Protein AF-0000000067367487 (afdb_homodimer)

Structure (mmCIF, N/CA/C/O backbone):
data_AF-0000000067367487-model_v1
#
loop_
_entity.id
_entity.type
_entity.pdbx_description
1 polymer 'CASP-like protein'
#
loop_
_atom_site.group_PDB
_atom_site.id
_atom_site.type_symbol
_atom_site.label_atom_id
_atom_site.label_alt_id
_atom_site.label_comp_id
_atom_site.label_asym_id
_atom_site.label_entity_id
_atom_site.label_seq_id
_atom_site.pdbx_PDB_ins_code
_atom_site.Cartn_x
_atom_site.Cartn_y
_atom_site.Cartn_z
_atom_site.occupancy
_atom_site.B_iso_or_equiv
_atom_site.auth_seq_id
_atom_site.auth_comp_id
_atom_site.auth_asym_id
_atom_site.auth_atom_id
_atom_site.pdbx_PDB_model_num
ATOM 1 N N . MET A 1 1 ? -16.109 41.938 12.727 1 25.69 1 MET A N 1
ATOM 2 C CA . MET A 1 1 ? -16.938 40.75 12.562 1 25.69 1 MET A CA 1
ATOM 3 C C . MET A 1 1 ? -16.188 39.688 11.766 1 25.69 1 MET A C 1
ATOM 5 O O . MET A 1 1 ? -16.797 38.75 11.242 1 25.69 1 MET A O 1
ATOM 9 N N . PRO A 1 2 ? -15.102 39.906 11.078 1 41.88 2 PRO A N 1
ATOM 10 C CA . PRO A 1 2 ? -14.18 39.156 10.227 1 41.88 2 PRO A CA 1
ATOM 11 C C . PRO A 1 2 ? -13.695 37.844 10.883 1 41.88 2 PRO A C 1
ATOM 13 O O . PRO A 1 2 ? -13.031 37.031 10.234 1 41.88 2 PRO A O 1
ATOM 16 N N . CYS A 1 3 ? -13.586 37.844 12.219 1 44.22 3 CYS A N 1
ATOM 17 C CA . CYS A 1 3 ? -13.062 36.781 13.07 1 44.22 3 CYS A CA 1
ATOM 18 C C . CYS A 1 3 ? -13.945 35.531 13 1 44.22 3 CYS A C 1
ATOM 20 O O . CYS A 1 3 ? -13.578 34.469 13.508 1 44.22 3 CYS A O 1
ATOM 22 N N . ASP A 1 4 ? -15.273 35.625 12.898 1 46.44 4 ASP A N 1
ATOM 23 C CA . ASP A 1 4 ? -16.297 34.594 12.906 1 46.44 4 ASP A CA 1
ATOM 24 C C . ASP A 1 4 ? -16.156 33.688 11.695 1 46.44 4 ASP A C 1
ATOM 26 O O . ASP A 1 4 ? -16.594 32.531 11.734 1 46.44 4 ASP A O 1
ATOM 30 N N . GLY A 1 5 ? -15.766 34.156 10.508 1 46.75 5 GLY A N 1
ATOM 31 C CA . GLY A 1 5 ? -15.664 33.406 9.258 1 46.75 5 GLY A CA 1
ATOM 32 C C . GLY A 1 5 ? -14.633 32.281 9.305 1 46.75 5 GLY A C 1
ATOM 33 O O . GLY A 1 5 ? -14.82 31.234 8.695 1 46.75 5 GLY A O 1
ATOM 34 N N . ASP A 1 6 ? -13.484 32.688 9.93 1 51.12 6 ASP A N 1
ATOM 35 C CA . ASP A 1 6 ? -12.398 31.734 10.016 1 51.12 6 ASP A CA 1
ATOM 36 C C . ASP A 1 6 ? -12.805 30.516 10.859 1 51.12 6 ASP A C 1
ATOM 38 O O . ASP A 1 6 ? -12.445 29.391 10.539 1 51.12 6 ASP A O 1
ATOM 42 N N . LYS A 1 7 ? -13.547 30.922 12.016 1 59.06 7 LYS A N 1
ATOM 43 C CA . LYS A 1 7 ? -14.008 29.812 12.852 1 59.06 7 LYS A CA 1
ATOM 44 C C . LYS A 1 7 ? -15.047 28.969 12.125 1 59.06 7 LYS A C 1
ATOM 46 O O . LYS A 1 7 ? -15.07 27.734 12.266 1 59.06 7 LYS A O 1
ATOM 51 N N . GLU A 1 8 ? -15.891 29.641 11.352 1 60.72 8 GLU A N 1
ATOM 52 C CA . GLU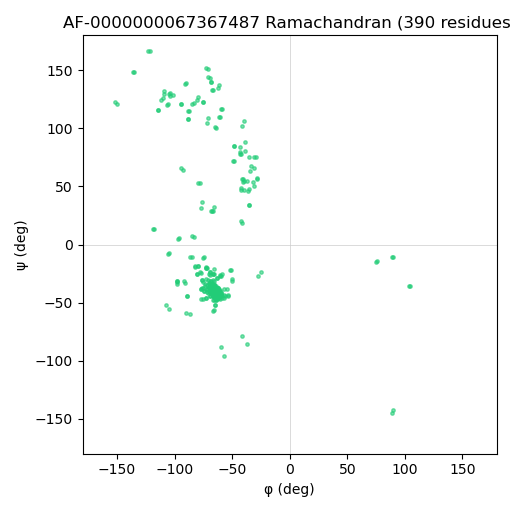 A 1 8 ? -16.906 28.922 10.594 1 60.72 8 GLU A CA 1
ATOM 53 C C . GLU A 1 8 ? -16.281 28.047 9.516 1 60.72 8 GLU A C 1
ATOM 55 O O . GLU A 1 8 ? -16.688 26.906 9.305 1 60.72 8 GLU A O 1
ATOM 60 N N . SER A 1 9 ? -15.281 28.594 8.883 1 69.62 9 SER A N 1
ATOM 61 C CA . SER A 1 9 ? -14.609 27.828 7.844 1 69.62 9 SER A CA 1
ATOM 62 C C . SER A 1 9 ? -13.859 26.641 8.43 1 69.62 9 SER A C 1
ATOM 64 O O . SER A 1 9 ? -13.867 25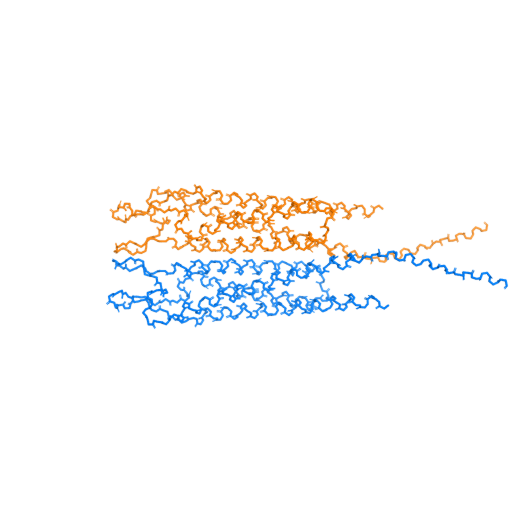.547 7.848 1 69.62 9 SER A O 1
ATOM 66 N N . LYS A 1 10 ? -13.383 26.922 9.602 1 70.06 10 LYS A N 1
ATOM 67 C CA . LYS A 1 10 ? -12.695 25.828 10.281 1 70.06 10 LYS A CA 1
ATOM 68 C C . LYS A 1 10 ? -13.672 24.75 10.711 1 70.06 10 LYS A C 1
ATOM 70 O O . LYS A 1 10 ? -13.367 23.547 10.609 1 70.06 10 LYS A O 1
ATOM 75 N N . GLY A 1 11 ? -14.836 25.25 11.141 1 72.75 11 GLY A N 1
ATOM 76 C CA . GLY A 1 11 ? -15.875 24.312 11.516 1 72.75 11 GLY A CA 1
ATOM 77 C C . GLY A 1 11 ? -16.391 23.484 10.352 1 72.75 11 GLY A C 1
ATOM 78 O O . GLY A 1 11 ? -16.594 22.281 10.484 1 72.75 11 GLY A O 1
ATOM 79 N N . ARG A 1 12 ? -16.547 24.156 9.211 1 77.94 12 ARG A N 1
ATOM 80 C CA . ARG A 1 12 ? -17.016 23.484 8.008 1 77.94 12 ARG A CA 1
ATOM 81 C C . ARG A 1 12 ? -15.969 22.484 7.492 1 77.94 12 ARG A C 1
ATOM 83 O O . ARG A 1 12 ? -16.312 21.391 7.043 1 77.94 12 ARG A O 1
ATOM 90 N N . LEU A 1 13 ? -14.773 22.875 7.617 1 78.56 13 LEU A N 1
ATOM 91 C CA . LEU A 1 13 ? -13.688 22 7.172 1 78.56 13 LEU A CA 1
ATOM 92 C C . LEU A 1 13 ? -13.578 20.781 8.07 1 78.56 13 LEU A C 1
ATOM 94 O O . LEU A 1 13 ? -13.328 19.672 7.586 1 78.56 13 LEU A O 1
ATOM 98 N N . ASN A 1 14 ? -13.82 21.062 9.289 1 78.44 14 ASN A N 1
ATOM 99 C CA . ASN A 1 14 ? -13.797 19.953 10.227 1 78.44 14 ASN A CA 1
ATOM 100 C C . ASN A 1 14 ? -14.93 18.969 9.953 1 78.44 14 ASN A C 1
ATOM 102 O O . ASN A 1 14 ? -14.734 17.75 10.031 1 78.44 14 ASN A O 1
ATOM 106 N N . ALA A 1 15 ? -16.047 19.609 9.625 1 82.25 15 ALA A N 1
ATOM 107 C CA . ALA A 1 15 ? -17.203 18.766 9.297 1 82.25 15 ALA A CA 1
ATOM 108 C C . ALA A 1 15 ? -16.938 17.938 8.039 1 82.25 15 ALA A C 1
ATOM 110 O O . ALA A 1 15 ? -17.328 16.781 7.965 1 82.25 15 ALA A O 1
ATOM 111 N N . VAL A 1 16 ? -16.359 18.5 7.109 1 83.69 16 VAL A N 1
ATOM 112 C CA . VAL A 1 16 ? -16.031 17.812 5.863 1 83.69 16 VAL A CA 1
ATOM 113 C C . VAL A 1 16 ? -15.008 16.719 6.133 1 83.69 16 VAL A C 1
ATOM 115 O O . VAL A 1 16 ? -15.078 15.633 5.543 1 83.69 16 VAL A O 1
ATOM 118 N N . ASN A 1 17 ? -14.172 17 7.012 1 83.94 17 ASN A N 1
ATOM 119 C CA . ASN A 1 17 ? -13.172 16.016 7.387 1 83.94 17 ASN A CA 1
ATOM 120 C C . ASN A 1 17 ? -13.805 14.805 8.062 1 83.94 17 ASN A C 1
ATOM 122 O O . ASN A 1 17 ? -13.453 13.664 7.762 1 83.94 17 ASN A O 1
ATOM 126 N N . ILE A 1 18 ? -14.703 15.102 8.883 1 84.88 18 ILE A N 1
ATOM 127 C CA . ILE A 1 18 ? -15.383 14.023 9.586 1 84.88 18 ILE A CA 1
ATOM 128 C C . ILE A 1 18 ? -16.219 13.211 8.602 1 84.88 18 ILE A C 1
ATOM 130 O O . ILE A 1 18 ? -16.25 11.984 8.664 1 84.88 18 ILE A O 1
ATOM 134 N N . ALA A 1 19 ? -16.812 13.891 7.684 1 89.44 19 ALA A N 1
ATOM 135 C CA . ALA A 1 19 ? -17.625 13.219 6.676 1 89.44 19 ALA A CA 1
ATOM 136 C C . ALA A 1 19 ? -16.766 12.328 5.785 1 89.44 19 ALA A C 1
ATOM 138 O O . ALA A 1 19 ? -17.188 11.219 5.418 1 89.44 19 ALA A O 1
ATOM 139 N N . ALA A 1 20 ? -15.68 12.773 5.453 1 89.56 20 ALA A N 1
ATOM 140 C CA . ALA A 1 20 ? -14.766 11.992 4.621 1 89.56 20 ALA A CA 1
ATOM 141 C C . ALA A 1 20 ? -14.305 10.734 5.348 1 89.56 20 ALA A C 1
ATOM 143 O O . ALA A 1 20 ? -14.188 9.664 4.738 1 89.56 20 ALA A O 1
ATOM 144 N N . ARG A 1 21 ? -14.141 10.844 6.598 1 92.69 21 ARG A N 1
ATOM 145 C CA . ARG A 1 21 ? -13.711 9.695 7.391 1 92.69 21 ARG A CA 1
ATOM 146 C C . ARG A 1 21 ? -14.828 8.672 7.523 1 92.69 21 ARG A C 1
ATOM 148 O O . ARG A 1 21 ? -14.578 7.461 7.477 1 92.69 21 ARG A O 1
ATOM 155 N N . VAL A 1 22 ? -15.961 9.234 7.672 1 93.12 22 VAL A N 1
ATOM 156 C CA . VAL A 1 22 ? -17.109 8.328 7.762 1 93.12 22 VAL A CA 1
ATOM 157 C C . VAL A 1 22 ? -17.297 7.602 6.434 1 93.12 22 VAL A C 1
ATOM 159 O O . VAL A 1 22 ? -17.531 6.391 6.41 1 93.12 22 VAL A O 1
ATOM 162 N N . ALA A 1 23 ? -17.125 8.312 5.387 1 94.69 23 ALA A N 1
ATOM 163 C CA . ALA A 1 23 ? -17.219 7.695 4.062 1 94.69 23 ALA A CA 1
ATOM 164 C C . ALA A 1 23 ? -16.125 6.648 3.871 1 94.69 23 ALA A C 1
ATOM 166 O O . ALA A 1 23 ? -16.375 5.57 3.33 1 94.69 23 ALA A O 1
ATOM 167 N N . ALA A 1 24 ? -14.977 7.02 4.316 1 95.62 24 ALA A N 1
ATOM 168 C CA . ALA A 1 24 ? -13.859 6.086 4.203 1 95.62 24 ALA A CA 1
ATOM 169 C C . ALA A 1 24 ? -14.125 4.816 5.012 1 95.62 24 ALA A C 1
ATOM 171 O O . ALA A 1 24 ? -13.828 3.711 4.551 1 95.62 24 ALA A O 1
ATOM 172 N N . MET A 1 25 ? -14.633 4.945 6.125 1 96.19 25 MET A N 1
ATOM 173 C CA . MET A 1 25 ? -14.969 3.805 6.969 1 96.19 25 MET A CA 1
ATOM 174 C C . MET A 1 25 ? -16 2.912 6.285 1 96.19 25 MET A C 1
ATOM 176 O O . MET A 1 25 ? -15.852 1.69 6.258 1 96.19 25 MET A O 1
ATOM 180 N N . GLY A 1 26 ? -17 3.527 5.754 1 96.81 26 GLY A N 1
ATOM 181 C CA . GLY A 1 26 ? -18.031 2.779 5.043 1 96.81 26 GLY A CA 1
ATOM 182 C C . GLY A 1 26 ? -17.5 2.061 3.816 1 96.81 26 GLY A C 1
ATOM 183 O O . GLY A 1 26 ? -17.875 0.916 3.551 1 96.81 26 GLY A O 1
ATOM 184 N N . LEU A 1 27 ? -16.656 2.736 3.088 1 97.5 27 LEU A N 1
ATOM 185 C CA . LEU A 1 27 ? -16.062 2.139 1.899 1 97.5 27 LEU A CA 1
ATOM 186 C C . LEU A 1 27 ? -15.195 0.934 2.271 1 97.5 27 LEU A C 1
ATOM 188 O O . LEU A 1 27 ? -15.203 -0.08 1.568 1 97.5 27 LEU A O 1
ATOM 192 N N . ALA A 1 28 ? -14.469 1.068 3.381 1 97.56 28 ALA A N 1
ATOM 193 C CA . ALA A 1 28 ? -13.633 -0.044 3.826 1 97.56 28 ALA A CA 1
ATOM 194 C C . ALA A 1 28 ? -14.484 -1.256 4.195 1 97.56 28 ALA A C 1
ATOM 196 O O . ALA A 1 28 ? -14.172 -2.383 3.803 1 97.56 28 ALA A O 1
ATOM 197 N N . VAL A 1 29 ? -15.562 -1.039 4.848 1 96.69 29 VAL A N 1
ATOM 198 C CA . VAL A 1 29 ? -16.453 -2.125 5.242 1 96.69 29 VAL A CA 1
ATOM 199 C C . VAL A 1 29 ? -17.125 -2.721 4.004 1 96.69 29 VAL A C 1
ATOM 201 O O . VAL A 1 29 ? -17.25 -3.941 3.885 1 96.69 29 VAL A O 1
ATOM 204 N N . ALA A 1 30 ? -17.5 -1.835 3.148 1 96.88 30 ALA A N 1
ATOM 205 C CA . ALA A 1 30 ? -18.109 -2.295 1.906 1 96.88 30 ALA A CA 1
ATOM 206 C C . ALA A 1 30 ? -17.156 -3.17 1.109 1 96.88 30 ALA A C 1
ATOM 208 O O . ALA A 1 30 ? -17.547 -4.191 0.546 1 96.88 30 ALA A O 1
ATOM 209 N N . SER A 1 31 ? -15.914 -2.762 1.019 1 97.12 31 SER A N 1
ATOM 210 C CA . SER A 1 31 ? -14.906 -3.535 0.306 1 97.12 31 SER A CA 1
ATOM 211 C C . SER A 1 31 ? -14.711 -4.91 0.938 1 97.12 31 SER A C 1
ATOM 213 O O . SER A 1 31 ? -14.672 -5.922 0.236 1 97.12 31 SER A O 1
ATOM 215 N N . ALA A 1 32 ? -14.617 -4.902 2.236 1 96.06 32 ALA A N 1
ATOM 216 C CA . ALA A 1 32 ? -14.469 -6.18 2.932 1 96.06 32 ALA A CA 1
ATOM 217 C C . ALA A 1 32 ? -15.68 -7.078 2.701 1 96.06 32 ALA A C 1
ATOM 219 O O . ALA A 1 32 ? -15.531 -8.273 2.434 1 96.06 32 ALA A O 1
ATOM 220 N N . ALA A 1 33 ? -16.844 -6.547 2.779 1 95.56 33 ALA A N 1
ATOM 221 C CA . ALA A 1 33 ? -18.078 -7.309 2.586 1 95.56 33 ALA A CA 1
ATOM 222 C C . ALA A 1 33 ? -18.156 -7.871 1.17 1 95.56 33 ALA A C 1
ATOM 224 O O . ALA A 1 33 ? -18.516 -9.039 0.979 1 95.56 33 ALA A O 1
ATOM 225 N N . LEU A 1 34 ? -17.781 -7.098 0.263 1 94.12 34 LEU A N 1
ATOM 226 C CA . LEU A 1 34 ? -17.828 -7.539 -1.127 1 94.12 34 LEU A CA 1
ATOM 227 C C . LEU A 1 34 ? -16.844 -8.672 -1.37 1 94.12 34 LEU A C 1
ATOM 229 O O . LEU A 1 34 ? -17.141 -9.617 -2.109 1 94.12 34 LEU A O 1
ATOM 233 N N . MET A 1 35 ? -15.75 -8.594 -0.787 1 93.06 35 MET A N 1
ATOM 234 C CA . MET A 1 35 ? -14.727 -9.625 -0.974 1 93.06 35 MET A CA 1
ATOM 235 C C . MET A 1 35 ? -15.148 -10.938 -0.326 1 93.06 35 MET A C 1
ATOM 237 O O . MET A 1 35 ? -14.992 -12.008 -0.917 1 93.06 35 MET A O 1
ATOM 241 N N . VAL A 1 36 ? -15.664 -10.781 0.867 1 91.62 36 VAL A N 1
ATOM 242 C CA . VAL A 1 36 ? -16.047 -11.977 1.608 1 91.62 36 VAL A CA 1
ATOM 243 C C . VAL A 1 36 ? -17.266 -12.625 0.953 1 91.62 36 VAL A C 1
ATOM 245 O O . VAL A 1 36 ? -17.484 -13.828 1.103 1 91.62 36 VAL A O 1
ATOM 248 N N . THR A 1 37 ? -18.062 -11.867 0.251 1 89.94 37 THR A N 1
ATOM 249 C CA . THR A 1 37 ? -19.281 -12.391 -0.377 1 89.94 37 THR A CA 1
ATOM 250 C C . THR A 1 37 ? -19.016 -12.734 -1.842 1 89.94 37 THR A C 1
ATOM 252 O O . THR A 1 37 ? -19.953 -13.07 -2.58 1 89.94 37 THR A O 1
ATOM 255 N N . ALA A 1 38 ? -17.766 -12.602 -2.246 1 86.94 38 ALA A N 1
ATOM 256 C CA . ALA A 1 38 ? -17.453 -12.93 -3.635 1 86.94 38 ALA A CA 1
ATOM 257 C C . ALA A 1 38 ? -17.75 -14.391 -3.936 1 86.94 38 ALA A C 1
ATOM 259 O O . ALA A 1 38 ? -17.469 -15.273 -3.117 1 86.94 38 ALA A O 1
ATOM 260 N N . SER A 1 39 ? -18.344 -14.609 -5.07 1 78.62 39 SER A N 1
ATOM 261 C CA . SER A 1 39 ? -18.766 -15.953 -5.469 1 78.62 39 SER A CA 1
ATOM 262 C C . SER A 1 39 ? -17.562 -16.828 -5.805 1 78.62 39 SER A C 1
ATOM 264 O O . SER A 1 39 ? -16.531 -16.328 -6.25 1 78.62 39 SER A O 1
ATOM 266 N N . GLN A 1 40 ? -17.828 -18.062 -5.395 1 76.94 40 GLN A N 1
ATOM 267 C CA . GLN A 1 40 ? -16.766 -19.016 -5.738 1 76.94 40 GLN A CA 1
ATOM 268 C C . GLN A 1 40 ? -16.703 -19.234 -7.242 1 76.94 40 GLN A C 1
ATOM 270 O O . GLN A 1 40 ? -17.719 -19.125 -7.938 1 76.94 40 GLN A O 1
ATOM 275 N N . CYS A 1 41 ? -15.43 -19.328 -7.75 1 73.81 41 CYS A N 1
ATOM 276 C CA . CYS A 1 41 ? -15.203 -19.562 -9.172 1 73.81 41 CYS A CA 1
ATOM 277 C C . CYS A 1 41 ? -14.602 -20.953 -9.398 1 73.81 41 CYS A C 1
ATOM 279 O O . CYS A 1 41 ? -13.609 -21.312 -8.766 1 73.81 41 CYS A O 1
ATOM 281 N N . THR A 1 42 ? -15.328 -21.688 -10.25 1 76.12 42 THR A N 1
ATOM 282 C CA . THR A 1 42 ? -14.812 -23.016 -10.57 1 76.12 42 THR A CA 1
ATOM 283 C C . THR A 1 42 ? -13.977 -22.984 -11.844 1 76.12 42 THR A C 1
ATOM 285 O O . THR A 1 42 ? -14.445 -22.547 -12.891 1 76.12 42 THR A O 1
ATOM 288 N N . VAL A 1 43 ? -12.75 -23.375 -11.695 1 74.56 43 VAL A N 1
ATOM 289 C CA . VAL A 1 43 ? -11.844 -23.438 -12.836 1 74.56 43 VAL A CA 1
ATOM 290 C C . VAL A 1 43 ? -12.031 -24.75 -13.586 1 74.56 43 VAL A C 1
ATOM 292 O O . VAL A 1 43 ? -12.07 -25.812 -12.969 1 74.56 43 VAL A O 1
ATOM 295 N N . VAL A 1 44 ? -12.352 -24.641 -14.812 1 71.62 44 VAL A N 1
ATOM 296 C CA . VAL A 1 44 ? -12.57 -25.828 -15.625 1 71.62 44 VAL A CA 1
ATOM 297 C C . VAL A 1 44 ? -11.359 -26.047 -16.531 1 71.62 44 VAL A C 1
ATOM 299 O O . VAL A 1 44 ? -10.852 -25.109 -17.141 1 71.62 44 VAL A O 1
ATOM 302 N N . LEU A 1 45 ? -10.953 -27.281 -16.438 1 67.75 45 LEU A N 1
ATOM 303 C CA . LEU A 1 45 ? -9.836 -27.656 -17.297 1 67.75 45 LEU A CA 1
ATOM 304 C C . LEU A 1 45 ? -10.289 -27.766 -18.75 1 67.75 45 LEU A C 1
ATOM 306 O O . LEU A 1 45 ? -11.492 -27.844 -19.031 1 67.75 45 LEU A O 1
ATOM 310 N N . PRO A 1 46 ? -9.328 -27.516 -19.547 1 64.12 46 PRO A N 1
ATOM 311 C CA . PRO A 1 46 ? -9.719 -27.625 -20.969 1 64.12 46 PRO A CA 1
ATOM 312 C C . PRO A 1 46 ? -10.398 -28.953 -21.281 1 64.12 46 PRO A C 1
ATOM 314 O O . PRO A 1 46 ? -11.188 -29.031 -22.234 1 64.12 46 PRO A O 1
ATOM 317 N N . ASN A 1 47 ? -10.18 -29.906 -20.5 1 61.12 47 ASN A N 1
ATOM 318 C CA . ASN A 1 47 ? -10.836 -31.188 -20.781 1 61.12 47 ASN A CA 1
ATOM 319 C C . ASN A 1 47 ? -12.25 -31.219 -20.203 1 61.12 47 ASN A C 1
ATOM 321 O O . ASN A 1 47 ? -12.93 -32.25 -20.297 1 61.12 47 ASN A O 1
ATOM 325 N N . GLY A 1 48 ? -12.672 -30.094 -19.719 1 60.69 48 GLY A N 1
ATOM 326 C CA . GLY A 1 48 ? -14.031 -29.984 -19.203 1 60.69 48 GLY A CA 1
ATOM 327 C C . GLY A 1 48 ? -14.148 -30.328 -17.734 1 60.69 48 GLY A C 1
ATOM 328 O O . GLY A 1 48 ? -15.211 -30.156 -17.141 1 60.69 48 GLY A O 1
ATOM 329 N N . ALA A 1 49 ? -13.117 -30.875 -17.172 1 63.09 49 ALA A N 1
ATOM 330 C CA . ALA A 1 49 ? -13.219 -31.312 -15.781 1 63.09 49 ALA A CA 1
ATOM 331 C C . ALA A 1 49 ? -13.055 -30.141 -14.828 1 63.09 49 ALA A C 1
ATOM 333 O O . ALA A 1 49 ? -12.281 -29.219 -15.094 1 63.09 49 ALA A O 1
ATOM 334 N N . GLU A 1 50 ? -14.094 -30.109 -13.984 1 62.81 50 GLU A N 1
ATOM 335 C CA . GLU A 1 50 ? -14.023 -29.094 -12.938 1 62.81 50 GLU A CA 1
ATOM 336 C C . GLU A 1 50 ? -12.812 -29.312 -12.039 1 62.81 50 GLU A C 1
ATOM 338 O O . GLU A 1 50 ? -12.633 -30.406 -11.477 1 62.81 50 GLU A O 1
ATOM 343 N N . ALA A 1 51 ? -11.914 -28.422 -12.211 1 64.12 51 ALA A N 1
ATOM 344 C CA . ALA A 1 51 ? -10.633 -28.656 -11.539 1 64.12 51 ALA A CA 1
ATOM 345 C C . ALA A 1 51 ? -10.656 -28.125 -10.109 1 64.12 51 ALA A C 1
ATOM 347 O O . ALA A 1 51 ? -10.352 -28.859 -9.164 1 64.12 51 ALA A O 1
ATOM 348 N N . HIS A 1 52 ? -10.883 -26.797 -9.906 1 70.06 52 HIS A N 1
ATOM 349 C CA . HIS A 1 52 ? -10.711 -26.266 -8.562 1 70.06 52 HIS A CA 1
ATOM 350 C C . HIS A 1 52 ? -11.609 -25.047 -8.328 1 70.06 52 HIS A C 1
ATOM 352 O O . HIS A 1 52 ? -11.789 -24.219 -9.219 1 70.06 52 HIS A O 1
ATOM 358 N N . THR A 1 53 ? -12.445 -25.219 -7.25 1 78.38 53 THR A N 1
ATOM 359 C CA . THR A 1 53 ? -13.242 -24.078 -6.82 1 78.38 53 THR A CA 1
ATOM 360 C C . THR A 1 53 ? -12.375 -23.062 -6.059 1 78.38 53 THR A C 1
ATOM 362 O O . THR A 1 53 ? -11.711 -23.438 -5.086 1 78.38 53 THR A O 1
ATOM 365 N N . VAL A 1 54 ? -12.43 -21.844 -6.652 1 81.44 54 VAL A N 1
ATOM 366 C CA . VAL A 1 54 ? -11.578 -20.812 -6.09 1 81.44 54 VAL A CA 1
ATOM 367 C C . VAL A 1 54 ? -12.43 -19.828 -5.281 1 81.44 54 VAL A C 1
ATOM 369 O O . VAL A 1 54 ? -13.516 -19.422 -5.723 1 81.44 54 VAL A O 1
ATOM 372 N N . THR A 1 55 ? -12.016 -19.562 -4.035 1 86.06 55 THR A N 1
ATOM 373 C CA . THR A 1 55 ? -12.633 -18.562 -3.168 1 86.06 55 THR A CA 1
ATOM 374 C C . THR A 1 55 ? -11.602 -17.547 -2.707 1 86.06 55 THR A C 1
ATOM 376 O O . THR A 1 55 ? -10.406 -17.703 -2.951 1 86.06 55 THR A O 1
ATOM 379 N N . TYR A 1 56 ? -12.203 -16.453 -2.143 1 86.69 56 TYR A N 1
ATOM 380 C CA . TYR A 1 56 ? -11.297 -15.398 -1.687 1 86.69 56 TYR A CA 1
ATOM 381 C C . TY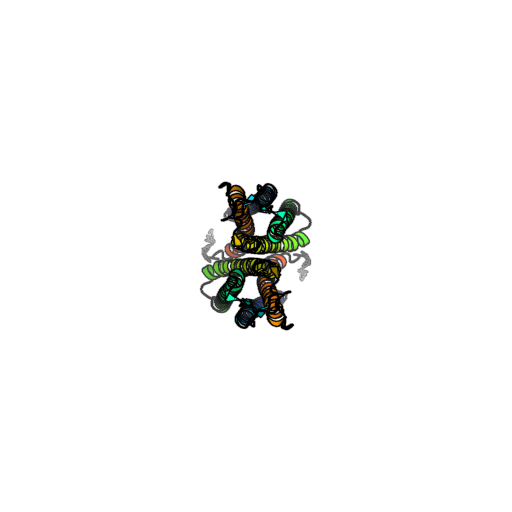R A 1 56 ? -10.336 -15.922 -0.625 1 86.69 56 TYR A C 1
ATOM 383 O O . TYR A 1 56 ? -9.219 -15.422 -0.487 1 86.69 56 TYR A O 1
ATOM 391 N N . SER A 1 57 ? -10.719 -16.953 0.124 1 87.12 57 SER A N 1
ATOM 392 C CA . SER A 1 57 ? -9.906 -17.484 1.211 1 87.12 57 SER A CA 1
ATOM 393 C C . SER A 1 57 ? -8.734 -18.297 0.675 1 87.12 57 SER A C 1
ATOM 395 O O . SER A 1 57 ? -7.805 -18.609 1.416 1 87.12 57 SER A O 1
ATOM 397 N N . ASP A 1 58 ? -8.734 -18.594 -0.569 1 84.31 58 ASP A N 1
ATOM 398 C CA . ASP A 1 58 ? -7.668 -19.375 -1.185 1 84.31 58 ASP A CA 1
ATOM 399 C C . ASP A 1 58 ? -6.445 -18.5 -1.467 1 84.31 58 ASP A C 1
ATOM 401 O O . ASP A 1 58 ? -5.348 -19.016 -1.69 1 84.31 58 ASP A O 1
ATOM 405 N N . PHE A 1 59 ? -6.734 -17.266 -1.462 1 86.38 59 PHE A N 1
ATOM 406 C CA . PHE A 1 59 ? -5.652 -16.328 -1.728 1 86.38 59 PHE A CA 1
ATOM 407 C C . PHE A 1 59 ? -5.359 -15.469 -0.497 1 86.38 59 PHE A C 1
ATOM 409 O O . PHE A 1 59 ? -6.191 -14.664 -0.085 1 86.38 59 PHE A O 1
ATOM 416 N N . GLY A 1 60 ? -4.223 -15.578 0.054 1 90.06 60 GLY A N 1
ATOM 417 C CA . GLY A 1 60 ? -3.801 -14.859 1.243 1 90.06 60 GLY A CA 1
ATOM 418 C C . GLY A 1 60 ? -3.965 -13.359 1.119 1 90.06 60 GLY A C 1
ATOM 419 O O . GLY A 1 60 ? -4.473 -12.703 2.033 1 90.06 60 GLY A O 1
ATOM 420 N N . PRO A 1 61 ? -3.561 -12.828 -0.057 1 93.5 61 PRO A N 1
ATOM 421 C CA . PRO A 1 61 ? -3.678 -11.383 -0.225 1 93.5 61 PRO A CA 1
ATOM 422 C C . PRO A 1 61 ? -5.125 -10.898 -0.227 1 93.5 61 PRO A C 1
ATOM 424 O O . PRO A 1 61 ? -5.406 -9.758 0.159 1 93.5 61 PRO A O 1
ATOM 427 N N . PHE A 1 62 ? -6.113 -11.75 -0.597 1 93.19 62 PHE A N 1
ATOM 428 C CA . PHE A 1 62 ? -7.52 -11.375 -0.526 1 93.19 62 PHE A CA 1
ATOM 429 C C . PHE A 1 62 ? -8.008 -11.367 0.918 1 93.19 62 PHE A C 1
ATOM 431 O O . PHE A 1 62 ? -8.758 -10.477 1.319 1 93.19 62 PHE A O 1
ATOM 438 N N . VAL A 1 63 ? -7.566 -12.312 1.613 1 94.12 63 VAL A N 1
ATOM 439 C CA . VAL A 1 63 ? -7.875 -12.344 3.039 1 94.12 63 VAL A CA 1
ATOM 440 C C . VAL A 1 63 ? -7.23 -11.148 3.734 1 94.12 63 VAL A C 1
ATOM 442 O O . VAL A 1 63 ? -7.844 -10.523 4.605 1 94.12 63 VAL A O 1
ATOM 445 N N . TYR A 1 64 ? -6.031 -10.898 3.291 1 95 64 TYR A N 1
ATOM 446 C CA . TYR A 1 64 ? -5.34 -9.727 3.816 1 95 64 TYR A CA 1
ATOM 447 C C . TYR A 1 64 ? -6.121 -8.453 3.521 1 95 64 TYR A C 1
ATOM 449 O O . TYR A 1 64 ? -6.227 -7.57 4.375 1 95 64 TYR A O 1
ATOM 457 N N . LEU A 1 65 ? -6.613 -8.344 2.426 1 96.94 65 LEU A N 1
ATOM 458 C CA . LEU A 1 65 ? -7.398 -7.168 2.066 1 96.94 65 LEU A CA 1
ATOM 459 C C . LEU A 1 65 ? -8.617 -7.035 2.971 1 96.94 65 LEU A C 1
ATOM 461 O O . LEU A 1 65 ? -8.945 -5.934 3.426 1 96.94 65 LEU A O 1
ATOM 465 N N . VAL A 1 66 ? -9.266 -8.117 3.238 1 96.69 66 VAL A N 1
ATOM 466 C CA . VAL A 1 66 ? -10.445 -8.117 4.098 1 96.69 66 VAL A CA 1
ATOM 467 C C . VAL A 1 66 ? -10.055 -7.691 5.512 1 96.69 66 VAL A C 1
ATOM 469 O O . VAL A 1 66 ? -10.688 -6.801 6.094 1 96.69 66 VAL A O 1
ATOM 472 N N . VAL A 1 67 ? -9.031 -8.258 6.02 1 96.75 67 VAL A N 1
ATOM 473 C CA . VAL A 1 67 ? -8.578 -7.973 7.379 1 96.75 67 VAL A CA 1
ATOM 474 C C . VAL A 1 67 ? -8.109 -6.523 7.469 1 96.75 67 VAL A C 1
ATOM 476 O O . VAL A 1 67 ? -8.43 -5.816 8.43 1 96.75 67 VAL A O 1
ATOM 479 N N . ALA A 1 68 ? -7.355 -6.164 6.473 1 97.31 68 ALA A N 1
ATOM 480 C CA . ALA A 1 68 ? -6.855 -4.789 6.445 1 97.31 68 ALA A CA 1
ATOM 481 C C . ALA A 1 68 ? -8.008 -3.787 6.422 1 97.31 68 ALA A C 1
ATOM 483 O O . ALA A 1 68 ? -7.961 -2.766 7.109 1 97.31 68 ALA A O 1
ATOM 484 N N . ASN A 1 69 ? -8.977 -4.066 5.617 1 97.94 69 ASN A N 1
ATOM 485 C CA . ASN A 1 69 ? -10.133 -3.182 5.559 1 97.94 69 ASN A CA 1
ATOM 486 C C . ASN A 1 69 ? -10.875 -3.139 6.891 1 97.94 69 ASN A C 1
ATOM 488 O O . ASN A 1 69 ? -11.312 -2.074 7.328 1 97.94 69 ASN A O 1
ATOM 492 N N . ALA A 1 70 ? -10.977 -4.242 7.547 1 97 70 ALA A N 1
ATOM 493 C CA . ALA A 1 70 ? -11.625 -4.289 8.859 1 97 70 ALA A CA 1
ATOM 494 C C . ALA A 1 70 ? -10.844 -3.479 9.883 1 97 70 ALA A C 1
ATOM 496 O O . ALA A 1 70 ? -11.43 -2.689 10.633 1 97 70 ALA A O 1
ATOM 497 N N . ILE A 1 71 ? -9.57 -3.623 9.859 1 97.12 71 ILE A N 1
ATOM 498 C CA . ILE A 1 71 ? -8.719 -2.904 10.797 1 97.12 71 ILE A CA 1
ATOM 499 C C . ILE A 1 71 ? -8.773 -1.406 10.508 1 97.12 71 ILE A C 1
ATOM 501 O O . ILE A 1 71 ? -8.898 -0.593 11.43 1 97.12 71 ILE A O 1
ATOM 505 N N . ALA A 1 72 ? -8.688 -1.118 9.25 1 96.69 72 ALA A N 1
ATOM 506 C CA . ALA A 1 72 ? -8.727 0.289 8.859 1 96.69 72 ALA A CA 1
ATOM 507 C C . ALA A 1 72 ? -10.039 0.936 9.281 1 96.69 72 ALA A C 1
ATOM 509 O O . ALA A 1 72 ? -10.062 2.086 9.727 1 96.69 72 ALA A O 1
ATOM 510 N N . ALA A 1 73 ? -11.133 0.209 9.148 1 96.31 73 ALA A N 1
ATOM 511 C CA . ALA A 1 73 ? -12.43 0.743 9.562 1 96.31 73 ALA A CA 1
ATOM 512 C C . ALA A 1 73 ? -12.445 1.047 11.055 1 96.31 73 ALA A C 1
ATOM 514 O O . ALA A 1 73 ? -12.969 2.084 11.477 1 96.31 73 ALA A O 1
ATOM 515 N N . VAL A 1 74 ? -11.852 0.211 11.844 1 95.69 74 VAL A N 1
ATOM 516 C CA . VAL A 1 74 ? -11.789 0.407 13.289 1 95.69 74 VAL A CA 1
ATOM 517 C C . VAL A 1 74 ? -10.891 1.6 13.609 1 95.69 74 VAL A C 1
ATOM 519 O O . VAL A 1 74 ? -11.242 2.443 14.438 1 95.69 74 VAL A O 1
ATOM 522 N N . MET A 1 75 ? -9.844 1.651 12.898 1 95.56 75 MET A N 1
ATOM 523 C CA . MET A 1 75 ? -8.906 2.746 13.148 1 95.56 75 MET A CA 1
ATOM 524 C C . MET A 1 75 ? -9.547 4.09 12.82 1 95.56 75 MET A C 1
ATOM 526 O O . MET A 1 75 ? -9.43 5.043 13.594 1 95.56 75 MET A O 1
ATOM 530 N N . VAL A 1 76 ? -10.18 4.098 11.719 1 93.94 76 VAL A N 1
ATOM 531 C CA . VAL A 1 76 ? -10.836 5.336 11.312 1 93.94 76 VAL A CA 1
ATOM 532 C C . VAL A 1 76 ? -11.969 5.664 12.281 1 93.94 76 VAL A C 1
ATOM 534 O O . VAL A 1 76 ? -12.172 6.828 12.633 1 93.94 76 VAL A O 1
ATOM 537 N N . GLY A 1 77 ? -12.672 4.676 12.719 1 92.75 77 GLY A N 1
ATOM 538 C CA . GLY A 1 77 ? -13.711 4.887 13.711 1 92.75 77 GLY A CA 1
ATOM 539 C C . GLY A 1 77 ? -13.188 5.457 15.016 1 92.75 77 GLY A C 1
ATOM 540 O O . GLY A 1 77 ? -13.797 6.359 15.594 1 92.75 77 GLY A O 1
ATOM 541 N N . VAL A 1 78 ? -12.102 4.961 15.469 1 91.44 78 VAL A N 1
ATOM 542 C CA . VAL A 1 78 ? -11.477 5.457 16.688 1 91.44 78 VAL A CA 1
ATOM 543 C C . VAL A 1 78 ? -11.055 6.914 16.5 1 91.44 78 VAL A C 1
ATOM 545 O O . VAL A 1 78 ? -11.219 7.734 17.406 1 91.44 78 VAL A O 1
ATOM 548 N N . ALA A 1 79 ? -10.539 7.195 15.359 1 89 79 ALA A N 1
ATOM 549 C CA . ALA A 1 79 ? -10.141 8.57 15.062 1 89 79 ALA A CA 1
ATOM 550 C C . ALA A 1 79 ? -11.344 9.516 15.102 1 89 79 ALA A C 1
ATOM 552 O O . ALA A 1 79 ? -11.25 10.625 15.625 1 89 79 ALA A O 1
ATOM 553 N N . ILE A 1 80 ? -12.414 9.109 14.539 1 87.19 80 ILE A N 1
ATOM 554 C CA . ILE A 1 80 ? -13.633 9.906 14.547 1 87.19 80 ILE A CA 1
ATOM 555 C C . ILE A 1 80 ? -14.133 10.086 15.977 1 87.19 80 ILE A C 1
ATOM 557 O O . ILE A 1 80 ? -14.508 11.195 16.375 1 87.19 80 ILE A O 1
ATOM 561 N N . PHE A 1 81 ? -14.164 9.031 16.734 1 87.19 81 PHE A N 1
ATOM 562 C CA . PHE A 1 81 ? -14.625 9.047 18.109 1 87.19 81 PHE A CA 1
ATOM 563 C C . PHE A 1 81 ? -13.797 10.016 18.953 1 87.19 81 PHE A C 1
ATOM 565 O O . PHE A 1 81 ? -14.352 10.797 19.719 1 87.19 81 PHE A O 1
ATOM 572 N N . LEU A 1 82 ? -12.508 9.945 18.797 1 83.19 82 LEU A N 1
ATOM 573 C CA . LEU A 1 82 ? -11.617 10.828 19.547 1 83.19 82 LEU A CA 1
ATOM 574 C C . LEU A 1 82 ? -11.789 12.273 19.109 1 83.19 82 LEU A C 1
ATOM 576 O O . LEU A 1 82 ? -11.609 13.195 19.906 1 83.19 82 LEU A O 1
ATOM 580 N N . SER A 1 83 ? -12.047 12.477 17.891 1 78.69 83 SER A N 1
ATOM 581 C CA . SER A 1 83 ? -12.227 13.828 17.375 1 78.69 83 SER A CA 1
ATOM 582 C C . SER A 1 83 ? -13.516 14.453 17.891 1 78.69 83 SER A C 1
ATOM 584 O O . SER A 1 83 ? -13.602 15.68 18.047 1 78.69 83 SER A O 1
ATOM 586 N N . VAL A 1 84 ? -14.469 13.688 18.062 1 75.62 84 VAL A N 1
ATOM 587 C CA . VAL A 1 84 ? -15.766 14.188 18.516 1 75.62 84 VAL A CA 1
ATOM 588 C C . VAL A 1 84 ? -15.82 14.188 20.047 1 75.62 84 VAL A C 1
ATOM 590 O O . VAL A 1 84 ? -16.453 15.055 20.641 1 75.62 84 VAL A O 1
ATOM 593 N N . TRP A 1 85 ? -15.305 13.008 20.516 1 69 85 TRP A N 1
ATOM 594 C CA . TRP A 1 85 ? -15.414 12.898 21.969 1 69 85 TRP A CA 1
ATOM 595 C C . TRP A 1 85 ? -14.523 13.922 22.656 1 69 85 TRP A C 1
ATOM 597 O O . TRP A 1 85 ? -14.867 14.43 23.734 1 69 85 TRP A O 1
ATOM 607 N N . LYS A 1 86 ? -13.07 13.953 22.391 1 58.91 86 LYS A N 1
ATOM 608 C CA . LYS A 1 86 ? -12.102 14.594 23.266 1 58.91 86 LYS A CA 1
ATOM 609 C C . LYS A 1 86 ? -12.125 16.109 23.094 1 58.91 86 LYS A C 1
ATOM 611 O O . LYS A 1 86 ? -11.234 16.812 23.594 1 58.91 86 LYS A O 1
ATOM 616 N N . LYS A 1 87 ? -13.016 16.906 22.812 1 54.03 87 LYS A N 1
ATOM 617 C CA . LYS A 1 87 ? -13 18.219 23.438 1 54.03 87 LYS A CA 1
ATOM 618 C C . LYS A 1 87 ? -12.25 18.188 24.766 1 54.03 87 LYS A C 1
ATOM 620 O O . LYS A 1 87 ? -11.68 19.203 25.188 1 54.03 87 LYS A O 1
ATOM 625 N N . GLY A 1 88 ? -12.094 17.078 25.469 1 47.56 88 GLY A N 1
ATOM 626 C CA . GLY A 1 88 ? -11.469 17.219 26.766 1 47.56 88 GLY A CA 1
ATOM 627 C C . GLY A 1 88 ? -10.047 16.688 26.812 1 47.56 88 GLY A C 1
ATOM 628 O O . GLY A 1 88 ? -9.188 17.234 27.5 1 47.56 88 GLY A O 1
ATOM 629 N N . SER A 1 89 ? -9.734 15.477 26.406 1 56.28 89 SER A N 1
ATOM 630 C CA . SER A 1 89 ? -8.414 14.898 26.641 1 56.28 89 SER A CA 1
ATOM 631 C C . SER A 1 89 ? -7.492 15.117 25.453 1 56.28 89 SER A C 1
ATOM 633 O O . SER A 1 89 ? -7.027 14.156 24.828 1 56.28 89 SER A O 1
ATOM 635 N N . ALA A 1 90 ? -7.125 16.438 25.156 1 60.84 90 ALA A N 1
ATOM 636 C CA . ALA A 1 90 ? -6.598 17.172 24 1 60.84 90 ALA A CA 1
ATOM 637 C C . ALA A 1 90 ? -5.289 16.562 23.516 1 60.84 90 ALA A C 1
ATOM 639 O O . ALA A 1 90 ? -5.086 16.391 22.312 1 60.84 90 ALA A O 1
ATOM 640 N N . LYS A 1 91 ? -4.434 16.109 24.562 1 63.38 91 LYS A N 1
ATOM 641 C CA . LYS A 1 91 ? -3.057 15.82 24.172 1 63.38 91 LYS A CA 1
ATOM 642 C C . LYS A 1 91 ? -2.959 14.484 23.438 1 63.38 91 LYS A C 1
ATOM 644 O O . LYS A 1 91 ? -2.295 14.383 22.406 1 63.38 91 LYS A O 1
ATOM 649 N N . CYS A 1 92 ? -3.584 13.414 23.953 1 63.56 92 CYS A N 1
ATOM 650 C CA . CYS A 1 92 ? -3.473 12.078 23.391 1 63.56 92 CYS A CA 1
ATOM 651 C C . CYS A 1 92 ? -4.207 12 22.047 1 63.56 92 CYS A C 1
ATOM 653 O O . CYS A 1 92 ? -3.717 11.375 21.109 1 63.56 92 CYS A O 1
ATOM 655 N N . SER A 1 93 ? -5.203 12.742 22.031 1 71.88 93 SER A N 1
ATOM 656 C CA . SER A 1 93 ? -6.004 12.695 20.812 1 71.88 93 SER A CA 1
ATOM 657 C C . SER A 1 93 ? -5.297 13.398 19.656 1 71.88 93 SER A C 1
ATOM 659 O O . SER A 1 93 ? -5.441 13 18.5 1 71.88 93 SER A O 1
ATOM 661 N N . ARG A 1 94 ? -4.371 14.195 20.125 1 75.12 94 ARG A N 1
ATOM 662 C CA . ARG A 1 94 ? -3.703 14.984 19.094 1 75.12 94 ARG A CA 1
ATOM 663 C C . ARG A 1 94 ? -2.627 14.164 18.391 1 75.12 94 ARG A C 1
ATOM 665 O O . ARG A 1 94 ? -2.305 14.422 17.234 1 75.12 94 ARG A O 1
ATOM 672 N N . VAL A 1 95 ? -2.178 13.219 19.109 1 79.62 95 VAL A N 1
ATOM 673 C CA . VAL A 1 95 ? -1.123 12.391 18.531 1 79.62 95 VAL A CA 1
ATOM 674 C C . VAL A 1 95 ? -1.729 11.117 17.953 1 79.62 95 VAL A C 1
ATOM 676 O O . VAL A 1 95 ? -1.257 10.617 16.922 1 79.62 95 VAL A O 1
ATOM 679 N N . LEU A 1 96 ? -2.678 10.664 18.469 1 85.81 96 LEU A N 1
ATOM 680 C CA . LEU A 1 96 ? -3.246 9.383 18.078 1 85.81 96 LEU A CA 1
ATOM 681 C C . LEU A 1 96 ? -4.023 9.516 16.766 1 85.81 96 LEU A C 1
ATOM 683 O O . LEU A 1 96 ? -3.98 8.617 15.922 1 85.81 96 LEU A O 1
ATOM 687 N N . VAL A 1 97 ? -4.543 10.609 16.578 1 85.06 97 VAL A N 1
ATOM 688 C CA . VAL A 1 97 ? -5.383 10.789 15.391 1 85.06 97 VAL A CA 1
ATOM 689 C C . VAL A 1 97 ? -4.508 10.844 14.141 1 85.06 97 VAL A C 1
ATOM 6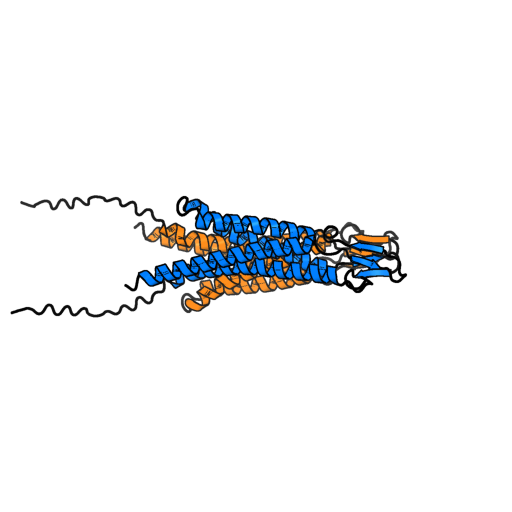91 O O . VAL A 1 97 ? -4.762 10.133 13.164 1 85.06 97 VAL A O 1
ATOM 694 N N . PRO A 1 98 ? -3.477 11.578 14.195 1 85.25 98 PRO A N 1
ATOM 695 C CA . PRO A 1 98 ? -2.623 11.57 13 1 85.25 98 PRO A CA 1
ATOM 696 C C . PRO A 1 98 ? -1.956 10.219 12.766 1 85.25 98 PRO A C 1
ATOM 698 O O . PRO A 1 98 ? -1.722 9.836 11.617 1 85.25 98 PRO A O 1
ATOM 701 N N . LEU A 1 99 ? -1.711 9.578 13.773 1 88.75 99 LEU A N 1
ATOM 702 C CA . LEU A 1 99 ? -1.105 8.258 13.641 1 88.75 99 LEU A CA 1
ATOM 703 C C . LEU A 1 99 ? -2.068 7.285 12.977 1 88.75 99 LEU A C 1
ATOM 705 O O . LEU A 1 99 ? -1.672 6.516 12.094 1 88.75 99 LEU A O 1
ATOM 709 N N . LEU A 1 100 ? -3.221 7.363 13.367 1 90.19 100 LEU A N 1
ATOM 710 C CA . LEU A 1 100 ? -4.238 6.504 12.773 1 90.19 100 LEU A CA 1
ATOM 711 C C . LEU A 1 100 ? -4.52 6.91 11.328 1 90.19 100 LEU A C 1
ATOM 713 O O . LEU A 1 100 ? -4.777 6.055 10.477 1 90.19 100 LEU A O 1
ATOM 717 N N . ASP A 1 101 ? -4.359 8.172 11.125 1 86.81 101 ASP A N 1
ATOM 718 C CA . ASP A 1 101 ? -4.633 8.711 9.797 1 86.81 101 ASP A CA 1
ATOM 719 C C . ASP A 1 101 ? -3.545 8.305 8.805 1 86.81 101 ASP A C 1
ATOM 721 O O . ASP A 1 101 ? -3.764 8.328 7.594 1 86.81 101 ASP A O 1
ATOM 725 N N . VAL A 1 102 ? -2.404 7.934 9.305 1 87.25 102 VAL A N 1
ATOM 726 C CA . VAL A 1 102 ? -1.327 7.496 8.422 1 87.25 102 VAL A CA 1
ATOM 727 C C . VAL A 1 102 ? -1.299 5.973 8.359 1 87.25 102 VAL A C 1
ATOM 729 O O . VAL A 1 102 ? -1.027 5.391 7.309 1 87.25 102 VAL A O 1
ATOM 732 N N . ALA A 1 103 ? -1.658 5.348 9.352 1 92.62 103 ALA A N 1
ATOM 733 C CA . ALA A 1 103 ? -1.58 3.895 9.445 1 92.62 103 ALA A CA 1
ATOM 734 C C . ALA A 1 103 ? -2.707 3.232 8.656 1 92.62 103 ALA A C 1
ATOM 736 O O . ALA A 1 103 ? -2.492 2.225 7.98 1 92.62 103 ALA A O 1
ATOM 737 N N . ALA A 1 104 ? -3.838 3.809 8.703 1 94.56 104 ALA A N 1
ATOM 738 C CA . ALA A 1 104 ? -4.996 3.203 8.047 1 94.56 104 ALA A CA 1
ATOM 739 C C . ALA A 1 104 ? -4.816 3.16 6.535 1 94.56 104 ALA A C 1
ATOM 741 O O . ALA A 1 104 ? -4.902 2.094 5.922 1 94.56 104 ALA A O 1
ATOM 742 N N . PRO A 1 105 ? -4.504 4.281 5.934 1 94.94 105 PRO A N 1
ATOM 743 C CA . PRO A 1 105 ? -4.297 4.207 4.484 1 94.94 105 PRO A CA 1
ATOM 744 C C . PRO A 1 105 ? -3.084 3.363 4.105 1 94.94 105 PRO A C 1
ATOM 746 O O . PRO A 1 105 ? -3.09 2.695 3.066 1 94.94 105 PRO A O 1
ATOM 749 N N . ALA A 1 106 ? -2.027 3.414 4.926 1 94.81 106 ALA A N 1
ATOM 750 C CA . ALA A 1 106 ? -0.854 2.586 4.66 1 94.81 106 ALA A CA 1
ATOM 751 C C . ALA A 1 106 ? -1.229 1.108 4.586 1 94.81 106 ALA A C 1
ATOM 753 O O . ALA A 1 106 ? -0.796 0.395 3.68 1 94.81 106 ALA A O 1
ATOM 754 N N . LEU A 1 107 ? -2.025 0.705 5.477 1 95 107 LEU A N 1
ATOM 755 C CA . LEU A 1 107 ? -2.5 -0.674 5.523 1 95 107 LEU A CA 1
ATOM 756 C C . LEU A 1 107 ? -3.377 -0.986 4.312 1 95 107 LEU A C 1
ATOM 758 O O . LEU A 1 107 ? -3.227 -2.037 3.688 1 95 107 LEU A O 1
ATOM 762 N N . LEU A 1 108 ? -4.191 -0.028 3.963 1 97 108 LEU A N 1
ATOM 763 C CA . LEU A 1 108 ? -5.105 -0.221 2.842 1 97 108 LEU A CA 1
ATOM 764 C C . LEU A 1 108 ? -4.344 -0.228 1.52 1 97 108 LEU A C 1
ATOM 766 O O . LEU A 1 108 ? -4.609 -1.064 0.651 1 97 108 LEU A O 1
ATOM 770 N N . TYR A 1 109 ? -3.377 0.659 1.371 1 96.31 109 TYR A N 1
ATOM 771 C CA . TYR A 1 109 ? -2.576 0.692 0.152 1 96.31 109 TYR A CA 1
ATOM 772 C C . TYR A 1 109 ? -1.772 -0.593 -0.009 1 96.31 109 TYR A C 1
ATOM 774 O O . TYR A 1 109 ? -1.702 -1.155 -1.104 1 96.31 109 TYR A O 1
ATOM 782 N N . SER A 1 110 ? -1.239 -1.07 1.091 1 96.12 110 SER A N 1
ATOM 783 C CA . SER A 1 110 ? -0.458 -2.301 1.024 1 96.12 110 SER A CA 1
ATOM 784 C C . SER A 1 110 ? -1.34 -3.498 0.69 1 96.12 110 SER A C 1
ATOM 786 O O . SER A 1 110 ? -0.971 -4.336 -0.136 1 96.12 110 SER A O 1
ATOM 788 N N . ALA A 1 111 ? -2.498 -3.535 1.315 1 96.88 111 ALA A N 1
ATOM 789 C CA . ALA A 1 111 ? -3.406 -4.656 1.082 1 96.88 111 ALA A CA 1
ATOM 790 C C . ALA A 1 111 ? -3.973 -4.613 -0.334 1 96.88 111 ALA A C 1
ATOM 792 O O . ALA A 1 111 ? -4.125 -5.656 -0.979 1 96.88 111 ALA A O 1
ATOM 793 N N . THR A 1 112 ? -4.309 -3.471 -0.78 1 96.31 112 THR A N 1
ATOM 794 C CA . THR A 1 112 ? -4.852 -3.328 -2.127 1 96.31 112 THR A CA 1
ATOM 795 C C . THR A 1 112 ? -3.793 -3.664 -3.174 1 96.31 112 THR A C 1
ATOM 797 O O . THR A 1 112 ? -4.086 -4.332 -4.168 1 96.31 112 THR A O 1
ATOM 800 N N . GLY A 1 113 ? -2.596 -3.236 -2.934 1 95 113 GLY A N 1
ATOM 801 C CA . GLY A 1 113 ? -1.519 -3.619 -3.832 1 95 113 GLY A CA 1
ATOM 802 C C . GLY A 1 113 ? -1.315 -5.121 -3.914 1 95 113 GLY A C 1
ATOM 803 O O . GLY A 1 113 ? -1.146 -5.668 -5.004 1 95 113 GLY A O 1
ATOM 804 N N . ALA A 1 114 ? -1.37 -5.684 -2.748 1 95.25 114 ALA A N 1
ATOM 805 C CA . ALA A 1 114 ? -1.225 -7.137 -2.688 1 95.25 114 ALA A CA 1
ATOM 806 C C . ALA A 1 114 ? -2.357 -7.832 -3.438 1 95.25 114 ALA A C 1
ATOM 808 O O . ALA A 1 114 ? -2.123 -8.789 -4.176 1 95.25 114 ALA A O 1
ATOM 809 N N . ALA A 1 115 ? -3.521 -7.336 -3.262 1 94.31 115 ALA A N 1
ATOM 810 C CA . ALA A 1 115 ? -4.691 -7.941 -3.891 1 94.31 115 ALA A CA 1
ATOM 811 C C . ALA A 1 115 ? -4.652 -7.758 -5.406 1 94.31 115 ALA A C 1
ATOM 813 O O . ALA A 1 115 ? -4.992 -8.68 -6.156 1 94.31 115 ALA A O 1
ATOM 814 N N . PHE A 1 116 ? -4.246 -6.582 -5.832 1 92.25 116 PHE A N 1
ATOM 815 C CA . PHE A 1 116 ? -4.152 -6.336 -7.266 1 92.25 116 PHE A CA 1
ATOM 816 C C . PHE A 1 116 ? -3.119 -7.258 -7.902 1 92.25 116 PHE A C 1
ATOM 818 O O . PHE A 1 116 ? -3.34 -7.781 -9 1 92.25 116 PHE A O 1
ATOM 825 N N . ALA A 1 117 ? -2.035 -7.477 -7.219 1 91.12 117 ALA A N 1
ATOM 826 C CA . ALA A 1 117 ? -1.01 -8.367 -7.758 1 91.12 117 ALA A CA 1
ATOM 827 C C . ALA A 1 117 ? -1.52 -9.805 -7.844 1 91.12 117 ALA A C 1
ATOM 829 O O . ALA A 1 117 ? -1.272 -10.492 -8.828 1 91.12 117 ALA A O 1
ATOM 830 N N . THR A 1 118 ? -2.205 -10.188 -6.844 1 88.25 118 THR A N 1
ATOM 831 C CA . THR A 1 118 ? -2.73 -11.555 -6.801 1 88.25 118 THR A CA 1
ATOM 832 C C . THR A 1 118 ? -3.811 -11.742 -7.863 1 88.25 118 THR A C 1
ATOM 834 O O . THR A 1 118 ? -3.885 -12.797 -8.492 1 88.25 118 THR A O 1
ATOM 837 N N . SER A 1 119 ? -4.621 -10.742 -7.996 1 85.06 119 SER A N 1
ATOM 838 C CA . SER A 1 119 ? -5.707 -10.844 -8.969 1 85.06 119 SER A CA 1
ATOM 839 C C . SER A 1 119 ? -5.164 -10.984 -10.391 1 85.06 119 SER A C 1
ATOM 841 O O . SER A 1 119 ? -5.82 -11.555 -11.258 1 85.06 119 SER A O 1
ATOM 843 N N . GLU A 1 120 ? -4.047 -10.477 -10.688 1 81.25 120 GLU A N 1
ATOM 844 C CA . GLU A 1 120 ? -3.453 -10.57 -12.016 1 81.25 120 GLU A CA 1
ATOM 845 C C . GLU A 1 120 ? -2.738 -11.898 -12.211 1 81.25 120 GLU A C 1
ATOM 847 O O . GLU A 1 120 ? -2.561 -12.352 -13.344 1 81.25 120 GLU A O 1
ATOM 852 N N . TYR A 1 121 ? -2.445 -12.523 -11.164 1 75.62 121 TYR A N 1
ATOM 853 C CA . TYR A 1 121 ? -1.667 -13.75 -11.273 1 75.62 121 TYR A CA 1
ATOM 854 C C . TYR A 1 121 ? -2.449 -14.945 -10.734 1 75.62 121 TYR A C 1
ATOM 856 O O . TYR A 1 121 ? -1.888 -16.016 -10.531 1 75.62 121 TYR A O 1
ATOM 864 N N . MET A 1 122 ? -3.689 -14.703 -10.555 1 78.5 122 MET A N 1
ATOM 865 C CA . MET A 1 122 ? -4.484 -15.82 -10.062 1 78.5 122 MET A CA 1
ATOM 866 C C . MET A 1 122 ? -4.527 -16.953 -11.086 1 78.5 122 MET A C 1
ATOM 868 O O . MET A 1 122 ? -5.039 -16.781 -12.188 1 78.5 122 MET A O 1
ATOM 872 N N . SER A 1 123 ? -3.723 -17.984 -10.875 1 73.44 123 SER A N 1
ATOM 873 C CA . SER A 1 123 ? -3.688 -19.109 -11.812 1 73.44 123 SER A CA 1
ATOM 874 C C . SER A 1 123 ? -3.676 -20.453 -11.078 1 73.44 123 SER A C 1
ATOM 876 O O . SER A 1 123 ? -3.295 -20.516 -9.906 1 73.44 123 SER A O 1
ATOM 878 N N . TYR A 1 124 ? -4.293 -21.375 -11.781 1 69.38 124 TYR A N 1
ATOM 879 C CA . TYR A 1 124 ? -4.273 -22.766 -11.336 1 69.38 124 TYR A CA 1
ATOM 880 C C . TYR A 1 124 ? -3.395 -23.625 -12.242 1 69.38 124 TYR A C 1
ATOM 882 O O . TYR A 1 124 ? -3.344 -23.406 -13.453 1 69.38 124 TYR A O 1
ATOM 890 N N . CYS A 1 125 ? -2.559 -24.312 -11.484 1 69.06 125 CYS A N 1
ATOM 891 C CA . CYS A 1 125 ? -1.678 -25.188 -12.266 1 69.06 125 CYS A CA 1
ATOM 892 C C . CYS A 1 125 ? -2.311 -26.547 -12.484 1 69.06 125 CYS A C 1
ATOM 894 O O . CYS A 1 125 ? -2.557 -27.281 -11.531 1 69.06 125 CYS A O 1
ATOM 896 N N . SER A 1 126 ? -2.727 -26.781 -13.734 1 64.81 126 SER A N 1
ATOM 897 C CA . SER A 1 126 ? -3.277 -28.078 -14.102 1 64.81 126 SER A CA 1
ATOM 898 C C . SER A 1 126 ? -2.186 -29.031 -14.586 1 64.81 126 SER A C 1
ATOM 900 O O . SER A 1 126 ? -1.23 -28.609 -15.242 1 64.81 126 SER A O 1
ATOM 902 N N . PRO A 1 127 ? -2.434 -30.203 -14.094 1 60.78 127 PRO A N 1
ATOM 903 C CA . PRO A 1 127 ? -1.475 -31.188 -14.602 1 60.78 127 PRO A CA 1
ATOM 904 C C . PRO A 1 127 ? -1.505 -31.312 -16.125 1 60.78 127 PRO A C 1
ATOM 906 O O . PRO A 1 127 ? -2.576 -31.484 -16.703 1 60.78 127 PRO A O 1
ATOM 909 N N . GLY A 1 128 ? -0.425 -30.984 -16.734 1 56.97 128 GLY A N 1
ATOM 910 C CA . GLY A 1 128 ? -0.325 -31.203 -18.172 1 56.97 128 GLY A CA 1
ATOM 911 C C . GLY A 1 128 ? -0.486 -29.922 -18.984 1 56.97 128 GLY A C 1
ATOM 912 O O . GLY A 1 128 ? -0.087 -29.859 -20.141 1 56.97 128 GLY A O 1
ATOM 913 N N . ARG A 1 129 ? -1.333 -29.016 -18.531 1 58.16 129 ARG A N 1
ATOM 914 C CA . ARG A 1 129 ? -1.649 -27.875 -19.375 1 58.16 129 ARG A CA 1
ATOM 915 C C . ARG A 1 129 ? -0.949 -26.609 -18.875 1 58.16 129 ARG A C 1
ATOM 917 O O . ARG A 1 129 ? -0.864 -25.609 -19.594 1 58.16 129 ARG A O 1
ATOM 924 N N . GLY A 1 130 ? -0.446 -26.781 -17.891 1 63.53 130 GLY A N 1
ATOM 925 C CA . GLY A 1 130 ? 0.278 -25.594 -17.438 1 63.53 130 GLY A CA 1
ATOM 926 C C . GLY A 1 130 ? -0.574 -24.656 -16.609 1 63.53 130 GLY A C 1
ATOM 927 O O . GLY A 1 130 ? -1.424 -25.094 -15.828 1 63.53 130 GLY A O 1
ATOM 928 N N . ARG A 1 131 ? -0.354 -23.344 -16.734 1 69.81 131 ARG A N 1
ATOM 929 C CA . ARG A 1 131 ? -0.982 -22.297 -15.93 1 69.81 131 ARG A CA 1
ATOM 930 C C . ARG A 1 131 ? -2.307 -21.859 -16.531 1 69.81 131 ARG A C 1
ATOM 932 O O . ARG A 1 131 ? -2.363 -21.5 -17.719 1 69.81 131 ARG A O 1
ATOM 939 N N . ILE A 1 132 ? -3.432 -22.125 -15.781 1 71.19 132 ILE A N 1
ATOM 940 C CA . ILE A 1 132 ? -4.738 -21.656 -16.234 1 71.19 132 ILE A CA 1
ATOM 941 C C . ILE A 1 132 ? -5.188 -20.484 -15.375 1 71.19 132 ILE A C 1
ATOM 943 O O . ILE A 1 132 ? -5.246 -20.594 -14.148 1 71.19 132 ILE A O 1
ATOM 947 N N . SER A 1 133 ? -5.387 -19.406 -16.062 1 73.38 133 SER A N 1
ATOM 948 C CA . SER A 1 133 ? -5.863 -18.234 -15.336 1 73.38 133 SER A CA 1
ATOM 949 C C . SER A 1 133 ? -7.277 -18.453 -14.805 1 73.38 133 SER A C 1
ATOM 951 O O . SER A 1 133 ? -8.125 -19.016 -15.492 1 73.38 133 SER A O 1
ATOM 953 N N . VAL A 1 134 ? -7.43 -18.078 -13.484 1 72.94 134 VAL A N 1
ATOM 954 C CA . VAL A 1 134 ? -8.727 -18.266 -12.844 1 72.94 134 VAL A CA 1
ATOM 955 C C . VAL A 1 134 ? -9.789 -17.453 -13.57 1 72.94 134 VAL A C 1
ATOM 957 O O . VAL A 1 134 ? -10.898 -17.938 -13.805 1 72.94 134 VAL A O 1
ATOM 960 N N . CYS A 1 135 ? -9.367 -16.203 -13.914 1 73 135 CYS A N 1
ATOM 961 C CA . CYS A 1 135 ? -10.367 -15.344 -14.531 1 73 135 CYS A CA 1
ATOM 962 C C . CYS A 1 135 ? -10.586 -15.719 -15.992 1 73 135 CYS A C 1
ATOM 964 O O . CYS A 1 135 ? -11.656 -15.477 -16.547 1 73 135 CYS A O 1
ATOM 966 N N . ASP A 1 136 ? -9.609 -16.328 -16.625 1 69.62 136 ASP A N 1
ATOM 967 C CA . ASP A 1 136 ? -9.742 -16.734 -18.016 1 69.62 136 ASP A CA 1
ATOM 968 C C . ASP A 1 136 ? -10.289 -18.156 -18.109 1 69.62 136 ASP A C 1
ATOM 970 O O . ASP A 1 136 ? -10.969 -18.5 -19.078 1 69.62 136 ASP A O 1
ATOM 974 N N . GLY A 1 137 ? -9.898 -18.891 -17.156 1 62.72 137 GLY A N 1
ATOM 975 C CA . GLY A 1 137 ? -10.266 -20.281 -17.219 1 62.72 137 GLY A CA 1
ATOM 976 C C . GLY A 1 137 ? -11.656 -20.562 -16.656 1 62.72 137 GLY A C 1
ATOM 977 O O . GLY A 1 137 ? -12.078 -21.719 -16.578 1 62.72 137 GLY A O 1
ATOM 978 N N . THR A 1 138 ? -12.156 -19.656 -16.078 1 61.56 138 THR A N 1
ATOM 979 C CA . THR A 1 138 ? -13.484 -19.875 -15.531 1 61.56 138 THR A CA 1
ATOM 980 C C . THR A 1 138 ? -14.523 -19.938 -16.656 1 61.56 138 THR A C 1
ATOM 982 O O . THR A 1 138 ? -14.398 -19.25 -17.672 1 61.56 138 THR A O 1
ATOM 985 N N . VAL A 1 139 ? -14.953 -21.25 -16.922 1 53.09 139 VAL A N 1
ATOM 986 C CA . VAL A 1 139 ? -15.945 -21.531 -17.953 1 53.09 139 VAL A CA 1
ATOM 987 C C . VAL A 1 139 ? -17.047 -20.484 -17.906 1 53.09 139 VAL A C 1
ATOM 989 O O . VAL A 1 139 ? -17.531 -20.047 -18.953 1 53.09 139 VAL A O 1
ATOM 992 N N . ARG A 1 140 ? -17.953 -20.719 -16.875 1 47.06 140 ARG A N 1
ATOM 993 C CA . ARG A 1 140 ? -19.344 -20.297 -17.109 1 47.06 140 ARG A CA 1
ATOM 994 C C . ARG A 1 140 ? -19.438 -18.781 -17.188 1 47.06 140 ARG A C 1
ATOM 996 O O . ARG A 1 140 ? -20.516 -18.203 -17.062 1 47.06 140 ARG A O 1
ATOM 1003 N N . GLY A 1 141 ? -18.406 -18.219 -17.609 1 48.06 141 GLY A N 1
ATOM 1004 C CA . GLY A 1 141 ? -18.781 -16.844 -17.859 1 48.06 141 GLY A CA 1
ATOM 1005 C C . GLY A 1 141 ? -18.922 -16.016 -16.594 1 48.06 141 GLY A C 1
ATOM 1006 O O . GLY A 1 141 ? -19.391 -14.883 -16.625 1 48.06 141 GLY A O 1
ATOM 1007 N N . THR A 1 142 ? -18.969 -16.828 -15.461 1 54 142 THR A N 1
ATOM 1008 C CA . THR A 1 142 ? -19.422 -16.094 -14.281 1 54 142 THR A CA 1
ATOM 1009 C C . THR A 1 142 ? -18.281 -15.266 -13.695 1 54 142 THR A C 1
ATOM 1011 O O . THR A 1 142 ? -17.547 -15.742 -12.828 1 54 142 THR A O 1
ATOM 1014 N N . ASN A 1 143 ? -17.703 -14.484 -14.555 1 61.91 143 ASN A N 1
ATOM 1015 C CA . ASN A 1 143 ? -16.766 -13.414 -14.258 1 61.91 143 ASN A CA 1
ATOM 1016 C C . ASN A 1 143 ? -17.203 -12.602 -13.039 1 61.91 143 ASN A C 1
ATOM 1018 O O . ASN A 1 143 ? -16.797 -11.445 -12.875 1 61.91 143 ASN A O 1
ATOM 1022 N N . ASN A 1 144 ? -18.172 -13.383 -12.281 1 76.62 144 ASN A N 1
ATOM 1023 C CA . ASN A 1 144 ? -18.656 -12.641 -11.133 1 76.62 144 ASN A CA 1
ATOM 1024 C C . ASN A 1 144 ? -17.609 -12.547 -10.031 1 76.62 144 ASN A C 1
ATOM 1026 O O . ASN A 1 144 ? -17.453 -11.492 -9.406 1 76.62 144 ASN A O 1
ATOM 1030 N N . PHE A 1 145 ? -16.875 -13.664 -9.953 1 81.44 145 PHE A N 1
ATOM 1031 C CA . PHE A 1 145 ? -15.844 -13.648 -8.914 1 81.44 145 PHE A CA 1
ATOM 1032 C C . PHE A 1 145 ? -14.781 -12.602 -9.227 1 81.44 145 PHE A C 1
ATOM 1034 O O . PHE A 1 145 ? -14.453 -11.773 -8.375 1 81.44 145 PHE A O 1
ATOM 1041 N N . CYS A 1 146 ? -14.328 -12.609 -10.391 1 81.31 146 CYS A N 1
ATOM 1042 C CA . CYS A 1 146 ? -13.266 -11.695 -10.805 1 81.31 146 CYS A CA 1
ATOM 1043 C C . CYS A 1 146 ? -13.75 -10.25 -10.766 1 81.31 146 CYS A C 1
ATOM 1045 O O . CYS A 1 146 ? -13.023 -9.359 -10.32 1 81.31 146 CYS A O 1
ATOM 1047 N N . SER A 1 147 ? -15.031 -10.148 -11.219 1 85.38 147 SER A N 1
ATOM 1048 C CA . SER A 1 147 ? -15.602 -8.812 -11.203 1 85.38 147 SER A CA 1
ATOM 1049 C C . SER A 1 147 ? -15.797 -8.305 -9.773 1 85.38 147 SER A C 1
ATOM 1051 O O . SER A 1 147 ? -15.477 -7.156 -9.469 1 85.38 147 SER A O 1
ATOM 1053 N N . GLN A 1 148 ? -16.25 -9.125 -8.914 1 88.31 148 GLN A N 1
ATOM 1054 C CA . GLN A 1 148 ? -16.484 -8.758 -7.523 1 88.31 148 GLN A CA 1
ATOM 1055 C C . GLN A 1 148 ? -15.172 -8.438 -6.812 1 88.31 148 GLN A C 1
ATOM 1057 O O . GLN A 1 148 ? -15.086 -7.449 -6.078 1 88.31 148 GLN A O 1
ATOM 1062 N N . VAL A 1 149 ? -14.219 -9.227 -7.078 1 88.62 149 VAL A N 1
ATOM 1063 C CA . VAL A 1 149 ? -12.914 -9.031 -6.457 1 88.62 149 VAL A CA 1
ATOM 1064 C C . VAL A 1 149 ? -12.312 -7.703 -6.922 1 88.62 149 VAL A C 1
ATOM 1066 O O . VAL A 1 149 ? -11.789 -6.938 -6.109 1 88.62 149 VAL A O 1
ATOM 1069 N N . HIS A 1 150 ? -12.445 -7.367 -8.148 1 90.38 150 HIS A N 1
ATOM 1070 C CA . HIS A 1 150 ? -11.914 -6.109 -8.672 1 90.38 150 HIS A CA 1
ATOM 1071 C C . HIS A 1 150 ? -12.648 -4.914 -8.07 1 90.38 150 HIS A C 1
ATOM 1073 O O . HIS A 1 150 ? -12.023 -3.912 -7.719 1 90.38 150 HIS A O 1
ATOM 1079 N N . MET A 1 151 ? -13.914 -5.102 -7.98 1 92.62 151 MET A N 1
ATOM 1080 C CA . MET A 1 151 ? -14.688 -4.016 -7.383 1 92.62 151 MET A CA 1
ATOM 1081 C C . MET A 1 151 ? -14.281 -3.791 -5.934 1 92.62 151 MET A C 1
ATOM 1083 O O . MET A 1 151 ? -14.172 -2.648 -5.484 1 92.62 151 MET A O 1
ATOM 1087 N N . ALA A 1 152 ? -14.039 -4.84 -5.27 1 95.25 152 ALA A N 1
ATOM 1088 C CA . ALA A 1 152 ? -13.609 -4.73 -3.879 1 95.25 152 ALA A CA 1
ATOM 1089 C C . ALA A 1 152 ? -12.281 -3.988 -3.773 1 95.25 152 ALA A C 1
ATOM 1091 O O . ALA A 1 152 ? -12.094 -3.158 -2.881 1 95.25 152 ALA A O 1
ATOM 1092 N N . MET A 1 153 ? -11.461 -4.238 -4.695 1 95.31 153 MET A N 1
ATOM 1093 C CA . MET A 1 153 ? -10.156 -3.598 -4.688 1 95.31 153 MET A CA 1
ATOM 1094 C C . MET A 1 153 ? -10.273 -2.107 -4.988 1 95.31 153 MET A C 1
ATOM 1096 O O . MET A 1 153 ? -9.625 -1.284 -4.34 1 95.31 153 MET A O 1
ATOM 1100 N N . TYR A 1 154 ? -11.094 -1.767 -5.879 1 94.88 154 TYR A N 1
ATOM 1101 C CA . TYR A 1 154 ? -11.289 -0.363 -6.223 1 94.88 154 TYR A CA 1
ATOM 1102 C C . TYR A 1 154 ? -11.93 0.399 -5.07 1 94.88 154 TYR A C 1
ATOM 1104 O O . TYR A 1 154 ? -11.562 1.542 -4.789 1 94.88 154 TYR A O 1
ATOM 1112 N N . ILE A 1 155 ? -12.797 -0.277 -4.473 1 96.44 155 ILE A N 1
ATOM 1113 C CA . ILE A 1 155 ? -13.469 0.344 -3.338 1 96.44 155 ILE A CA 1
ATOM 1114 C C . ILE A 1 155 ? -12.477 0.549 -2.197 1 96.44 155 ILE A C 1
ATOM 1116 O O . ILE A 1 155 ? -12.492 1.589 -1.534 1 96.44 155 ILE A O 1
ATOM 1120 N N . SER A 1 156 ? -11.656 -0.444 -2.018 1 97.5 156 SER A N 1
ATOM 1121 C CA . SER A 1 156 ? -10.641 -0.315 -0.982 1 97.5 156 SER A CA 1
ATOM 1122 C C . SER A 1 156 ? -9.672 0.824 -1.295 1 97.5 156 SER A C 1
ATOM 1124 O O . SER A 1 156 ? -9.297 1.586 -0.403 1 97.5 156 SER A O 1
ATOM 1126 N N . LEU A 1 157 ? -9.344 0.945 -2.514 1 95.56 157 LEU A N 1
ATOM 1127 C CA . LEU A 1 157 ? -8.477 2.033 -2.945 1 95.56 157 LEU A CA 1
ATOM 1128 C C . LEU A 1 157 ? -9.141 3.387 -2.707 1 95.56 157 LEU A C 1
ATOM 1130 O O . LEU A 1 157 ? -8.484 4.332 -2.264 1 95.56 157 LEU A O 1
ATOM 1134 N N . SER A 1 158 ? -10.328 3.416 -2.973 1 95.81 158 SER A N 1
ATOM 1135 C CA . SER A 1 158 ? -11.094 4.641 -2.746 1 95.81 158 SER A CA 1
ATOM 1136 C C . SER A 1 158 ? -11.141 4.996 -1.264 1 95.81 158 SER A C 1
ATOM 1138 O O . SER A 1 158 ? -11.07 6.172 -0.899 1 95.81 158 SER A O 1
ATOM 1140 N N . ALA A 1 159 ? -11.25 3.98 -0.464 1 96.69 159 ALA A N 1
ATOM 1141 C CA . ALA A 1 159 ? -11.25 4.203 0.979 1 96.69 159 ALA A CA 1
ATOM 1142 C C . ALA A 1 159 ? -9.922 4.789 1.443 1 96.69 159 ALA A C 1
ATOM 1144 O O . ALA A 1 159 ? -9.898 5.762 2.201 1 96.69 159 ALA A O 1
ATOM 1145 N N . ALA A 1 160 ? -8.859 4.203 0.954 1 95.56 160 ALA A N 1
ATOM 1146 C CA . ALA A 1 160 ? -7.527 4.703 1.291 1 95.56 160 ALA A CA 1
ATOM 1147 C C . ALA A 1 160 ? -7.348 6.141 0.822 1 95.56 160 ALA A C 1
ATOM 1149 O O . ALA A 1 160 ? -6.824 6.98 1.56 1 95.56 160 ALA A O 1
ATOM 1150 N N . GLY A 1 161 ? -7.785 6.414 -0.353 1 94 161 GLY A N 1
ATOM 1151 C CA . GLY A 1 161 ? -7.711 7.766 -0.887 1 94 161 GLY A CA 1
ATOM 1152 C C . GLY A 1 161 ? -8.523 8.766 -0.091 1 94 161 GLY A C 1
ATOM 1153 O O . GLY A 1 161 ? -8.094 9.914 0.094 1 94 161 GLY A O 1
ATOM 1154 N N . ALA A 1 162 ? -9.641 8.328 0.368 1 93.69 162 ALA A N 1
ATOM 1155 C CA . ALA A 1 162 ? -10.508 9.219 1.141 1 93.69 162 ALA A CA 1
ATOM 1156 C C . ALA A 1 162 ? -9.852 9.617 2.459 1 93.69 162 ALA A C 1
ATOM 1158 O O . ALA A 1 162 ? -9.883 10.781 2.85 1 93.69 162 ALA A O 1
ATOM 1159 N N . VAL A 1 163 ? -9.266 8.648 3.08 1 92.25 163 VAL A N 1
ATOM 1160 C CA . VAL A 1 163 ? -8.602 8.945 4.344 1 92.25 163 VAL A CA 1
ATOM 1161 C C . VAL A 1 163 ? -7.398 9.859 4.09 1 92.25 163 VAL A C 1
ATOM 1163 O O . VAL A 1 163 ? -7.168 10.812 4.832 1 92.25 163 VAL A O 1
ATOM 1166 N N . SER A 1 164 ? -6.688 9.578 3.053 1 90.88 164 SER A N 1
ATOM 1167 C CA . SER A 1 164 ? -5.527 10.391 2.709 1 90.88 164 SER A CA 1
ATOM 1168 C C . SER A 1 164 ? -5.938 11.812 2.33 1 90.88 164 SER A C 1
ATOM 1170 O O . SER A 1 164 ? -5.262 12.781 2.689 1 90.88 164 SER A O 1
ATOM 1172 N N . ALA A 1 165 ? -6.984 11.922 1.626 1 88.31 165 ALA A N 1
ATOM 1173 C CA . ALA A 1 165 ? -7.488 13.234 1.24 1 88.31 165 ALA A CA 1
ATOM 1174 C C . ALA A 1 165 ? -7.93 14.039 2.465 1 88.31 165 ALA A C 1
ATOM 1176 O O . ALA A 1 165 ? -7.684 15.242 2.547 1 88.31 165 ALA A O 1
ATOM 1177 N N . ALA A 1 166 ? -8.578 13.383 3.338 1 86.62 166 ALA A N 1
ATOM 1178 C CA . ALA A 1 166 ? -9 14.039 4.57 1 86.62 166 ALA A CA 1
ATOM 1179 C C . ALA A 1 166 ? -7.801 14.578 5.344 1 86.62 166 ALA A C 1
ATOM 1181 O O . ALA A 1 166 ? -7.844 15.688 5.879 1 86.62 166 ALA A O 1
ATOM 1182 N N . GLU A 1 167 ? -6.801 13.773 5.355 1 84.06 167 GLU A N 1
ATOM 1183 C CA . GLU A 1 167 ? -5.586 14.203 6.043 1 84.06 167 GLU A CA 1
ATOM 1184 C C . GLU A 1 167 ? -4.938 15.383 5.332 1 84.06 167 GLU A C 1
ATOM 1186 O O . GLU A 1 167 ? -4.434 16.312 5.98 1 84.06 167 GLU A O 1
ATOM 1191 N N . LEU A 1 168 ? -4.984 15.344 4.094 1 83.81 168 LEU A N 1
ATOM 1192 C CA . LEU A 1 168 ? -4.391 16.422 3.316 1 83.81 168 LEU A CA 1
ATOM 1193 C C . LEU A 1 168 ? -5.145 17.734 3.539 1 83.81 168 LEU A C 1
ATOM 1195 O O . LEU A 1 168 ? -4.531 18.797 3.684 1 83.81 168 LEU A O 1
ATOM 1199 N N . VAL A 1 169 ? -6.367 17.688 3.543 1 82.25 169 VAL A N 1
ATOM 1200 C CA . VAL A 1 169 ? -7.191 18.875 3.736 1 82.25 169 VAL A CA 1
ATOM 1201 C C . VAL A 1 169 ? -6.949 19.453 5.129 1 82.25 169 VAL A C 1
ATOM 1203 O O . VAL A 1 169 ? -6.832 20.672 5.293 1 82.25 169 VAL A O 1
ATOM 1206 N N . LYS A 1 170 ? -6.848 18.641 6.027 1 77.31 170 LYS A N 1
ATOM 1207 C CA . LYS A 1 170 ? -6.586 19.094 7.395 1 77.31 170 LYS A CA 1
ATOM 1208 C C . LYS A 1 170 ? -5.23 19.781 7.496 1 77.31 170 LYS A C 1
ATOM 1210 O O . LYS A 1 170 ? -5.094 20.797 8.18 1 77.31 170 LYS A O 1
ATOM 1215 N N . ASN A 1 171 ? -4.316 19.234 6.883 1 73.19 171 ASN A N 1
ATOM 1216 C CA . ASN A 1 171 ? -2.965 19.781 6.945 1 73.19 171 ASN A CA 1
ATOM 1217 C C . ASN A 1 171 ? -2.83 21.062 6.121 1 73.19 171 ASN A C 1
ATOM 1219 O O . ASN A 1 171 ? -2.01 21.922 6.438 1 73.19 171 ASN A O 1
ATOM 1223 N N . LEU A 1 172 ? -3.541 21.094 5.074 1 71.31 172 LEU A N 1
ATOM 1224 C CA . LEU A 1 172 ? -3.48 22.281 4.246 1 71.31 172 LEU A CA 1
ATOM 1225 C C . LEU A 1 172 ? -4.262 23.438 4.883 1 71.31 172 LEU A C 1
ATOM 1227 O O . LEU A 1 172 ? -3.926 24.609 4.684 1 71.31 172 LEU A O 1
ATOM 1231 N N . THR A 1 173 ? -5.348 23.281 5.512 1 60.62 173 THR A N 1
ATOM 1232 C CA . THR A 1 173 ? -6.105 24.328 6.18 1 60.62 173 THR A CA 1
ATOM 1233 C C . THR A 1 173 ? -5.363 24.828 7.414 1 60.62 173 THR A C 1
ATOM 1235 O O . THR A 1 173 ? -5.633 25.938 7.898 1 60.62 173 THR A O 1
ATOM 1238 N N . LEU A 1 174 ? -4.543 24.25 8.055 1 47.72 174 LEU A N 1
ATOM 1239 C CA . LEU A 1 174 ? -3.783 24.844 9.141 1 47.72 174 LEU A CA 1
ATOM 1240 C C . LEU A 1 174 ? -3.016 26.078 8.656 1 47.72 174 LEU A C 1
ATOM 1242 O O . LEU A 1 174 ? -3.098 27.141 9.258 1 47.72 174 LEU A O 1
ATOM 1246 N N . PRO A 1 175 ? -1.799 26.266 8.25 1 40.81 175 PRO A N 1
ATOM 1247 C CA . PRO A 1 175 ? -1.225 27.594 8.016 1 40.81 175 PRO A CA 1
ATOM 1248 C C . PRO A 1 175 ? -1.897 28.328 6.859 1 40.81 175 PRO A C 1
ATOM 1250 O O . PRO A 1 175 ? -1.539 29.469 6.562 1 40.81 175 PRO A O 1
ATOM 1253 N N . PHE A 1 176 ? -2.568 27.766 5.93 1 37.41 176 PHE A N 1
ATOM 1254 C CA . PHE A 1 176 ? -3.008 28.719 4.918 1 37.41 176 PHE A CA 1
ATOM 1255 C C . PHE A 1 176 ? -3.91 29.781 5.531 1 37.41 176 PHE A C 1
ATOM 1257 O O . PHE A 1 176 ? -4.191 30.797 4.898 1 37.41 176 PHE A O 1
ATOM 1264 N N . GLY A 1 177 ? -4.566 29.469 6.59 1 34.03 177 GLY A N 1
ATOM 1265 C CA . GLY A 1 177 ? -5.246 30.578 7.242 1 34.03 177 GLY A CA 1
ATOM 1266 C C . GLY A 1 177 ? -4.293 31.625 7.789 1 34.03 177 GLY A C 1
ATOM 1267 O O . GLY A 1 177 ? -4.703 32.75 8.094 1 34.03 177 GLY A O 1
ATOM 1268 N N . SER A 1 178 ? -3.137 31.234 8.312 1 33.44 178 SER A N 1
ATOM 1269 C CA . SER A 1 178 ? -2.357 32.344 8.828 1 33.44 178 SER A CA 1
ATOM 1270 C C . SER A 1 178 ? -1.803 33.219 7.703 1 33.44 178 SER A C 1
ATOM 1272 O O . SER A 1 178 ? -1.215 34.25 7.949 1 33.44 178 SER A O 1
ATOM 1274 N N . SER A 1 179 ? -1.514 32.719 6.547 1 30.7 179 SER A N 1
ATOM 1275 C CA . SER A 1 179 ? -1.068 33.781 5.66 1 30.7 179 SER A CA 1
ATOM 1276 C C . SER A 1 179 ? -2.205 34.75 5.355 1 30.7 179 SER A C 1
ATOM 1278 O O . SER A 1 179 ? -2.943 34.562 4.387 1 30.7 179 SER A O 1
ATOM 1280 N N . GLY A 1 180 ? -3.145 34.938 6.219 1 26.92 180 GLY A N 1
ATOM 1281 C CA . GLY A 1 180 ? -3.787 36.25 6.086 1 26.92 180 GLY A CA 1
ATOM 1282 C C . GLY A 1 180 ? -2.811 37.375 5.781 1 26.92 180 GLY A C 1
ATOM 1283 O O . GLY A 1 180 ? -1.672 37.344 6.254 1 26.92 180 GLY A O 1
ATOM 1284 N N . SER A 1 181 ? -2.797 37.875 4.57 1 27.89 181 SER A N 1
ATOM 1285 C CA . SER A 1 181 ? -2.324 39.188 4.199 1 27.89 181 SER A CA 1
ATOM 1286 C C . SER A 1 181 ? -2.549 40.188 5.332 1 27.89 181 SER A C 1
ATOM 1288 O O . SER A 1 181 ? -3.688 40.438 5.734 1 27.89 181 SER A O 1
ATOM 1290 N N . ASP A 1 182 ? -1.846 40.188 6.324 1 25.77 182 ASP A N 1
ATOM 1291 C CA . ASP A 1 182 ? -1.708 41.469 6.969 1 25.77 182 ASP A CA 1
ATOM 1292 C C . ASP A 1 182 ? -1.51 42.594 5.941 1 25.77 182 ASP A C 1
ATOM 1294 O O . ASP A 1 182 ? -0.467 42.656 5.285 1 25.77 182 ASP A O 1
ATOM 1298 N N . SER A 1 183 ? -2.363 42.625 4.914 1 25.19 183 SER A N 1
ATOM 1299 C CA . SER A 1 183 ? -2.479 43.969 4.402 1 25.19 183 SER A CA 1
ATOM 1300 C C . SER A 1 183 ? -2.58 45 5.543 1 25.19 183 SER A C 1
ATOM 1302 O O . SER A 1 183 ? -3.5 44.906 6.359 1 25.19 183 SER A O 1
ATOM 1304 N N . ASP A 1 184 ? -1.447 45.281 6.059 1 25 184 ASP A N 1
ATOM 1305 C CA . ASP A 1 184 ? -1.263 46.531 6.766 1 25 184 ASP A CA 1
ATOM 1306 C C . ASP A 1 184 ? -2.07 47.656 6.113 1 25 184 ASP A C 1
ATOM 1308 O O . ASP A 1 184 ? -1.766 48.062 4.996 1 25 184 ASP A O 1
ATOM 1312 N N . SER A 1 185 ? -3.322 47.406 5.82 1 24.16 185 SER A N 1
ATOM 1313 C CA . SER A 1 185 ? -4.039 48.656 5.648 1 24.16 185 SER A CA 1
ATOM 1314 C C . SER A 1 185 ? -3.764 49.625 6.805 1 24.16 185 SER A C 1
ATOM 1316 O O . SER A 1 185 ? -4.125 49.344 7.949 1 24.16 185 SER A O 1
ATOM 1318 N N . ASP A 1 186 ? -2.512 50.156 6.785 1 25.8 186 ASP A N 1
ATOM 1319 C CA . ASP A 1 186 ? -2.236 51.406 7.461 1 25.8 186 ASP A CA 1
ATOM 1320 C C . ASP A 1 186 ? -3.428 52.344 7.355 1 25.8 186 ASP A C 1
ATOM 1322 O O . ASP A 1 186 ? -3.6 53.031 6.336 1 25.8 186 ASP A O 1
ATOM 1326 N N . ALA A 1 187 ? -4.609 51.812 7.363 1 25.22 187 ALA A N 1
ATOM 1327 C CA . ALA A 1 187 ? -5.586 52.875 7.5 1 25.22 187 ALA A CA 1
ATOM 1328 C C . ALA A 1 187 ? -5.211 53.812 8.641 1 25.22 187 ALA A C 1
ATOM 1330 O O . ALA A 1 187 ? -4.934 53.375 9.758 1 25.22 187 ALA A O 1
ATOM 1331 N N . GLY A 1 188 ? -4.293 54.812 8.234 1 25.83 188 GLY A N 1
ATOM 1332 C CA . GLY A 1 188 ? -4.039 56.062 8.906 1 25.83 188 GLY A CA 1
ATOM 1333 C C . GLY A 1 188 ? -5.238 56.594 9.688 1 25.83 188 GLY A C 1
ATOM 1334 O O . GLY A 1 188 ? -6.27 56.906 9.102 1 25.83 188 GLY A O 1
ATOM 1335 N N . CYS A 1 189 ? -5.668 55.719 10.602 1 26.02 189 CYS A N 1
ATOM 1336 C CA . CYS A 1 189 ? -6.637 56.344 11.516 1 26.02 189 CYS A CA 1
ATOM 1337 C C . CYS A 1 189 ? -6.227 57.75 11.891 1 26.02 189 CYS A C 1
ATOM 1339 O O . CYS A 1 189 ? -5.246 57.938 12.609 1 26.02 189 CYS A O 1
ATOM 1341 N N . GLU A 1 190 ? -5.996 58.531 10.727 1 25.11 190 GLU A N 1
ATOM 1342 C CA . GLU A 1 190 ? -5.961 59.969 11.023 1 25.11 190 GLU A CA 1
ATOM 1343 C C . GLU A 1 190 ? -7.027 60.344 12.047 1 25.11 190 GLU A C 1
ATOM 1345 O O . GLU A 1 190 ? -8.219 60.281 11.75 1 25.11 190 GLU A O 1
ATOM 1350 N N . HIS A 1 191 ? -7.066 59.5 13.133 1 24.53 191 HIS A N 1
ATOM 1351 C CA . HIS A 1 191 ? -7.852 60.094 14.211 1 24.53 191 HIS A CA 1
ATOM 1352 C C . HIS A 1 191 ? -7.668 61.625 14.273 1 24.53 191 HIS A C 1
ATOM 1354 O O . HIS A 1 191 ? -6.539 62.094 14.375 1 24.53 191 HIS A O 1
ATOM 1360 N N . GLY A 1 192 ? -8.328 62.312 13.312 1 22.62 192 GLY A N 1
ATOM 1361 C CA . GLY A 1 192 ? -8.609 63.719 13.367 1 22.62 192 GLY A CA 1
ATOM 1362 C C . GLY A 1 192 ? -8.812 64.25 14.773 1 22.62 192 GLY A C 1
ATOM 1363 O O . GLY A 1 192 ? -9.859 64 15.391 1 22.62 192 GLY A O 1
ATOM 1364 N N . CYS A 1 193 ? -7.793 63.875 15.656 1 25.78 193 CYS A N 1
ATOM 1365 C CA . CYS A 1 193 ? -7.863 64.625 16.891 1 25.78 193 CYS A CA 1
ATOM 1366 C C . CYS A 1 193 ? -8.195 66.125 16.609 1 25.78 193 CYS A C 1
ATOM 1368 O O . CYS A 1 193 ? -7.395 66.812 15.992 1 25.78 193 CYS A O 1
ATOM 1370 N N . HIS A 1 194 ? -9.305 66.25 15.938 1 22.78 194 HIS A N 1
ATOM 1371 C CA . HIS A 1 194 ? -9.828 67.625 15.875 1 22.78 194 HIS A CA 1
ATOM 1372 C C . HIS A 1 194 ? -9.641 68.375 17.203 1 22.78 194 HIS A C 1
ATOM 1374 O O . HIS A 1 194 ? -10.039 67.875 18.25 1 22.78 194 HIS A O 1
ATOM 1380 N N . HIS A 1 195 ? -8.359 68.875 17.344 1 22.61 195 HIS A N 1
ATOM 1381 C CA . HIS A 1 195 ? -8.148 70 18.297 1 22.61 195 HIS A CA 1
ATOM 1382 C C . HIS A 1 195 ? -9.359 70.875 18.375 1 22.61 195 HIS A C 1
ATOM 1384 O O . HIS A 1 195 ? -9.664 71.625 17.406 1 22.61 195 HIS A O 1
ATOM 1390 N N . LYS A 1 196 ? -10.469 70.375 18.875 1 22.58 196 LYS A N 1
ATOM 1391 C CA . LYS A 1 196 ? -11.484 71.375 19.281 1 22.58 196 LYS A CA 1
ATOM 1392 C C . LYS A 1 196 ? -10.859 72.562 20.031 1 22.58 196 LYS A C 1
ATOM 1394 O O . LYS A 1 196 ? -10.273 72.375 21.094 1 22.58 196 LYS A O 1
ATOM 1399 N N . HIS A 1 197 ? -10.227 73.5 19.281 1 21.52 197 HIS A N 1
ATOM 1400 C CA . HIS A 1 197 ? -10.523 74.875 19.797 1 21.52 197 HIS A CA 1
ATOM 1401 C C . HIS A 1 197 ? -12.023 75.062 19.969 1 21.52 197 HIS A C 1
ATOM 1403 O O . HIS A 1 197 ? -12.812 74.625 19.125 1 21.52 197 HIS A O 1
ATOM 1409 N N . MET B 1 1 ? 13.703 36 26.391 1 26 1 MET B N 1
ATOM 1410 C CA . MET B 1 1 ? 14.609 35.219 25.578 1 26 1 MET B CA 1
ATOM 1411 C C . MET B 1 1 ? 13.938 33.906 25.141 1 26 1 MET B C 1
ATOM 1413 O O . MET B 1 1 ? 14.609 32.969 24.703 1 26 1 MET B O 1
ATOM 1417 N N . PRO B 1 2 ? 12.844 33.406 25.672 1 42.03 2 PRO B N 1
ATOM 1418 C CA . PRO B 1 2 ? 11.992 32.25 25.484 1 42.03 2 PRO B CA 1
ATOM 1419 C C . PRO B 1 2 ? 11.562 32.031 24.047 1 42.03 2 PRO B C 1
ATOM 1421 O O . PRO B 1 2 ? 10.961 31.016 23.703 1 42.03 2 PRO B O 1
ATOM 1424 N N . CYS B 1 3 ? 11.453 33.125 23.25 1 44.69 3 CYS B N 1
ATOM 1425 C CA . CYS B 1 3 ? 11 33.188 21.875 1 44.69 3 CYS B CA 1
ATOM 1426 C C . CYS B 1 3 ? 11.953 32.438 20.938 1 44.69 3 CYS B C 1
ATOM 1428 O O . CYS B 1 3 ? 11.625 32.188 19.781 1 44.69 3 CYS B O 1
ATOM 1430 N N . ASP B 1 4 ? 13.273 32.469 21.141 1 46.38 4 ASP B N 1
ATOM 1431 C CA . ASP B 1 4 ? 14.367 31.906 20.344 1 46.38 4 ASP B CA 1
ATOM 1432 C C . ASP B 1 4 ? 14.297 30.391 20.312 1 46.38 4 ASP B C 1
ATOM 1434 O O . ASP B 1 4 ? 14.773 29.766 19.359 1 46.38 4 ASP B O 1
ATOM 1438 N N . GLY B 1 5 ? 13.906 29.672 21.375 1 47.53 5 GLY B N 1
ATOM 1439 C CA . GLY B 1 5 ? 13.867 28.234 21.516 1 47.53 5 GLY B CA 1
ATOM 1440 C C . GLY B 1 5 ? 12.898 27.562 20.562 1 47.53 5 GLY B C 1
ATOM 1441 O O . GLY B 1 5 ? 13.164 26.453 20.078 1 47.53 5 GLY B O 1
ATOM 1442 N N . ASP B 1 6 ? 11.742 28.25 20.453 1 51.25 6 ASP B N 1
ATOM 1443 C CA . ASP B 1 6 ? 10.703 27.688 19.594 1 51.25 6 ASP B CA 1
ATOM 1444 C C . ASP B 1 6 ? 11.156 27.656 18.141 1 51.25 6 ASP B C 1
ATOM 1446 O O . ASP B 1 6 ? 10.867 26.719 17.406 1 51.25 6 ASP B O 1
ATOM 1450 N N . LYS B 1 7 ? 11.867 28.859 17.797 1 59.12 7 LYS B N 1
ATOM 1451 C CA . LYS B 1 7 ? 12.367 28.906 16.422 1 59.12 7 LYS B CA 1
ATOM 1452 C C . LYS B 1 7 ? 13.469 27.875 16.203 1 59.12 7 LYS B C 1
ATOM 1454 O O . LYS B 1 7 ? 13.555 27.266 15.141 1 59.12 7 LYS B O 1
ATOM 1459 N N . GLU B 1 8 ? 14.297 27.719 17.219 1 60.69 8 GLU B N 1
ATOM 1460 C CA . GLU B 1 8 ? 15.375 26.734 17.109 1 60.69 8 GLU B CA 1
ATOM 1461 C C . GLU B 1 8 ? 14.836 25.312 17.047 1 60.69 8 GLU B C 1
ATOM 1463 O O . GLU B 1 8 ? 15.32 24.484 16.266 1 60.69 8 GLU B O 1
ATOM 1468 N N . SER B 1 9 ? 13.836 25.094 17.828 1 69.75 9 SER B N 1
ATOM 1469 C CA . SER B 1 9 ? 13.234 23.766 17.828 1 69.75 9 SER B CA 1
ATOM 1470 C C . SER B 1 9 ? 12.539 23.469 16.5 1 69.75 9 SER B C 1
ATOM 1472 O O . SER B 1 9 ? 12.625 22.359 15.984 1 69.75 9 SER B O 1
ATOM 1474 N N . LYS B 1 10 ? 12.008 24.547 16 1 71.38 10 LYS B N 1
ATOM 1475 C CA . LYS B 1 10 ? 11.367 24.391 14.695 1 71.38 10 LYS B CA 1
ATOM 1476 C C . LYS B 1 10 ? 12.398 24.156 13.602 1 71.38 10 LYS B C 1
ATOM 1478 O O . LYS B 1 10 ? 12.18 23.344 12.703 1 71.38 10 LYS B O 1
ATOM 1483 N N . GLY B 1 11 ? 13.492 24.844 13.789 1 72.88 11 GLY B N 1
ATOM 1484 C CA . GLY B 1 11 ? 14.57 24.656 12.836 1 72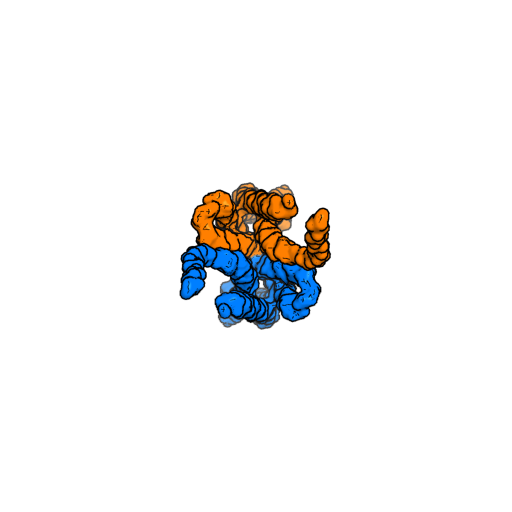.88 11 GLY B CA 1
ATOM 1485 C C . GLY B 1 11 ? 15.164 23.25 12.883 1 72.88 11 GLY B C 1
ATOM 1486 O O . GLY B 1 11 ? 15.43 22.656 11.844 1 72.88 11 GLY B O 1
ATOM 1487 N N . ARG B 1 12 ? 15.336 22.75 14.125 1 77.69 12 ARG B N 1
ATOM 1488 C CA . ARG B 1 12 ? 15.875 21.406 14.312 1 77.69 12 ARG B CA 1
ATOM 1489 C C . ARG B 1 12 ? 14.906 20.359 13.805 1 77.69 12 ARG B C 1
ATOM 1491 O O . ARG B 1 12 ? 15.312 19.359 13.203 1 77.69 12 ARG B O 1
ATOM 1498 N N . LEU B 1 13 ? 13.688 20.609 13.992 1 78.75 13 LEU B N 1
ATOM 1499 C CA . LEU B 1 13 ? 12.672 19.656 13.539 1 78.75 13 LEU B CA 1
ATOM 1500 C C . LEU B 1 13 ? 12.594 19.641 12.016 1 78.75 13 LEU B C 1
ATOM 1502 O O . LEU B 1 13 ? 12.422 18.578 11.414 1 78.75 13 LEU B O 1
ATOM 1506 N N . ASN B 1 14 ? 12.773 20.812 11.539 1 78.62 14 ASN B N 1
ATOM 1507 C CA . ASN B 1 14 ? 12.773 20.891 10.086 1 78.62 14 ASN B CA 1
ATOM 1508 C C . ASN B 1 14 ? 13.969 20.156 9.484 1 78.62 14 ASN B C 1
ATOM 1510 O O . ASN B 1 14 ? 13.844 19.484 8.461 1 78.62 14 ASN B O 1
ATOM 1514 N N . ALA B 1 15 ? 15.07 20.359 10.203 1 82.12 15 ALA B N 1
ATOM 1515 C CA . ALA B 1 15 ? 16.266 19.656 9.75 1 82.12 15 ALA B CA 1
ATOM 1516 C C . ALA B 1 15 ? 16.094 18.141 9.844 1 82.12 15 ALA B C 1
ATOM 1518 O O . ALA B 1 15 ? 16.547 17.406 8.961 1 82.12 15 ALA B O 1
ATOM 1519 N N . VAL B 1 16 ? 15.523 17.703 10.836 1 83.56 16 VAL B N 1
ATOM 1520 C CA . VAL B 1 16 ? 15.273 16.266 11.023 1 83.56 16 VAL B CA 1
ATOM 1521 C C . VAL B 1 16 ? 14.305 15.773 9.961 1 83.56 16 VAL B C 1
ATOM 1523 O O . VAL B 1 16 ? 14.445 14.664 9.453 1 83.56 16 VAL B O 1
ATOM 1526 N N . ASN B 1 17 ? 13.43 16.609 9.641 1 84.06 17 ASN B N 1
ATOM 1527 C CA . ASN B 1 17 ? 12.469 16.25 8.602 1 84.06 17 ASN B CA 1
ATOM 1528 C C . ASN B 1 17 ? 13.141 16.109 7.238 1 84.06 17 ASN B C 1
ATOM 1530 O O . ASN B 1 17 ? 12.852 15.172 6.496 1 84.06 17 ASN B O 1
ATOM 1534 N N . ILE B 1 18 ? 13.984 17 7.012 1 85.06 18 ILE B N 1
ATOM 1535 C CA . ILE B 1 18 ? 14.695 16.969 5.738 1 85.06 18 ILE B CA 1
ATOM 1536 C C . ILE B 1 18 ? 15.609 15.742 5.699 1 85.06 18 ILE B C 1
ATOM 1538 O O . ILE B 1 18 ? 15.711 15.062 4.672 1 85.06 18 ILE B O 1
ATOM 1542 N N . ALA B 1 19 ? 16.203 15.445 6.797 1 89.31 19 ALA B N 1
ATOM 1543 C CA . ALA B 1 19 ? 17.078 14.281 6.879 1 89.31 19 ALA B CA 1
ATOM 1544 C C . ALA B 1 19 ? 16.297 12.984 6.676 1 89.31 19 ALA B C 1
ATOM 1546 O O . ALA B 1 19 ? 16.766 12.055 6.023 1 89.31 19 ALA B O 1
ATOM 1547 N N . ALA B 1 20 ? 15.203 12.938 7.199 1 89.38 20 ALA B N 1
ATOM 1548 C CA . ALA B 1 20 ? 14.359 11.75 7.051 1 89.38 20 ALA B CA 1
ATOM 1549 C C . ALA B 1 20 ? 13.93 11.562 5.598 1 89.38 20 ALA B C 1
ATOM 1551 O O . ALA B 1 20 ? 13.898 10.43 5.098 1 89.38 20 ALA B O 1
ATOM 1552 N N . ARG B 1 21 ? 13.734 12.609 4.934 1 92.75 21 ARG B N 1
ATOM 1553 C CA . ARG B 1 21 ? 13.344 12.539 3.529 1 92.75 21 ARG B CA 1
ATOM 1554 C C . ARG B 1 21 ? 14.508 12.094 2.656 1 92.75 21 ARG B C 1
ATOM 1556 O O . ARG B 1 21 ? 14.328 11.32 1.715 1 92.75 21 ARG B O 1
ATOM 1563 N N . VAL B 1 22 ? 15.602 12.602 3.053 1 93.06 22 VAL B N 1
ATOM 1564 C CA . VAL B 1 22 ? 16.781 12.195 2.303 1 93.06 22 VAL B CA 1
ATOM 1565 C C . VAL B 1 22 ? 17.047 10.703 2.516 1 93.06 22 VAL B C 1
ATOM 1567 O O . VAL B 1 22 ? 17.359 9.984 1.565 1 93.06 22 VAL B O 1
ATOM 1570 N N . ALA B 1 23 ? 16.875 10.289 3.713 1 94.69 23 ALA B N 1
ATOM 1571 C CA . ALA B 1 23 ? 17.031 8.867 4.012 1 94.69 23 ALA B CA 1
ATOM 1572 C C . ALA B 1 23 ? 16 8.031 3.26 1 94.69 23 ALA B C 1
ATOM 1574 O O . ALA B 1 23 ? 16.328 6.969 2.721 1 94.69 23 ALA B O 1
ATOM 1575 N N . ALA B 1 24 ? 14.828 8.539 3.25 1 95.62 24 ALA B N 1
ATOM 1576 C CA . ALA B 1 24 ? 13.766 7.832 2.541 1 95.62 24 ALA B CA 1
ATOM 1577 C C . ALA B 1 24 ? 14.07 7.738 1.048 1 95.62 24 ALA B C 1
ATOM 1579 O O . ALA B 1 24 ? 13.844 6.695 0.427 1 95.62 24 ALA B O 1
ATOM 1580 N N . MET B 1 25 ? 14.531 8.742 0.502 1 96.12 25 MET B N 1
ATOM 1581 C CA . MET B 1 25 ? 14.906 8.758 -0.909 1 96.12 25 MET B CA 1
ATOM 1582 C C . MET B 1 25 ? 16 7.73 -1.19 1 96.12 25 MET B C 1
ATOM 1584 O O . MET B 1 25 ? 15.914 6.973 -2.158 1 96.12 25 MET B O 1
ATOM 1588 N N . GLY B 1 26 ? 16.984 7.73 -0.357 1 96.75 26 GLY B N 1
ATOM 1589 C CA . GLY B 1 26 ? 18.062 6.77 -0.507 1 96.75 26 GLY B CA 1
ATOM 1590 C C . GLY B 1 26 ? 17.609 5.332 -0.367 1 96.75 26 GLY B C 1
ATOM 1591 O O . GLY B 1 26 ? 18.047 4.457 -1.119 1 96.75 26 GLY B O 1
ATOM 1592 N N . LEU B 1 27 ? 16.766 5.098 0.585 1 97.5 27 LEU B N 1
ATOM 1593 C CA . LEU B 1 27 ? 16.234 3.758 0.796 1 97.5 27 LEU B CA 1
ATOM 1594 C C . LEU B 1 27 ? 15.43 3.295 -0.413 1 97.5 27 LEU B C 1
ATOM 1596 O O . LEU B 1 27 ? 15.508 2.131 -0.81 1 97.5 27 LEU B O 1
ATOM 1600 N N . ALA B 1 28 ? 14.664 4.227 -0.981 1 97.62 28 ALA B N 1
ATOM 1601 C CA . ALA B 1 28 ? 13.875 3.881 -2.16 1 97.62 28 ALA B CA 1
ATOM 1602 C C . ALA B 1 28 ? 14.773 3.504 -3.332 1 97.62 28 ALA B C 1
ATOM 1604 O O . ALA B 1 28 ? 14.539 2.502 -4.012 1 97.62 28 ALA B O 1
ATOM 1605 N N . VAL B 1 29 ? 15.828 4.219 -3.529 1 96.69 29 VAL B N 1
ATOM 1606 C CA . VAL B 1 29 ? 16.766 3.941 -4.613 1 96.69 29 VAL B CA 1
ATOM 1607 C C . VAL B 1 29 ? 17.5 2.633 -4.34 1 96.69 29 VAL B C 1
ATOM 1609 O O . VAL B 1 29 ? 17.688 1.815 -5.246 1 96.69 29 VAL B O 1
ATOM 1612 N N . ALA B 1 30 ? 17.844 2.492 -3.098 1 96.88 30 ALA B N 1
ATOM 1613 C CA . ALA B 1 30 ? 18.516 1.257 -2.711 1 96.88 30 ALA B CA 1
ATOM 1614 C C . ALA B 1 30 ? 17.625 0.042 -2.959 1 96.88 30 ALA B C 1
ATOM 1616 O O . ALA B 1 30 ? 18.094 -0.995 -3.432 1 96.88 30 ALA B O 1
ATOM 1617 N N . SER B 1 31 ? 16.391 0.144 -2.621 1 97.12 31 SER B N 1
ATOM 1618 C CA . SER B 1 31 ? 15.445 -0.947 -2.84 1 97.12 31 SER B CA 1
ATOM 1619 C C . SER B 1 31 ? 15.297 -1.266 -4.324 1 97.12 31 SER B C 1
ATOM 1621 O O . SER B 1 31 ? 15.328 -2.434 -4.719 1 97.12 31 SER B O 1
ATOM 1623 N N . ALA B 1 32 ? 15.156 -0.217 -5.098 1 96 32 ALA B N 1
ATOM 1624 C CA . ALA B 1 32 ? 15.047 -0.425 -6.539 1 96 32 ALA B CA 1
ATOM 1625 C C . ALA B 1 32 ? 16.312 -1.079 -7.094 1 96 32 ALA B C 1
ATOM 1627 O O . ALA B 1 32 ? 16.234 -2.012 -7.895 1 96 32 ALA B O 1
ATOM 1628 N N . ALA B 1 33 ? 17.438 -0.629 -6.688 1 95.44 33 ALA B N 1
ATOM 1629 C CA . ALA B 1 33 ? 18.719 -1.169 -7.16 1 95.44 33 ALA B CA 1
ATOM 1630 C C . ALA B 1 33 ? 18.859 -2.637 -6.766 1 95.44 33 ALA B C 1
ATOM 1632 O O . ALA B 1 33 ? 19.297 -3.461 -7.578 1 95.44 33 ALA B O 1
ATOM 1633 N N . LEU B 1 34 ? 18.484 -2.941 -5.613 1 94 34 LEU B N 1
ATOM 1634 C CA . LEU B 1 34 ? 18.594 -4.316 -5.137 1 94 34 LEU B CA 1
ATOM 1635 C C . LEU B 1 34 ? 17.672 -5.238 -5.926 1 94 34 LEU B C 1
ATOM 1637 O O . LEU B 1 34 ? 18.031 -6.375 -6.23 1 94 34 LEU B O 1
ATOM 1641 N N . MET B 1 35 ? 16.562 -4.781 -6.238 1 92.88 35 MET B N 1
ATOM 1642 C CA . MET B 1 35 ? 15.609 -5.594 -6.977 1 92.88 35 MET B CA 1
ATOM 1643 C C . MET B 1 35 ? 16.078 -5.828 -8.406 1 92.88 35 MET B C 1
ATOM 1645 O O . MET B 1 35 ? 15.992 -6.945 -8.922 1 92.88 35 MET B O 1
ATOM 1649 N N . VAL B 1 36 ? 16.547 -4.742 -8.984 1 91.31 36 VAL B N 1
ATOM 1650 C CA . VAL B 1 36 ? 16.969 -4.84 -10.383 1 91.31 36 VAL B CA 1
ATOM 1651 C C . VAL B 1 36 ? 18.234 -5.68 -10.484 1 91.31 36 VAL B C 1
ATOM 1653 O O . VAL B 1 36 ? 18.516 -6.27 -11.531 1 91.31 36 VAL B O 1
ATOM 1656 N N . THR B 1 37 ? 19.031 -5.73 -9.422 1 89.5 37 THR B N 1
ATOM 1657 C CA . THR B 1 37 ? 20.281 -6.477 -9.445 1 89.5 37 THR B CA 1
ATOM 1658 C C . THR B 1 37 ? 20.094 -7.875 -8.859 1 89.5 37 THR B C 1
ATOM 1660 O O . THR B 1 37 ? 21.047 -8.617 -8.68 1 89.5 37 THR B O 1
ATOM 1663 N N . ALA B 1 38 ? 18.859 -8.203 -8.547 1 86.62 38 ALA B N 1
ATOM 1664 C CA . ALA B 1 38 ? 18.594 -9.531 -7.992 1 86.62 38 ALA B CA 1
ATOM 1665 C C . ALA B 1 38 ? 18.969 -10.625 -8.992 1 86.62 38 ALA B C 1
ATOM 1667 O O . ALA B 1 38 ? 18.703 -10.5 -10.188 1 86.62 38 ALA B O 1
ATOM 1668 N N . SER B 1 39 ? 19.641 -11.617 -8.477 1 78.12 39 SER B N 1
ATOM 1669 C CA . SER B 1 39 ? 20.125 -12.711 -9.312 1 78.12 39 SER B CA 1
ATOM 1670 C C . SER B 1 39 ? 18.984 -13.57 -9.836 1 78.12 39 SER B C 1
ATOM 1672 O O . SER B 1 39 ? 17.938 -13.695 -9.18 1 78.12 39 SER B O 1
ATOM 1674 N N . GLN B 1 40 ? 19.266 -13.953 -11.07 1 76.62 40 GLN B N 1
ATOM 1675 C CA . GLN B 1 40 ? 18.266 -14.852 -11.641 1 76.62 40 GLN B CA 1
ATOM 1676 C C . GLN B 1 40 ? 18.281 -16.203 -10.938 1 76.62 40 GLN B C 1
ATOM 1678 O O . GLN B 1 40 ? 19.312 -16.641 -10.43 1 76.62 40 GLN B O 1
ATOM 1683 N N . CYS B 1 41 ? 17.016 -16.734 -10.711 1 73.31 41 CYS B N 1
ATOM 1684 C CA . CYS B 1 41 ? 16.859 -18.031 -10.07 1 73.31 41 CYS B CA 1
ATOM 1685 C C . CYS B 1 41 ? 16.344 -19.062 -11.055 1 73.31 41 CYS B C 1
ATOM 1687 O O . CYS B 1 41 ? 15.352 -18.812 -11.75 1 73.31 41 CYS B O 1
ATOM 1689 N N . THR B 1 42 ? 17.125 -20.156 -11.117 1 75.62 42 THR B N 1
ATOM 1690 C CA . THR B 1 42 ? 16.688 -21.234 -12 1 75.62 42 THR B CA 1
ATOM 1691 C C . THR B 1 42 ? 15.891 -22.281 -11.227 1 75.62 42 THR B C 1
ATOM 1693 O O . THR B 1 42 ? 16.375 -22.828 -10.234 1 75.62 42 THR B O 1
ATOM 1696 N N . VAL B 1 43 ? 14.68 -22.469 -11.656 1 73.81 43 VAL B N 1
ATOM 1697 C CA . VAL B 1 43 ? 13.82 -23.453 -11.031 1 73.81 43 VAL B CA 1
ATOM 1698 C C . VAL B 1 43 ? 14.094 -24.828 -11.633 1 73.81 43 VAL B C 1
ATOM 1700 O O . VAL B 1 43 ? 14.164 -24.984 -12.852 1 73.81 43 VAL B O 1
ATOM 1703 N N . VAL B 1 44 ? 14.469 -25.719 -10.789 1 70.88 44 VAL B N 1
ATOM 1704 C CA . VAL B 1 44 ? 14.758 -27.078 -11.242 1 70.88 44 VAL B CA 1
ATOM 1705 C C . VAL B 1 44 ? 13.586 -28 -10.922 1 70.88 44 VAL B C 1
ATOM 1707 O O . VAL B 1 44 ? 13.031 -27.938 -9.82 1 70.88 44 VAL B O 1
ATOM 1710 N N . LEU B 1 45 ? 13.219 -28.656 -11.992 1 66.06 45 LEU B N 1
ATOM 1711 C CA . LEU B 1 45 ? 12.141 -29.625 -11.805 1 66.06 45 LEU B CA 1
ATOM 1712 C C . LEU B 1 45 ? 12.625 -30.828 -11.008 1 66.06 45 LEU B C 1
ATOM 1714 O O . LEU B 1 45 ? 13.836 -31.062 -10.883 1 66.06 45 LEU B O 1
ATOM 1718 N N . PRO B 1 46 ? 11.68 -31.359 -10.344 1 63.19 46 PRO B N 1
ATOM 1719 C CA . PRO B 1 46 ? 12.102 -32.531 -9.586 1 63.19 46 PRO B CA 1
ATOM 1720 C C . PRO B 1 46 ? 12.852 -33.562 -10.438 1 63.19 46 PRO B C 1
ATOM 1722 O O . PRO B 1 46 ? 13.656 -34.312 -9.922 1 63.19 46 PRO B O 1
ATOM 1725 N N . ASN B 1 47 ? 12.633 -33.5 -11.672 1 59.69 47 ASN B N 1
ATOM 1726 C CA . ASN B 1 47 ? 13.344 -34.438 -12.523 1 59.69 47 ASN B CA 1
ATOM 1727 C C . ASN B 1 47 ? 14.742 -33.969 -12.867 1 59.69 47 ASN B C 1
ATOM 1729 O O . ASN B 1 47 ? 15.469 -34.594 -13.625 1 59.69 47 ASN B O 1
ATOM 1733 N N . GLY B 1 48 ? 15.133 -32.875 -12.234 1 59.81 48 GLY B N 1
ATOM 1734 C CA . GLY B 1 48 ? 16.484 -32.344 -12.414 1 59.81 48 GLY B CA 1
ATOM 1735 C C . GLY B 1 48 ? 16.594 -31.375 -13.562 1 59.81 48 GLY B C 1
ATOM 1736 O O . GLY B 1 48 ? 17.641 -30.75 -13.758 1 59.81 48 GLY B O 1
ATOM 1737 N N . ALA B 1 49 ? 15.57 -31.281 -14.375 1 61.66 49 ALA B N 1
ATOM 1738 C CA . ALA B 1 49 ? 15.68 -30.422 -15.555 1 61.66 49 ALA B CA 1
ATOM 1739 C C . ALA B 1 49 ? 15.438 -28.953 -15.188 1 61.66 49 ALA B C 1
ATOM 1741 O O . ALA B 1 49 ? 14.609 -28.656 -14.328 1 61.66 49 ALA B O 1
ATOM 1742 N N . GLU B 1 50 ? 16.484 -28.25 -15.586 1 62.34 50 GLU B N 1
ATOM 1743 C CA . GLU B 1 50 ? 16.344 -26.812 -15.406 1 62.34 50 GLU B CA 1
ATOM 1744 C C . GLU B 1 50 ? 15.164 -26.266 -16.188 1 62.34 50 GLU B C 1
ATOM 1746 O O . GLU B 1 50 ? 15.07 -26.469 -17.406 1 62.34 50 GLU B O 1
ATOM 1751 N N . ALA B 1 51 ? 14.188 -25.891 -15.43 1 63.34 51 ALA B N 1
ATOM 1752 C CA . ALA B 1 51 ? 12.93 -25.594 -16.094 1 63.34 51 ALA B CA 1
ATOM 1753 C C . ALA B 1 51 ? 12.859 -24.109 -16.5 1 63.34 51 ALA B C 1
ATOM 1755 O O . ALA B 1 51 ? 12.594 -23.797 -17.656 1 63.34 51 ALA B O 1
ATOM 1756 N N . HIS B 1 52 ? 12.977 -23.172 -15.508 1 69.5 52 HIS B N 1
ATOM 1757 C CA . HIS B 1 52 ? 12.703 -21.781 -15.875 1 69.5 52 HIS B CA 1
ATOM 1758 C C . HIS B 1 52 ? 13.523 -20.812 -15.031 1 69.5 52 HIS B C 1
ATOM 1760 O O . HIS B 1 52 ? 13.68 -21.016 -13.828 1 69.5 52 HIS B O 1
ATOM 1766 N N . THR B 1 53 ? 14.336 -20 -15.781 1 78.06 53 THR B N 1
ATOM 1767 C CA . THR B 1 53 ? 15.055 -18.922 -15.109 1 78.06 53 THR B CA 1
ATOM 1768 C C . THR B 1 53 ? 14.109 -17.766 -14.781 1 78.06 53 THR B C 1
ATOM 1770 O O . THR B 1 53 ? 13.422 -17.234 -15.664 1 78.06 53 THR B O 1
ATOM 1773 N N . VAL B 1 54 ? 14.117 -17.516 -13.453 1 80.69 54 VAL B N 1
ATOM 1774 C CA . VAL B 1 54 ? 13.195 -16.5 -12.969 1 80.69 54 VAL B CA 1
ATOM 1775 C C . VAL B 1 54 ? 13.969 -15.219 -12.656 1 80.69 54 VAL B C 1
ATOM 1777 O O . VAL B 1 54 ? 15.047 -15.266 -12.055 1 80.69 54 VAL B O 1
ATOM 1780 N N . THR B 1 55 ? 13.5 -14.078 -13.219 1 85.62 55 THR B N 1
ATOM 1781 C CA . THR B 1 55 ? 14.031 -12.758 -12.93 1 85.62 55 THR B CA 1
ATOM 1782 C C . THR B 1 55 ? 12.945 -11.836 -12.391 1 85.62 55 THR B C 1
ATOM 1784 O O . THR B 1 55 ? 11.766 -12.195 -12.398 1 85.62 55 THR B O 1
ATOM 1787 N N . TYR B 1 56 ? 13.453 -10.703 -11.836 1 86.5 56 TYR B N 1
ATOM 1788 C CA . TYR B 1 56 ? 12.484 -9.766 -11.273 1 86.5 56 TYR B CA 1
ATOM 1789 C C . TYR B 1 56 ? 11.516 -9.281 -12.352 1 86.5 56 TYR B C 1
ATOM 1791 O O . TYR B 1 56 ? 10.367 -8.938 -12.047 1 86.5 56 TYR B O 1
ATOM 1799 N N . SER B 1 57 ? 11.922 -9.258 -13.617 1 86.94 57 SER B N 1
ATOM 1800 C CA . SER B 1 57 ? 11.102 -8.75 -14.711 1 86.94 57 SER B CA 1
ATOM 1801 C C . SER B 1 57 ? 9.992 -9.727 -15.07 1 86.94 57 SER B C 1
ATOM 1803 O O . SER B 1 57 ? 9.055 -9.367 -15.789 1 86.94 57 SER B O 1
ATOM 1805 N N . ASP B 1 58 ? 10.047 -10.906 -14.555 1 84.19 58 ASP B N 1
ATOM 1806 C CA . ASP B 1 58 ? 9.039 -11.922 -14.836 1 84.19 58 ASP B CA 1
ATOM 1807 C C . ASP B 1 58 ? 7.781 -11.695 -14 1 84.19 58 ASP B C 1
ATOM 1809 O O . ASP B 1 58 ? 6.715 -12.234 -14.312 1 84.19 58 ASP B O 1
ATOM 1813 N N . PHE B 1 59 ? 8.008 -10.938 -13.008 1 86.06 59 PHE B N 1
ATOM 1814 C CA . PHE B 1 59 ? 6.883 -10.648 -12.125 1 86.06 59 PHE B CA 1
ATOM 1815 C C . PHE B 1 59 ? 6.516 -9.172 -12.18 1 86.06 59 PHE B C 1
ATOM 1817 O O . PHE B 1 59 ? 7.293 -8.32 -11.75 1 86.06 59 PHE B O 1
ATOM 1824 N N . GLY B 1 60 ? 5.375 -8.844 -12.633 1 89.94 60 GLY B N 1
ATOM 1825 C CA . GLY B 1 60 ? 4.887 -7.48 -12.766 1 89.94 60 GLY B CA 1
ATOM 1826 C C . GLY B 1 60 ? 4.98 -6.684 -11.484 1 89.94 60 GLY B C 1
ATOM 1827 O O . GLY B 1 60 ? 5.43 -5.535 -11.484 1 89.94 60 GLY B O 1
ATOM 1828 N N . PRO B 1 61 ? 4.586 -7.352 -10.359 1 93.44 61 PRO B N 1
ATOM 1829 C CA . PRO B 1 61 ? 4.633 -6.621 -9.094 1 93.44 61 PRO B CA 1
ATOM 1830 C C . PRO B 1 61 ? 6.055 -6.266 -8.664 1 93.44 61 PRO B C 1
ATOM 1832 O O . PRO B 1 61 ? 6.266 -5.27 -7.969 1 93.44 61 PRO B O 1
ATOM 1835 N N . PHE B 1 62 ? 7.086 -7.023 -9.109 1 93.12 62 PHE B N 1
ATOM 1836 C CA . PHE B 1 62 ? 8.469 -6.664 -8.812 1 93.12 62 PHE B CA 1
ATOM 1837 C C . PHE B 1 62 ? 8.914 -5.473 -9.656 1 93.12 62 PHE B C 1
ATOM 1839 O O . PHE B 1 62 ? 9.602 -4.582 -9.156 1 93.12 62 PHE B O 1
ATOM 1846 N N . VAL B 1 63 ? 8.516 -5.484 -10.852 1 94 63 VAL B N 1
ATOM 1847 C CA . VAL B 1 63 ? 8.789 -4.34 -11.711 1 94 63 VAL B CA 1
ATOM 1848 C C . VAL B 1 63 ? 8.062 -3.107 -11.172 1 94 63 VAL B C 1
ATOM 1850 O O . VAL B 1 63 ? 8.609 -2.004 -11.18 1 94 63 VAL B O 1
ATOM 1853 N N . TYR B 1 64 ? 6.863 -3.4 -10.734 1 95 64 TYR B N 1
ATOM 1854 C CA . TYR B 1 64 ? 6.098 -2.32 -10.125 1 95 64 TYR B CA 1
ATOM 1855 C C . TYR B 1 64 ? 6.82 -1.76 -8.906 1 95 64 TYR B C 1
ATOM 1857 O O . TYR B 1 64 ? 6.859 -0.543 -8.703 1 95 64 TYR B O 1
ATOM 1865 N N . LEU B 1 65 ? 7.344 -2.555 -8.164 1 96.81 65 LEU B N 1
ATOM 1866 C CA . LEU B 1 65 ? 8.078 -2.104 -6.988 1 96.81 65 LEU B CA 1
ATOM 1867 C C . LEU B 1 65 ? 9.266 -1.234 -7.391 1 96.81 65 LEU B C 1
ATOM 1869 O O . LEU B 1 65 ? 9.523 -0.198 -6.773 1 96.81 65 LEU B O 1
ATOM 1873 N N . VAL B 1 66 ? 9.961 -1.618 -8.406 1 96.69 66 VAL B N 1
ATOM 1874 C CA . VAL B 1 66 ? 11.109 -0.866 -8.891 1 96.69 66 VAL B CA 1
ATOM 1875 C C . VAL B 1 66 ? 10.656 0.502 -9.398 1 96.69 66 VAL B C 1
ATOM 1877 O O . VAL B 1 66 ? 11.227 1.529 -9.023 1 96.69 66 VAL B O 1
ATOM 1880 N N . VAL B 1 67 ? 9.648 0.518 -10.172 1 96.75 67 VAL B N 1
ATOM 1881 C CA . VAL B 1 67 ? 9.141 1.752 -10.766 1 96.75 67 VAL B CA 1
ATOM 1882 C C . VAL B 1 67 ? 8.594 2.662 -9.664 1 96.75 67 VAL B C 1
ATOM 1884 O O . VAL B 1 67 ? 8.852 3.867 -9.664 1 96.75 67 VAL B O 1
ATOM 1887 N N . ALA B 1 68 ? 7.859 2.031 -8.805 1 97.25 68 ALA B N 1
ATOM 1888 C CA . ALA B 1 68 ? 7.293 2.797 -7.695 1 97.25 68 ALA B CA 1
ATOM 1889 C C . ALA B 1 68 ? 8.391 3.434 -6.848 1 97.25 68 ALA B C 1
ATOM 1891 O O . ALA B 1 68 ? 8.273 4.59 -6.438 1 97.25 68 ALA B O 1
ATOM 1892 N N . ASN B 1 69 ? 9.391 2.678 -6.57 1 97.94 69 ASN B N 1
ATOM 1893 C CA . ASN B 1 69 ? 10.5 3.219 -5.797 1 97.94 69 ASN B CA 1
ATOM 1894 C C . ASN B 1 69 ? 11.203 4.355 -6.539 1 97.94 69 ASN B C 1
ATOM 1896 O O . ASN B 1 69 ? 11.578 5.359 -5.93 1 97.94 69 ASN B O 1
ATOM 1900 N N . ALA B 1 70 ? 11.336 4.234 -7.812 1 96.88 70 ALA B N 1
ATOM 1901 C CA . ALA B 1 70 ? 11.945 5.293 -8.617 1 96.88 70 ALA B CA 1
ATOM 1902 C C . ALA B 1 70 ? 11.094 6.559 -8.594 1 96.88 70 ALA B C 1
ATOM 1904 O O . ALA B 1 70 ? 11.609 7.66 -8.391 1 96.88 70 ALA B O 1
ATOM 1905 N N . ILE B 1 71 ? 9.836 6.387 -8.727 1 97.06 71 ILE B N 1
ATOM 1906 C CA . ILE B 1 71 ? 8.914 7.52 -8.727 1 97.06 71 ILE B CA 1
ATOM 1907 C C . ILE B 1 71 ? 8.898 8.18 -7.348 1 97.06 71 ILE B C 1
ATOM 1909 O O . ILE B 1 71 ? 8.953 9.406 -7.238 1 97.06 71 ILE B O 1
ATOM 1913 N N . ALA B 1 72 ? 8.844 7.324 -6.379 1 96.69 72 ALA B N 1
ATOM 1914 C CA . ALA B 1 72 ? 8.82 7.848 -5.016 1 96.69 72 ALA B CA 1
ATOM 1915 C C . ALA B 1 72 ? 10.086 8.641 -4.715 1 96.69 72 ALA B C 1
ATOM 1917 O O . ALA B 1 72 ? 10.031 9.68 -4.055 1 96.69 72 ALA B O 1
ATOM 1918 N N . ALA B 1 73 ? 11.219 8.156 -5.188 1 96.31 73 ALA B N 1
ATOM 1919 C CA . ALA B 1 73 ? 12.469 8.875 -4.973 1 96.31 73 ALA B CA 1
ATOM 1920 C C . ALA B 1 73 ? 12.43 10.258 -5.613 1 96.31 73 ALA B C 1
ATOM 1922 O O . ALA B 1 73 ? 12.883 11.242 -5.02 1 96.31 73 ALA B O 1
ATOM 1923 N N . VAL B 1 74 ? 11.852 10.367 -6.766 1 95.75 74 VAL B N 1
ATOM 1924 C CA . VAL B 1 74 ? 11.742 11.641 -7.469 1 95.75 74 VAL B CA 1
ATOM 1925 C C . VAL B 1 74 ? 10.773 12.562 -6.727 1 95.75 74 VAL B C 1
ATOM 1927 O O . VAL B 1 74 ? 11.055 13.75 -6.539 1 95.75 74 VAL B O 1
ATOM 1930 N N . MET B 1 75 ? 9.742 11.961 -6.293 1 95.56 75 MET B N 1
ATOM 1931 C CA . MET B 1 75 ? 8.742 12.766 -5.586 1 95.56 75 MET B CA 1
ATOM 1932 C C . MET B 1 75 ? 9.32 13.336 -4.293 1 95.56 75 MET B C 1
ATOM 1934 O O . MET B 1 75 ? 9.133 14.516 -3.992 1 95.56 75 MET B O 1
ATOM 1938 N N . VAL B 1 76 ? 9.992 12.484 -3.623 1 94 76 VAL B N 1
ATOM 1939 C CA . VAL B 1 76 ? 10.586 12.93 -2.369 1 94 76 VAL B CA 1
ATOM 1940 C C . VAL B 1 76 ? 11.68 13.961 -2.652 1 94 76 VAL B C 1
ATOM 1942 O O . VAL B 1 76 ? 11.82 14.945 -1.922 1 94 76 VAL B O 1
ATOM 1945 N N . GLY B 1 77 ? 12.406 13.758 -3.686 1 92.81 77 GLY B N 1
ATOM 1946 C CA . GLY B 1 77 ? 13.406 14.734 -4.086 1 92.81 77 GLY B CA 1
ATOM 1947 C C . GLY B 1 77 ? 12.82 16.094 -4.414 1 92.81 77 GLY B C 1
ATOM 1948 O O . GLY B 1 77 ? 13.367 17.125 -4.023 1 92.81 77 GLY B O 1
ATOM 1949 N N . VAL B 1 78 ? 11.758 16.109 -5.109 1 91.38 78 VAL B N 1
ATOM 1950 C CA . VAL B 1 78 ? 11.07 17.344 -5.457 1 91.38 78 VAL B CA 1
ATOM 1951 C C . VAL B 1 78 ? 10.586 18.047 -4.188 1 91.38 78 VAL B C 1
ATOM 1953 O O . VAL B 1 78 ? 10.68 19.266 -4.066 1 91.38 78 VAL B O 1
ATOM 1956 N N . ALA B 1 79 ? 10.086 17.266 -3.293 1 89.06 79 ALA B N 1
ATOM 1957 C CA . ALA B 1 79 ? 9.633 17.828 -2.023 1 89.06 79 ALA B CA 1
ATOM 1958 C C . ALA B 1 79 ? 10.781 18.469 -1.262 1 89.06 79 ALA B C 1
ATOM 1960 O O . ALA B 1 79 ? 10.625 19.562 -0.69 1 89.06 79 ALA B O 1
ATOM 1961 N N . ILE B 1 80 ? 11.883 17.844 -1.216 1 87.25 80 ILE B N 1
ATOM 1962 C CA . ILE B 1 80 ? 13.055 18.391 -0.546 1 87.25 80 ILE B CA 1
ATOM 1963 C C . ILE B 1 80 ? 13.5 19.672 -1.245 1 87.25 80 ILE B C 1
ATOM 1965 O O . ILE B 1 80 ? 13.805 20.672 -0.587 1 87.25 80 ILE B O 1
ATOM 1969 N N . PHE B 1 81 ? 13.594 19.672 -2.547 1 87.38 81 PHE B N 1
ATOM 1970 C CA . PHE B 1 81 ? 14.016 20.812 -3.346 1 87.38 81 PHE B CA 1
ATOM 1971 C C . PHE B 1 81 ? 13.117 22.016 -3.086 1 87.38 81 PHE B C 1
ATOM 1973 O O . PHE B 1 81 ? 13.602 23.141 -2.904 1 87.38 81 PHE B O 1
ATOM 1980 N N . LEU B 1 82 ? 11.828 21.75 -3.082 1 83.25 82 LEU B N 1
ATOM 1981 C CA . LEU B 1 82 ? 10.875 22.828 -2.844 1 83.25 82 LEU B CA 1
ATOM 1982 C C . LEU B 1 82 ? 10.984 23.344 -1.413 1 83.25 82 LEU B C 1
ATOM 1984 O O . LEU B 1 82 ? 10.734 24.516 -1.154 1 83.25 82 LEU B O 1
ATOM 1988 N N . SER B 1 83 ? 11.273 22.5 -0.517 1 78.81 83 SER B N 1
ATOM 1989 C CA . SER B 1 83 ? 11.398 22.891 0.882 1 78.81 83 SER B CA 1
ATOM 1990 C C . SER B 1 83 ? 12.641 23.75 1.103 1 78.81 83 SER B C 1
ATOM 1992 O O . SER B 1 83 ? 12.656 24.609 1.995 1 78.81 83 SER B O 1
ATOM 1994 N N . VAL B 1 84 ? 13.609 23.484 0.409 1 75.62 84 VAL B N 1
ATOM 1995 C CA . VAL B 1 84 ? 14.859 24.219 0.573 1 75.62 84 VAL B CA 1
ATOM 1996 C C . VAL B 1 84 ? 14.852 25.453 -0.332 1 75.62 84 VAL B C 1
ATOM 1998 O O . VAL B 1 84 ? 15.43 26.484 0.013 1 75.62 84 VAL B O 1
ATOM 2001 N N . TRP B 1 85 ? 14.383 25.094 -1.57 1 68.5 85 TRP B N 1
ATOM 2002 C CA . TRP B 1 85 ? 14.453 26.203 -2.516 1 68.5 85 TRP B CA 1
ATOM 2003 C C . TRP B 1 85 ? 13.508 27.328 -2.111 1 68.5 85 TRP B C 1
ATOM 2005 O O . TRP B 1 85 ? 13.789 28.5 -2.344 1 68.5 85 TRP B O 1
ATOM 2015 N N . LYS B 1 86 ? 12.062 27.047 -1.918 1 58.41 86 LYS B N 1
ATOM 2016 C CA . LYS B 1 86 ? 11.031 28.078 -1.938 1 58.41 86 LYS B CA 1
ATOM 2017 C C . LYS B 1 86 ? 11.023 28.875 -0.634 1 58.41 86 LYS B C 1
ATOM 2019 O O . LYS B 1 86 ? 10.086 29.625 -0.366 1 58.41 86 LYS B O 1
ATOM 2024 N N . LYS B 1 87 ? 11.906 29.234 0.093 1 53.28 87 LYS B N 1
ATOM 2025 C CA . LYS B 1 87 ? 11.781 30.547 0.697 1 53.28 87 LYS B CA 1
ATOM 2026 C C . LYS B 1 87 ? 10.945 31.484 -0.177 1 53.28 87 LYS B C 1
ATOM 2028 O O . LYS B 1 87 ? 10.273 32.375 0.33 1 53.28 87 LYS B O 1
ATOM 2033 N N . GLY B 1 88 ? 10.859 31.328 -1.483 1 46.94 88 GLY B N 1
ATOM 2034 C CA . GLY B 1 88 ? 10.172 32.406 -2.201 1 46.94 88 GLY B CA 1
ATOM 2035 C C . GLY B 1 88 ? 8.773 32 -2.65 1 46.94 88 GLY B C 1
ATOM 2036 O O . GLY B 1 88 ? 7.863 32.844 -2.629 1 46.94 88 GLY B O 1
ATOM 2037 N N . SER B 1 89 ? 8.523 30.938 -3.391 1 56.31 89 SER B N 1
ATOM 2038 C CA . SER B 1 89 ? 7.211 30.703 -3.992 1 56.31 89 SER B CA 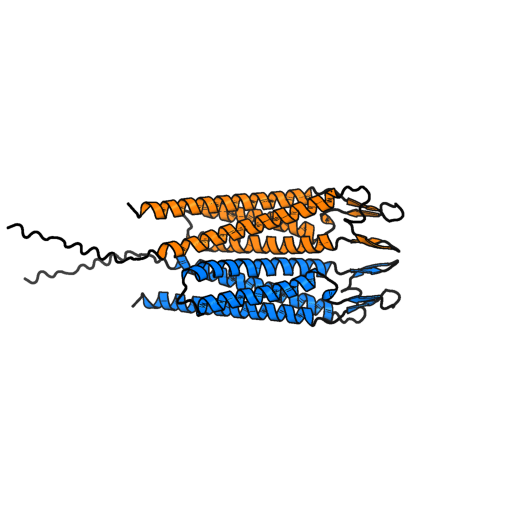1
ATOM 2039 C C . SER B 1 89 ? 6.332 29.844 -3.096 1 56.31 89 SER B C 1
ATOM 2041 O O . SER B 1 89 ? 6.18 28.641 -3.34 1 56.31 89 SER B O 1
ATOM 2043 N N . ALA B 1 90 ? 5.961 30.344 -1.874 1 61.28 90 ALA B N 1
ATOM 2044 C CA . ALA B 1 90 ? 5.441 29.844 -0.604 1 61.28 90 ALA B CA 1
ATOM 2045 C C . ALA B 1 90 ? 4.164 29.031 -0.814 1 61.28 90 ALA B C 1
ATOM 2047 O O . ALA B 1 90 ? 4.004 27.953 -0.243 1 61.28 90 ALA B O 1
ATOM 2048 N N . LYS B 1 91 ? 3.297 29.578 -1.823 1 64 91 LYS B N 1
ATOM 2049 C CA . LYS B 1 91 ? 1.948 29.016 -1.854 1 64 91 LYS B CA 1
ATOM 2050 C C . LYS B 1 91 ? 1.941 27.625 -2.486 1 64 91 LYS B C 1
ATOM 2052 O O . LYS B 1 91 ? 1.306 26.703 -1.969 1 64 91 LYS B O 1
ATOM 2057 N N . CYS B 1 92 ? 2.611 27.453 -3.643 1 64.06 92 CYS B N 1
ATOM 2058 C CA . CYS B 1 92 ? 2.598 26.188 -4.367 1 64.06 92 CYS B CA 1
ATOM 2059 C C . CYS B 1 92 ? 3.361 25.109 -3.604 1 64.06 92 CYS B C 1
ATOM 2061 O O . CYS B 1 92 ? 2.932 23.953 -3.549 1 64.06 92 CYS B O 1
ATOM 2063 N N . SER B 1 93 ? 4.32 25.594 -2.967 1 72.69 93 SER B N 1
ATOM 2064 C CA . SER B 1 93 ? 5.145 24.641 -2.234 1 72.69 93 SER B CA 1
ATOM 2065 C C . SER B 1 93 ? 4.414 24.094 -1.009 1 72.69 93 SER B C 1
ATOM 2067 O O . SER B 1 93 ? 4.609 22.953 -0.62 1 72.69 93 SER B O 1
ATOM 2069 N N . ARG B 1 94 ? 3.426 24.906 -0.68 1 75.5 94 ARG B N 1
ATOM 2070 C CA . ARG B 1 94 ? 2.725 24.531 0.541 1 75.5 94 ARG B CA 1
ATOM 2071 C C . ARG B 1 94 ? 1.71 23.422 0.264 1 75.5 94 ARG B C 1
ATOM 2073 O O . ARG B 1 94 ? 1.38 22.641 1.155 1 75.5 94 ARG B O 1
ATOM 2080 N N . VAL B 1 95 ? 1.31 23.406 -0.939 1 79.25 95 VAL B N 1
ATOM 2081 C CA . VAL B 1 95 ? 0.314 22.406 -1.301 1 79.25 95 VAL B CA 1
ATOM 2082 C C . VAL B 1 95 ? 1.002 21.203 -1.942 1 79.25 95 VAL B C 1
ATOM 2084 O O . VAL B 1 95 ? 0.571 20.062 -1.757 1 79.25 95 VAL B O 1
ATOM 2087 N N . LEU B 1 96 ? 1.96 21.406 -2.59 1 85.62 96 LEU B N 1
ATOM 2088 C CA . LEU B 1 96 ? 2.605 20.344 -3.363 1 85.62 96 LEU B CA 1
ATOM 2089 C C . LEU B 1 96 ? 3.41 19.422 -2.457 1 85.62 96 LEU B C 1
ATOM 2091 O O . LEU B 1 96 ? 3.441 18.203 -2.672 1 85.62 96 LEU B O 1
ATOM 2095 N N . VAL B 1 97 ? 3.891 19.938 -1.445 1 84.94 97 VAL B N 1
ATOM 2096 C CA . VAL B 1 97 ? 4.75 19.141 -0.57 1 84.94 97 VAL B CA 1
ATOM 2097 C C . VAL B 1 97 ? 3.908 18.125 0.199 1 84.94 97 VAL B C 1
ATOM 2099 O O . VAL B 1 97 ? 4.227 16.938 0.216 1 84.94 97 VAL B O 1
ATOM 2102 N N . PRO B 1 98 ? 2.832 18.547 0.73 1 85.25 98 PRO B N 1
ATOM 2103 C CA . PRO B 1 98 ? 2.012 17.547 1.41 1 85.25 98 PRO B CA 1
ATOM 2104 C C . PRO B 1 98 ? 1.426 16.5 0.449 1 85.25 98 PRO B C 1
ATOM 2106 O O . PRO B 1 98 ? 1.24 15.344 0.823 1 85.25 98 PRO B O 1
ATOM 2109 N N . LEU B 1 99 ? 1.187 16.922 -0.675 1 88.56 99 LEU B N 1
ATOM 2110 C CA . LEU B 1 99 ? 0.66 16 -1.671 1 88.56 99 LEU B CA 1
ATOM 2111 C C . LEU B 1 99 ? 1.693 14.938 -2.023 1 88.56 99 LEU B C 1
ATOM 2113 O O . LEU B 1 99 ? 1.363 13.75 -2.117 1 88.56 99 LEU B O 1
ATOM 2117 N N . LEU B 1 100 ? 2.826 15.367 -2.176 1 90.12 100 LEU B N 1
ATOM 2118 C CA . LEU B 1 100 ? 3.904 14.438 -2.482 1 90.12 100 LEU B CA 1
ATOM 2119 C C . LEU B 1 100 ? 4.203 13.539 -1.286 1 90.12 100 LEU B C 1
ATOM 2121 O O . LEU B 1 100 ? 4.531 12.359 -1.455 1 90.12 100 LEU B O 1
ATOM 2125 N N . ASP B 1 101 ? 3.982 14.117 -0.162 1 86.56 101 ASP B N 1
ATOM 2126 C CA . ASP B 1 101 ? 4.266 13.391 1.071 1 86.56 101 ASP B CA 1
ATOM 2127 C C . ASP B 1 101 ? 3.23 12.289 1.309 1 86.56 101 ASP B C 1
ATOM 2129 O O . ASP B 1 101 ? 3.484 11.344 2.055 1 86.56 101 ASP B O 1
ATOM 2133 N N . VAL B 1 102 ? 2.102 12.406 0.695 1 87.19 102 VAL B N 1
ATOM 2134 C CA . VAL B 1 102 ? 1.074 11.383 0.845 1 87.19 102 VAL B CA 1
ATOM 2135 C C . VAL B 1 102 ? 1.122 10.422 -0.344 1 87.19 102 VAL B C 1
ATOM 2137 O O . VAL B 1 102 ? 0.909 9.219 -0.187 1 87.19 102 VAL B O 1
ATOM 2140 N N . ALA B 1 103 ? 1.477 10.875 -1.428 1 92.62 103 ALA B N 1
ATOM 2141 C CA . ALA B 1 103 ? 1.471 10.07 -2.65 1 92.62 103 ALA B CA 1
ATOM 2142 C C . ALA B 1 103 ? 2.654 9.109 -2.684 1 92.62 103 ALA B C 1
ATOM 2144 O O . ALA B 1 103 ? 2.514 7.957 -3.096 1 92.62 103 ALA B O 1
ATOM 2145 N N . ALA B 1 104 ? 3.76 9.562 -2.219 1 94.56 104 ALA B N 1
ATOM 2146 C CA . ALA B 1 104 ? 4.969 8.742 -2.287 1 94.56 104 ALA B CA 1
ATOM 2147 C C . ALA B 1 104 ? 4.832 7.496 -1.419 1 94.56 104 ALA B C 1
ATOM 2149 O O . ALA B 1 104 ? 4.992 6.375 -1.906 1 94.56 104 ALA B O 1
ATOM 2150 N N . PRO B 1 105 ? 4.473 7.672 -0.177 1 94.94 105 PRO B N 1
ATOM 2151 C CA . PRO B 1 105 ? 4.312 6.453 0.625 1 94.94 105 PRO B CA 1
ATOM 2152 C C . PRO B 1 105 ? 3.154 5.582 0.146 1 94.94 105 PRO B C 1
ATOM 2154 O O . PRO B 1 105 ? 3.227 4.352 0.232 1 94.94 105 PRO B O 1
ATOM 2157 N N . ALA B 1 106 ? 2.082 6.203 -0.315 1 94.81 106 ALA B N 1
ATOM 2158 C CA . ALA B 1 106 ? 0.961 5.434 -0.847 1 94.81 106 ALA B CA 1
ATOM 2159 C C . ALA B 1 106 ? 1.416 4.516 -1.979 1 94.81 106 ALA B C 1
ATOM 2161 O O . ALA B 1 106 ? 1.049 3.338 -2.018 1 94.81 106 ALA B O 1
ATOM 2162 N N . LEU B 1 107 ? 2.201 5.031 -2.826 1 95 107 LEU B N 1
ATOM 2163 C CA . LEU B 1 107 ? 2.746 4.273 -3.945 1 95 107 LEU B CA 1
ATOM 2164 C C . LEU B 1 107 ? 3.67 3.164 -3.453 1 95 107 LEU B C 1
ATOM 2166 O O . LEU B 1 107 ? 3.594 2.029 -3.926 1 95 107 LEU B O 1
ATOM 2170 N N . LEU B 1 108 ? 4.445 3.49 -2.453 1 97 108 LEU B N 1
ATOM 2171 C CA . LEU B 1 108 ? 5.398 2.523 -1.915 1 97 108 LEU B CA 1
ATOM 2172 C C . LEU B 1 108 ? 4.676 1.42 -1.148 1 97 108 LEU B C 1
ATOM 2174 O O . LEU B 1 108 ? 5.008 0.241 -1.29 1 97 108 LEU B O 1
ATOM 2178 N N . TYR B 1 109 ? 3.67 1.773 -0.373 1 96.25 109 TYR B N 1
ATOM 2179 C CA . TYR B 1 109 ? 2.906 0.773 0.362 1 96.25 109 TYR B CA 1
ATOM 2180 C C . TYR B 1 109 ? 2.176 -0.165 -0.592 1 96.25 109 TYR B C 1
ATOM 2182 O O . TYR B 1 109 ? 2.172 -1.383 -0.394 1 96.25 109 TYR B O 1
ATOM 2190 N N . SER B 1 110 ? 1.633 0.403 -1.645 1 96.19 110 SER B N 1
ATOM 2191 C CA . SER B 1 110 ? 0.918 -0.425 -2.611 1 96.19 110 SER B CA 1
ATOM 2192 C C . SER B 1 110 ? 1.871 -1.357 -3.352 1 96.19 110 SER B C 1
ATOM 2194 O O . SER B 1 110 ? 1.574 -2.541 -3.533 1 96.19 110 SER B O 1
ATOM 2196 N N . ALA B 1 111 ? 3.008 -0.807 -3.736 1 96.88 111 ALA B N 1
ATOM 2197 C CA . ALA B 1 111 ? 3.977 -1.611 -4.477 1 96.88 111 ALA B CA 1
ATOM 2198 C C . ALA B 1 111 ? 4.586 -2.691 -3.588 1 96.88 111 ALA B C 1
ATOM 2200 O O . ALA B 1 111 ? 4.809 -3.818 -4.035 1 96.88 111 ALA B O 1
ATOM 2201 N N . THR B 1 112 ? 4.875 -2.346 -2.395 1 96.25 112 THR B N 1
ATOM 2202 C CA . THR B 1 112 ? 5.445 -3.314 -1.465 1 96.25 112 THR B CA 1
ATOM 2203 C C . THR B 1 112 ? 4.438 -4.41 -1.134 1 96.25 112 THR B C 1
ATOM 2205 O O . THR B 1 112 ? 4.789 -5.59 -1.075 1 96.25 112 THR B O 1
ATOM 2208 N N . GLY B 1 113 ? 3.217 -4.027 -0.959 1 95 113 GLY B N 1
ATOM 2209 C CA . GLY B 1 113 ? 2.186 -5.031 -0.755 1 95 113 GLY B CA 1
ATOM 2210 C C . GLY B 1 113 ? 2.057 -6 -1.915 1 95 113 GLY B C 1
ATOM 2211 O O . GLY B 1 113 ? 1.944 -7.211 -1.71 1 95 113 GLY B O 1
ATOM 2212 N N . ALA B 1 114 ? 2.109 -5.398 -3.062 1 95.31 114 ALA B N 1
ATOM 2213 C CA . ALA B 1 114 ? 2.035 -6.219 -4.266 1 95.31 114 ALA B CA 1
ATOM 2214 C C . ALA B 1 114 ? 3.221 -7.176 -4.352 1 95.31 114 ALA B C 1
ATOM 2216 O O . ALA B 1 114 ? 3.055 -8.352 -4.684 1 95.31 114 ALA B O 1
ATOM 2217 N N . ALA B 1 115 ? 4.355 -6.672 -4.031 1 94.31 115 ALA B N 1
ATOM 2218 C CA . ALA B 1 115 ? 5.57 -7.48 -4.113 1 94.31 115 ALA B CA 1
ATOM 2219 C C . ALA B 1 115 ? 5.566 -8.586 -3.062 1 94.31 115 ALA B C 1
ATOM 2221 O O . ALA B 1 115 ? 5.965 -9.719 -3.346 1 94.31 115 ALA B O 1
ATOM 2222 N N . PHE B 1 116 ? 5.109 -8.25 -1.881 1 92.25 116 PHE B N 1
ATOM 2223 C CA . PHE B 1 116 ? 5.043 -9.258 -0.83 1 92.25 116 PHE B CA 1
ATOM 2224 C C . PHE B 1 116 ? 4.078 -10.375 -1.213 1 92.25 116 PHE B C 1
ATOM 2226 O O . PHE B 1 116 ? 4.363 -11.555 -0.98 1 92.25 116 PHE B O 1
ATOM 2233 N N . ALA B 1 117 ? 2.992 -10.023 -1.817 1 91.19 117 ALA B N 1
ATOM 2234 C CA . ALA B 1 117 ? 2.031 -11.039 -2.236 1 91.19 117 ALA B CA 1
ATOM 2235 C C . ALA B 1 117 ? 2.621 -11.93 -3.326 1 91.19 117 ALA B C 1
ATOM 2237 O O . ALA B 1 117 ? 2.441 -13.148 -3.299 1 91.19 117 ALA B O 1
ATOM 2238 N N . THR B 1 118 ? 3.301 -11.32 -4.215 1 88.25 118 THR B N 1
ATOM 2239 C CA . THR B 1 118 ? 3.896 -12.062 -5.316 1 88.25 118 THR B CA 1
ATOM 2240 C C . THR B 1 118 ? 5.02 -12.969 -4.812 1 88.25 118 THR B C 1
ATOM 2242 O O . THR B 1 118 ? 5.172 -14.102 -5.281 1 88.25 118 THR B O 1
ATOM 2245 N N . SER B 1 119 ? 5.777 -12.438 -3.914 1 84.94 119 SER B N 1
ATOM 2246 C CA . SER B 1 119 ? 6.891 -13.219 -3.393 1 84.94 119 SER B CA 1
ATOM 2247 C C . SER B 1 119 ? 6.398 -14.469 -2.672 1 84.94 119 SER B C 1
ATOM 2249 O O . SER B 1 119 ? 7.113 -15.477 -2.605 1 84.94 119 SER B O 1
ATOM 2251 N N . GLU B 1 120 ? 5.262 -14.469 -2.113 1 80.88 120 GLU B N 1
ATOM 2252 C CA . GLU B 1 120 ? 4.715 -15.625 -1.409 1 80.88 120 GLU B CA 1
ATOM 2253 C C . GLU B 1 120 ? 4.078 -16.609 -2.381 1 80.88 120 GLU B C 1
ATOM 2255 O O . GLU B 1 120 ? 3.969 -17.797 -2.082 1 80.88 120 GLU B O 1
ATOM 2260 N N . TYR B 1 121 ? 3.773 -16.156 -3.516 1 75.44 121 TYR B N 1
ATOM 2261 C CA . TYR B 1 121 ? 3.062 -17.016 -4.457 1 75.44 121 TYR B CA 1
ATOM 2262 C C . TYR B 1 121 ? 3.889 -17.25 -5.715 1 75.44 121 TYR B C 1
ATOM 2264 O O . TYR B 1 121 ? 3.377 -17.75 -6.715 1 75.44 121 TYR B O 1
ATOM 2272 N N . MET B 1 122 ? 5.117 -16.891 -5.602 1 78.44 122 MET B N 1
ATOM 2273 C CA . MET B 1 122 ? 5.953 -17.109 -6.777 1 78.44 122 MET B CA 1
ATOM 2274 C C . MET B 1 122 ? 6.074 -18.594 -7.086 1 78.44 122 MET B C 1
ATOM 2276 O O . MET B 1 122 ? 6.617 -19.359 -6.285 1 78.44 122 MET B O 1
ATOM 2280 N N . SER B 1 123 ? 5.297 -19.078 -8.062 1 73 123 SER B N 1
ATOM 2281 C CA . SER B 1 123 ? 5.34 -20.5 -8.414 1 73 123 SER B CA 1
ATOM 2282 C C . SER B 1 123 ? 5.375 -20.703 -9.922 1 73 123 SER B C 1
ATOM 2284 O O . SER B 1 123 ? 4.977 -19.812 -10.68 1 73 123 SER B O 1
ATOM 2286 N N . TYR B 1 124 ? 6.055 -21.781 -10.25 1 68.94 124 TYR B N 1
ATOM 2287 C CA . TYR B 1 124 ? 6.09 -22.234 -11.633 1 68.94 124 TYR B CA 1
ATOM 2288 C C . TYR B 1 124 ? 5.281 -23.516 -11.812 1 68.94 124 TYR B C 1
ATOM 2290 O O . TYR B 1 124 ? 5.219 -24.344 -10.898 1 68.94 124 TYR B O 1
ATOM 2298 N N . CYS B 1 125 ? 4.504 -23.375 -12.844 1 68.88 125 CYS B N 1
ATOM 2299 C CA . CYS B 1 125 ? 3.689 -24.562 -13.109 1 68.88 125 CYS B CA 1
ATOM 2300 C C . CYS B 1 125 ? 4.426 -25.547 -14.016 1 68.88 125 CYS B C 1
ATOM 2302 O O . CYS B 1 125 ? 4.75 -25.219 -15.156 1 68.88 125 CYS B O 1
ATOM 2304 N N . SER B 1 126 ? 4.844 -26.656 -13.398 1 64.75 126 SER B N 1
ATOM 2305 C CA . SER B 1 126 ? 5.488 -27.719 -14.18 1 64.75 126 SER B CA 1
ATOM 2306 C C . SER B 1 126 ? 4.469 -28.734 -14.688 1 64.75 126 SER B C 1
ATOM 2308 O O . SER B 1 126 ? 3.494 -29.031 -13.992 1 64.75 126 SER B O 1
ATOM 2310 N N . PRO B 1 127 ? 4.789 -29.031 -15.914 1 60.66 127 PRO B N 1
ATOM 2311 C CA . PRO B 1 127 ? 3.906 -30.078 -16.438 1 60.66 127 PRO B CA 1
ATOM 2312 C C . PRO B 1 127 ? 3.963 -31.359 -15.602 1 60.66 127 PRO B C 1
ATOM 2314 O O . PRO B 1 127 ? 5.051 -31.875 -15.328 1 60.66 127 PRO B O 1
ATOM 2317 N N . GLY B 1 128 ? 2.887 -31.703 -15.016 1 57 128 GLY B N 1
ATOM 2318 C CA . GLY B 1 128 ? 2.82 -33 -14.32 1 57 128 GLY B CA 1
ATOM 2319 C C . GLY B 1 128 ? 2.9 -32.844 -12.805 1 57 128 GLY B C 1
ATOM 2320 O O . GLY B 1 128 ? 2.508 -33.75 -12.078 1 57 128 GLY B O 1
ATOM 2321 N N . ARG B 1 129 ? 3.668 -31.891 -12.312 1 58.25 129 ARG B N 1
ATOM 2322 C CA . ARG B 1 129 ? 3.91 -31.859 -10.875 1 58.25 129 ARG B CA 1
ATOM 2323 C C . ARG B 1 129 ? 3.121 -30.734 -10.219 1 58.25 129 ARG B C 1
ATOM 2325 O O . ARG B 1 129 ? 2.984 -30.688 -8.992 1 58.25 129 ARG B O 1
ATOM 2332 N N . GLY B 1 130 ? 2.633 -30.078 -11 1 63.53 130 GLY B N 1
ATOM 2333 C CA . GLY B 1 130 ? 1.827 -29.031 -10.375 1 63.53 130 GLY B CA 1
ATOM 2334 C C . GLY B 1 130 ? 2.609 -27.766 -10.094 1 63.53 130 GLY B C 1
ATOM 2335 O O . GLY B 1 130 ? 3.463 -27.359 -10.883 1 63.53 130 GLY B O 1
ATOM 2336 N N . ARG B 1 131 ? 2.324 -27.109 -8.945 1 69.56 131 ARG B N 1
ATOM 2337 C CA . ARG B 1 131 ? 2.881 -25.812 -8.578 1 69.56 131 ARG B CA 1
ATOM 2338 C C . ARG B 1 131 ? 4.195 -25.969 -7.828 1 69.56 131 ARG B C 1
ATOM 2340 O O . ARG B 1 131 ? 4.266 -26.703 -6.84 1 69.56 131 ARG B O 1
ATOM 2347 N N . ILE B 1 132 ? 5.32 -25.484 -8.469 1 70.88 132 ILE B N 1
ATOM 2348 C CA . ILE B 1 132 ? 6.613 -25.5 -7.789 1 70.88 132 ILE B CA 1
ATOM 2349 C C . ILE B 1 132 ? 6.992 -24.094 -7.344 1 70.88 132 ILE B C 1
ATOM 2351 O O . ILE B 1 132 ? 7.012 -23.172 -8.156 1 70.88 132 ILE B O 1
ATOM 2355 N N . SER B 1 133 ? 7.164 -24 -6.078 1 73.06 133 SER B N 1
ATOM 2356 C CA . SER B 1 133 ? 7.57 -22.703 -5.547 1 73.06 133 SER B CA 1
ATOM 2357 C C . SER B 1 133 ? 8.977 -22.344 -6 1 73.06 133 SER B C 1
ATOM 2359 O O . SER B 1 133 ? 9.875 -23.188 -6.023 1 73.06 133 SER B O 1
ATOM 2361 N N . VAL B 1 134 ? 9.094 -21.047 -6.492 1 72.81 134 VAL B N 1
ATOM 2362 C CA . VAL B 1 134 ? 10.383 -20.578 -6.992 1 72.81 134 VAL B CA 1
ATOM 2363 C C . VAL B 1 134 ? 11.422 -20.641 -5.875 1 72.81 134 VAL B C 1
ATOM 2365 O O . VAL B 1 134 ? 12.562 -21.047 -6.102 1 72.8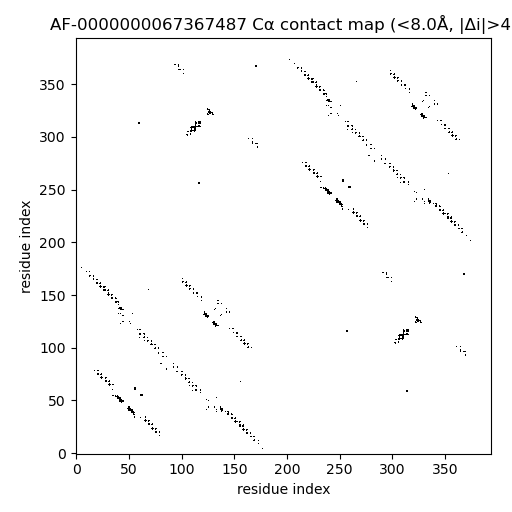1 134 VAL B O 1
ATOM 2368 N N . CYS B 1 135 ? 10.938 -20.203 -4.688 1 72.62 135 CYS B N 1
ATOM 2369 C CA . CYS B 1 135 ? 11.906 -20.125 -3.6 1 72.62 135 CYS B CA 1
ATOM 2370 C C . CYS B 1 135 ? 12.172 -21.516 -3.018 1 72.62 135 CYS B C 1
ATOM 2372 O O . CYS B 1 135 ? 13.242 -21.766 -2.461 1 72.62 135 CYS B O 1
ATOM 2374 N N . ASP B 1 136 ? 11.258 -22.438 -3.168 1 69.5 136 ASP B N 1
ATOM 2375 C CA . ASP B 1 136 ? 11.445 -23.781 -2.662 1 69.5 136 ASP B CA 1
ATOM 2376 C C . ASP B 1 136 ? 12.07 -24.688 -3.723 1 69.5 136 ASP B C 1
ATOM 2378 O O . ASP B 1 136 ? 12.789 -25.641 -3.395 1 69.5 136 ASP B O 1
ATOM 2382 N N . GLY B 1 137 ? 11.719 -24.359 -4.91 1 62.62 137 GLY B N 1
ATOM 2383 C CA . GLY B 1 137 ? 12.18 -25.219 -5.984 1 62.62 137 GLY B CA 1
ATOM 2384 C C . GLY B 1 137 ? 13.562 -24.859 -6.496 1 62.62 137 GLY B C 1
ATOM 2385 O O . GLY B 1 137 ? 14.055 -25.453 -7.457 1 62.62 137 GLY B O 1
ATOM 2386 N N . THR B 1 138 ? 13.984 -23.812 -6.098 1 61.53 138 THR B N 1
ATOM 2387 C CA . THR B 1 138 ? 15.297 -23.422 -6.59 1 61.53 138 THR B CA 1
ATOM 2388 C C . THR B 1 138 ? 16.391 -24.297 -5.992 1 61.53 138 THR B C 1
ATOM 2390 O O . THR B 1 138 ? 16.281 -24.75 -4.848 1 61.53 138 THR B O 1
ATOM 2393 N N . VAL B 1 139 ? 16.953 -25.203 -6.957 1 53.22 139 VAL B N 1
ATOM 2394 C CA . VAL B 1 139 ? 18.016 -26.141 -6.621 1 53.22 139 VAL B CA 1
ATOM 2395 C C . VAL B 1 139 ? 18.984 -25.5 -5.641 1 53.22 139 VAL B C 1
ATOM 2397 O O . VAL B 1 139 ? 19.391 -26.125 -4.66 1 53.22 139 VAL B O 1
ATOM 2400 N N . ARG B 1 140 ? 19.953 -24.75 -6.301 1 47.09 140 ARG B N 1
ATOM 2401 C CA . ARG B 1 140 ? 21.297 -24.625 -5.73 1 47.09 140 ARG B CA 1
ATOM 2402 C C . ARG B 1 140 ? 21.266 -23.797 -4.445 1 47.09 140 ARG B C 1
ATOM 2404 O O . ARG B 1 140 ? 22.312 -23.312 -3.992 1 47.09 140 ARG B O 1
ATOM 2411 N N . GLY B 1 141 ? 20.188 -23.859 -3.826 1 48.28 141 GLY B N 1
ATOM 2412 C CA . GLY B 1 141 ? 20.453 -23.219 -2.549 1 48.28 141 GLY B CA 1
ATOM 2413 C C . GLY B 1 141 ? 20.531 -21.703 -2.65 1 48.28 141 GLY B C 1
ATOM 2414 O O . GLY B 1 141 ? 20.922 -21.031 -1.698 1 48.28 141 GLY B O 1
ATOM 2415 N N . THR B 1 142 ? 20.672 -21.297 -3.949 1 54.03 142 THR B N 1
ATOM 2416 C CA . THR B 1 142 ? 21.062 -19.891 -4.051 1 54.03 142 THR B CA 1
ATOM 2417 C C . THR B 1 142 ? 19.859 -18.984 -3.818 1 54.03 142 THR B C 1
ATOM 2419 O O . THR B 1 142 ? 19.156 -18.594 -4.766 1 54.03 142 THR B O 1
ATOM 2422 N N . ASN B 1 143 ? 19.219 -19.234 -2.729 1 61.53 143 ASN B N 1
ATOM 2423 C CA . ASN B 1 143 ? 18.172 -18.406 -2.119 1 61.53 143 ASN B CA 1
ATOM 2424 C C . ASN B 1 143 ? 18.531 -16.922 -2.166 1 61.53 143 ASN B C 1
ATOM 2426 O O . ASN B 1 143 ? 18.094 -16.156 -1.323 1 61.53 143 ASN B O 1
ATOM 2430 N N . ASN B 1 144 ? 19.547 -16.734 -3.209 1 76.38 144 ASN B N 1
ATOM 2431 C CA . ASN B 1 144 ? 19.984 -15.344 -3.27 1 76.38 144 ASN B CA 1
ATOM 2432 C C . ASN B 1 144 ? 18.891 -14.445 -3.869 1 76.38 144 ASN B C 1
ATOM 2434 O O . ASN B 1 144 ? 18.672 -13.336 -3.391 1 76.38 144 ASN B O 1
ATOM 2438 N N . PHE B 1 145 ? 18.188 -15.078 -4.832 1 81.19 145 PHE B N 1
ATOM 2439 C CA . PHE B 1 145 ? 17.141 -14.281 -5.449 1 81.19 145 PHE B CA 1
ATOM 2440 C C . PHE B 1 145 ? 16.031 -13.969 -4.449 1 81.19 145 PHE B C 1
ATOM 2442 O O . PHE B 1 145 ? 15.641 -12.812 -4.289 1 81.19 145 PHE B O 1
ATOM 2449 N N . CYS B 1 146 ? 15.617 -14.945 -3.793 1 81.31 146 CYS B N 1
ATOM 2450 C CA . CYS B 1 146 ? 14.523 -14.797 -2.838 1 81.31 146 CYS B CA 1
ATOM 2451 C C . CYS B 1 146 ? 14.93 -13.891 -1.682 1 81.31 146 CYS B C 1
ATOM 2453 O O . CYS B 1 146 ? 14.148 -13.047 -1.244 1 81.31 146 CYS B O 1
ATOM 2455 N N . SER B 1 147 ? 16.234 -14.133 -1.299 1 85.19 147 SER B N 1
ATOM 2456 C CA . SER B 1 147 ? 16.734 -13.297 -0.215 1 85.19 147 SER B CA 1
ATOM 2457 C C . SER B 1 147 ? 16.859 -11.844 -0.652 1 85.19 147 SER B C 1
ATOM 2459 O O . SER B 1 147 ? 16.484 -10.93 0.087 1 85.19 147 SER B O 1
ATOM 2461 N N . GLN B 1 148 ? 17.328 -11.602 -1.809 1 87.88 148 GLN B N 1
ATOM 2462 C CA . GLN B 1 148 ? 17.5 -10.25 -2.338 1 87.88 148 GLN B CA 1
ATOM 2463 C C . GLN B 1 148 ? 16.156 -9.555 -2.527 1 87.88 148 GLN B C 1
ATOM 2465 O O . GLN B 1 148 ? 16 -8.391 -2.168 1 87.88 148 GLN B O 1
ATOM 2470 N N . VAL B 1 149 ? 15.25 -10.289 -3.016 1 88.44 149 VAL B N 1
ATOM 2471 C CA . VAL B 1 149 ? 13.922 -9.742 -3.258 1 88.44 149 VAL B CA 1
ATOM 2472 C C . VAL B 1 149 ? 13.273 -9.359 -1.931 1 88.44 149 VAL B C 1
ATOM 2474 O O . VAL B 1 149 ? 12.68 -8.281 -1.808 1 88.44 149 VAL B O 1
ATOM 2477 N N . HIS B 1 150 ? 13.422 -10.156 -0.938 1 90.19 150 HIS B N 1
ATOM 2478 C CA . HIS B 1 150 ? 12.844 -9.859 0.366 1 90.19 150 HIS B CA 1
ATOM 2479 C C . HIS B 1 150 ? 13.492 -8.625 0.99 1 90.19 150 HIS B C 1
ATOM 2481 O O . HIS B 1 150 ? 12.812 -7.785 1.573 1 90.19 150 HIS B O 1
ATOM 2487 N N . MET B 1 151 ? 14.758 -8.586 0.818 1 92.44 151 MET B N 1
ATOM 2488 C CA . MET B 1 151 ? 15.461 -7.422 1.354 1 92.44 151 MET B CA 1
ATOM 2489 C C . MET B 1 151 ? 14.992 -6.145 0.666 1 92.44 151 MET B C 1
ATOM 2491 O O . MET B 1 151 ? 14.82 -5.113 1.316 1 92.44 151 MET B O 1
ATOM 2495 N N . ALA B 1 152 ? 14.789 -6.258 -0.582 1 95.12 152 ALA B N 1
ATOM 2496 C CA . ALA B 1 152 ? 14.32 -5.094 -1.329 1 95.12 152 ALA B CA 1
ATOM 2497 C C . ALA B 1 152 ? 12.953 -4.641 -0.828 1 95.12 152 ALA B C 1
ATOM 2499 O O . ALA B 1 152 ? 12.695 -3.441 -0.693 1 95.12 152 ALA B O 1
ATOM 2500 N N . MET B 1 153 ? 12.172 -5.578 -0.502 1 95.31 153 MET B N 1
ATOM 2501 C CA . MET B 1 153 ? 10.836 -5.262 -0.023 1 95.31 153 MET B CA 1
ATOM 2502 C C . MET B 1 153 ? 10.883 -4.609 1.354 1 95.31 153 MET B C 1
ATOM 2504 O O . MET B 1 153 ? 10.172 -3.637 1.614 1 95.31 153 MET B O 1
ATOM 2508 N N . TYR B 1 154 ? 11.719 -5.07 2.174 1 94.94 154 TYR B N 1
ATOM 2509 C CA . TYR B 1 154 ? 11.844 -4.504 3.512 1 94.94 154 TYR B CA 1
ATOM 2510 C C . TYR B 1 154 ? 12.414 -3.09 3.455 1 94.94 154 TYR B C 1
ATOM 2512 O O . TYR B 1 154 ? 11.977 -2.209 4.199 1 94.94 154 TYR B O 1
ATOM 2520 N N . ILE B 1 155 ? 13.305 -2.963 2.578 1 96.44 155 ILE B N 1
ATOM 2521 C CA . ILE B 1 155 ? 13.906 -1.645 2.418 1 96.44 155 ILE B CA 1
ATOM 2522 C C . ILE B 1 155 ? 12.875 -0.661 1.881 1 96.44 155 ILE B C 1
ATOM 2524 O O . ILE B 1 155 ? 12.812 0.488 2.324 1 96.44 155 ILE B O 1
ATOM 2528 N N . SER B 1 156 ? 12.102 -1.158 0.961 1 97.44 156 SER B N 1
ATOM 2529 C CA . SER B 1 156 ? 11.047 -0.304 0.423 1 97.44 156 SER B CA 1
ATOM 2530 C C . SER B 1 156 ? 10.031 0.069 1.499 1 97.44 156 SER B C 1
ATOM 2532 O O . SER B 1 156 ? 9.594 1.218 1.572 1 97.44 156 SER B O 1
ATOM 2534 N N . LEU B 1 157 ? 9.742 -0.859 2.316 1 95.62 157 LEU B N 1
ATOM 2535 C CA . LEU B 1 157 ? 8.828 -0.605 3.424 1 95.62 157 LEU B CA 1
ATOM 2536 C C . LEU B 1 157 ? 9.414 0.422 4.387 1 95.62 157 LEU B C 1
ATOM 2538 O O . LEU B 1 157 ? 8.695 1.303 4.871 1 95.62 157 LEU B O 1
ATOM 2542 N N . SER B 1 158 ? 10.609 0.299 4.594 1 95.88 158 SER B N 1
ATOM 2543 C CA . SER B 1 158 ? 11.297 1.247 5.461 1 95.88 158 SER B CA 1
ATOM 2544 C C . SER B 1 158 ? 11.281 2.65 4.867 1 95.88 158 SER B C 1
ATOM 2546 O O . SER B 1 158 ? 11.141 3.637 5.594 1 95.88 158 SER B O 1
ATOM 2548 N N . ALA B 1 159 ? 11.422 2.703 3.58 1 96.62 159 ALA B N 1
ATOM 2549 C CA . ALA B 1 159 ? 11.367 3.994 2.902 1 96.62 159 ALA B CA 1
ATOM 2550 C C . ALA B 1 159 ? 10 4.641 3.061 1 96.62 159 ALA B C 1
ATOM 2552 O O . ALA B 1 159 ? 9.898 5.828 3.387 1 96.62 159 ALA B O 1
ATOM 2553 N N . ALA B 1 160 ? 8.977 3.844 2.855 1 95.5 160 ALA B N 1
ATOM 2554 C CA . ALA B 1 160 ? 7.613 4.34 3.02 1 95.5 160 ALA B CA 1
ATOM 2555 C C . ALA B 1 160 ? 7.371 4.805 4.453 1 95.5 160 ALA B C 1
ATOM 2557 O O . ALA B 1 160 ? 6.789 5.871 4.672 1 95.5 160 ALA B O 1
ATOM 2558 N N . GLY B 1 161 ? 7.848 4.043 5.387 1 94.12 161 GLY B N 1
ATOM 2559 C CA . GLY B 1 161 ? 7.719 4.41 6.785 1 94.12 161 GLY B CA 1
ATOM 2560 C C . GLY B 1 161 ? 8.453 5.691 7.137 1 94.12 161 GLY B C 1
ATOM 2561 O O . GLY B 1 161 ? 7.965 6.492 7.934 1 94.12 161 GLY B O 1
ATOM 2562 N N . ALA B 1 162 ? 9.562 5.859 6.543 1 93.56 162 ALA B N 1
ATOM 2563 C CA . ALA B 1 162 ? 10.359 7.055 6.816 1 93.56 162 ALA B CA 1
ATOM 2564 C C . ALA B 1 162 ? 9.641 8.312 6.332 1 93.56 162 ALA B C 1
ATOM 2566 O O . ALA B 1 162 ? 9.609 9.32 7.035 1 93.56 162 ALA B O 1
ATOM 2567 N N . VAL B 1 163 ? 9.094 8.203 5.168 1 92.19 163 VAL B N 1
ATOM 2568 C CA . VAL B 1 163 ? 8.375 9.359 4.633 1 92.19 163 VAL B CA 1
ATOM 2569 C C . VAL B 1 163 ? 7.133 9.633 5.484 1 92.19 163 VAL B C 1
ATOM 2571 O O . VAL B 1 163 ? 6.836 10.789 5.805 1 92.19 163 VAL B O 1
ATOM 2574 N N . SER B 1 164 ? 6.469 8.594 5.859 1 90.81 164 SER B N 1
ATOM 2575 C CA . SER B 1 164 ? 5.277 8.742 6.688 1 90.81 164 SER B CA 1
ATOM 2576 C C . SER B 1 164 ? 5.625 9.305 8.062 1 90.81 164 SER B C 1
ATOM 2578 O O . SER B 1 164 ? 4.891 10.133 8.602 1 90.81 164 SER B O 1
ATOM 2580 N N . ALA B 1 165 ? 6.691 8.859 8.594 1 88.38 165 ALA B N 1
ATOM 2581 C CA . ALA B 1 165 ? 7.137 9.359 9.891 1 88.38 165 ALA B CA 1
ATOM 2582 C C . ALA B 1 165 ? 7.496 10.844 9.812 1 88.38 165 ALA B C 1
ATOM 2584 O O . ALA B 1 165 ? 7.184 11.609 10.727 1 88.38 165 ALA B O 1
ATOM 2585 N N . ALA B 1 166 ? 8.148 11.188 8.781 1 86.56 166 ALA B N 1
ATOM 2586 C CA . ALA B 1 166 ? 8.5 12.594 8.586 1 86.56 166 ALA B CA 1
ATOM 2587 C C . ALA B 1 166 ? 7.25 13.461 8.523 1 86.56 166 ALA B C 1
ATOM 2589 O O . ALA B 1 166 ? 7.219 14.555 9.094 1 86.56 166 ALA B O 1
ATOM 2590 N N . GLU B 1 167 ? 6.293 12.945 7.855 1 84 167 GLU B N 1
ATOM 2591 C CA . GLU B 1 167 ? 5.039 13.688 7.754 1 84 167 GLU B CA 1
ATOM 2592 C C . GLU B 1 167 ? 4.352 13.789 9.109 1 84 167 GLU B C 1
ATOM 2594 O O . GLU B 1 167 ? 3.777 14.828 9.445 1 84 167 GLU B O 1
ATOM 2599 N N . LEU B 1 168 ? 4.426 12.766 9.812 1 83.75 168 LEU B N 1
ATOM 2600 C CA . LEU B 1 168 ? 3.801 12.758 11.133 1 83.75 168 LEU B CA 1
ATOM 2601 C C . LEU B 1 168 ? 4.48 13.758 12.062 1 83.75 168 LEU B C 1
ATOM 2603 O O . LEU B 1 168 ? 3.809 14.469 12.812 1 83.75 168 LEU B O 1
ATOM 2607 N N . VAL B 1 169 ? 5.711 13.805 12.062 1 82.62 169 VAL B N 1
ATOM 2608 C CA . VAL B 1 169 ? 6.469 14.711 12.914 1 82.62 169 VAL B CA 1
ATOM 2609 C C . VAL B 1 169 ? 6.156 16.156 12.539 1 82.62 169 VAL B C 1
ATOM 2611 O O . VAL B 1 169 ? 5.973 17.016 13.406 1 82.62 169 VAL B O 1
ATOM 2614 N N . LYS B 1 170 ? 6.062 16.391 11.344 1 77.38 170 LYS B N 1
ATOM 2615 C CA . LYS B 1 170 ? 5.742 17.734 10.875 1 77.38 170 LYS B CA 1
ATOM 2616 C C . LYS B 1 170 ? 4.348 18.156 11.328 1 77.38 170 LYS B C 1
ATOM 2618 O O . LYS B 1 170 ? 4.137 19.312 11.727 1 77.38 170 LYS B O 1
ATOM 2623 N N . ASN B 1 171 ? 3.479 17.281 11.242 1 73.06 171 ASN B N 1
ATOM 2624 C CA . ASN B 1 171 ? 2.096 17.594 11.594 1 73.06 171 ASN B CA 1
ATOM 2625 C C . ASN B 1 171 ? 1.912 17.672 13.109 1 73.06 171 ASN B C 1
ATOM 2627 O O . ASN B 1 171 ? 1.034 18.391 13.586 1 73.06 171 ASN B O 1
ATOM 2631 N N . LEU B 1 172 ? 2.637 16.906 13.781 1 71.56 172 LEU B N 1
ATOM 2632 C CA . LEU B 1 172 ? 2.527 16.953 15.234 1 71.56 172 LEU B CA 1
ATOM 2633 C C . LEU B 1 172 ? 3.232 18.172 15.797 1 71.56 172 LEU B C 1
ATOM 2635 O O . LEU B 1 172 ? 2.84 18.703 16.844 1 71.56 172 LEU B O 1
ATOM 2639 N N . THR B 1 173 ? 4.305 18.641 15.344 1 60.78 173 THR B N 1
ATOM 2640 C CA . THR B 1 173 ? 4.992 19.844 15.805 1 60.78 173 THR B CA 1
ATOM 2641 C C . THR B 1 173 ? 4.199 21.094 15.453 1 60.78 173 THR B C 1
ATOM 2643 O O . THR B 1 173 ? 4.387 22.156 16.062 1 60.78 173 THR B O 1
ATOM 2646 N N . LEU B 1 174 ? 3.398 21.203 14.57 1 47.78 174 LEU B N 1
ATOM 2647 C CA . LEU B 1 174 ? 2.592 22.406 14.359 1 47.78 174 LEU B CA 1
ATOM 2648 C C . LEU B 1 174 ? 1.736 22.703 15.586 1 47.78 174 LEU B C 1
ATOM 2650 O O . LEU B 1 174 ? 1.721 23.828 16.078 1 47.78 174 LEU B O 1
ATOM 2654 N N . PRO B 1 175 ? 0.545 22.312 15.945 1 41.44 175 PRO B N 1
ATOM 2655 C CA . PRO B 1 175 ? -0.141 22.875 17.109 1 41.44 175 PRO B CA 1
ATOM 2656 C C . PRO B 1 175 ? 0.542 22.516 18.422 1 41.44 175 PRO B C 1
ATOM 2658 O O . PRO B 1 175 ? 0.129 23 19.484 1 41.44 175 PRO B O 1
ATOM 2661 N N . PHE B 1 176 ? 1.271 21.484 18.594 1 37.44 176 PHE B N 1
ATOM 2662 C CA . PHE B 1 176 ? 1.663 21.328 20 1 37.44 176 PHE B CA 1
ATOM 2663 C C . PHE B 1 176 ? 2.436 22.547 20.484 1 37.44 176 PHE B C 1
ATOM 2665 O O . PHE B 1 176 ? 2.658 22.703 21.688 1 37.44 176 PHE B O 1
ATOM 2672 N N . GLY B 1 177 ? 3.064 23.266 19.625 1 33.84 177 GLY B N 1
ATOM 2673 C CA . GLY B 1 177 ? 3.613 24.516 20.125 1 33.84 177 GLY B CA 1
ATOM 2674 C C . GLY B 1 177 ? 2.545 25.5 20.562 1 33.84 177 GLY B C 1
ATOM 2675 O O . GLY B 1 177 ? 2.834 26.469 21.266 1 33.84 177 GLY B O 1
ATOM 2676 N N . SER B 1 178 ? 1.407 25.562 19.859 1 33.31 178 SER B N 1
ATOM 2677 C CA . SER B 1 178 ? 0.521 26.609 20.359 1 33.31 178 SER B CA 1
ATOM 2678 C C . SER B 1 178 ? -0.101 26.219 21.703 1 33.31 178 SER B C 1
ATOM 2680 O O . SER B 1 178 ? -0.833 27 22.312 1 33.31 178 SER B O 1
ATOM 2682 N N . SER B 1 179 ? -0.324 24.984 22.031 1 30.61 179 SER B N 1
ATOM 2683 C CA . SER B 1 179 ? -0.846 24.922 23.391 1 30.61 179 SER B CA 1
ATOM 2684 C C . SER B 1 179 ? 0.199 25.375 24.406 1 30.61 179 SER B C 1
ATOM 2686 O O . SER B 1 179 ? 0.979 24.562 24.906 1 30.61 179 SER B O 1
ATOM 2688 N N . GLY B 1 180 ? 1.056 26.281 24.078 1 26.73 180 GLY B N 1
ATOM 2689 C CA . GLY B 1 180 ? 1.574 27 25.219 1 26.73 180 GLY B CA 1
ATOM 2690 C C . GLY B 1 180 ? 0.51 27.328 26.25 1 26.73 180 GLY B C 1
ATOM 2691 O O . GLY B 1 180 ? -0.63 27.641 25.891 1 26.73 180 GLY B O 1
ATOM 2692 N N . SER B 1 181 ? 0.443 26.609 27.328 1 27.47 181 SER B N 1
ATOM 2693 C CA . SER B 1 181 ? -0.122 27.062 28.594 1 27.47 181 SER B CA 1
ATOM 2694 C C . SER B 1 181 ? 0.041 28.578 28.766 1 27.47 181 SER B C 1
ATOM 2696 O O . SER B 1 181 ? 1.163 29.094 28.766 1 27.47 181 SER B O 1
ATOM 2698 N N . ASP B 1 182 ? -0.683 29.328 28.141 1 25.94 182 ASP B N 1
ATOM 2699 C CA . ASP B 1 182 ? -0.914 30.625 28.797 1 25.94 182 ASP B CA 1
ATOM 2700 C C . ASP B 1 182 ? -1.149 30.453 30.297 1 25.94 182 ASP B C 1
ATOM 2702 O O . ASP B 1 182 ? -2.18 29.922 30.703 1 25.94 182 ASP B O 1
ATOM 2706 N N . SER B 1 183 ? -0.306 29.672 30.953 1 24.88 183 SER B N 1
ATOM 2707 C CA . SER B 1 183 ? -0.276 30.062 32.344 1 24.88 183 SER B CA 1
ATOM 2708 C C . SER B 1 183 ? -0.236 31.578 32.5 1 24.88 183 SER B C 1
ATOM 2710 O O . SER B 1 183 ? 0.66 32.25 31.969 1 24.88 183 SER B O 1
ATOM 2712 N N . ASP B 1 184 ? -1.402 32.125 32.438 1 25.25 184 ASP B N 1
ATOM 2713 C CA . ASP B 1 184 ? -1.662 33.438 33.031 1 25.25 184 ASP B CA 1
ATOM 2714 C C . ASP B 1 184 ? -0.866 33.625 34.344 1 25.25 184 ASP B C 1
ATOM 2716 O O . ASP B 1 184 ? -1.14 32.969 35.344 1 25.25 184 ASP B O 1
ATOM 2720 N N . SER B 1 185 ? 0.391 33.281 34.344 1 24.25 185 SER B N 1
ATOM 2721 C CA . SER B 1 185 ? 1.058 33.938 35.469 1 24.25 185 SER B CA 1
ATOM 2722 C C . SER B 1 185 ? 0.735 35.406 35.5 1 24.25 1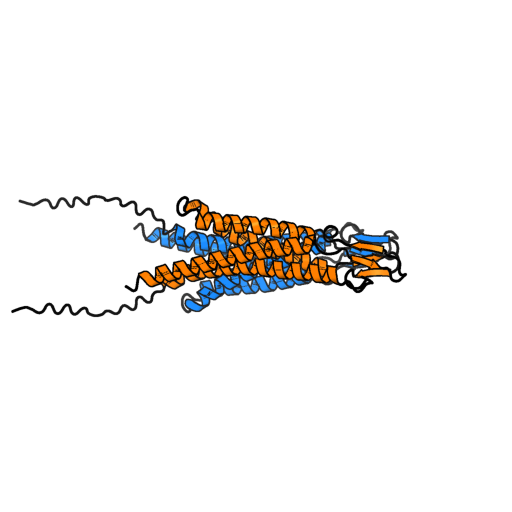85 SER B C 1
ATOM 2724 O O . SER B 1 185 ? 1.104 36.156 34.594 1 24.25 185 SER B O 1
ATOM 2726 N N . ASP B 1 186 ? -0.536 35.688 35.875 1 25.92 186 ASP B N 1
ATOM 2727 C CA . ASP B 1 186 ? -0.893 36.969 36.438 1 25.92 186 ASP B CA 1
ATOM 2728 C C . ASP B 1 186 ? 0.234 37.5 37.312 1 25.92 186 ASP B C 1
ATOM 2730 O O . ASP B 1 186 ? 0.374 37.094 38.469 1 25.92 186 ASP B O 1
ATOM 2734 N N . ALA B 1 187 ? 1.442 37.219 36.938 1 25.62 187 ALA B N 1
ATOM 2735 C CA . ALA B 1 187 ? 2.354 38.031 37.75 1 25.62 187 ALA B CA 1
ATOM 2736 C C . ALA B 1 187 ? 1.907 39.5 37.781 1 25.62 187 ALA B C 1
ATOM 2738 O O . ALA B 1 187 ? 1.641 40.094 36.75 1 25.62 187 ALA B O 1
ATOM 2739 N N . GLY B 1 188 ? 0.936 39.719 38.781 1 26.16 188 GLY B N 1
ATOM 2740 C CA . GLY B 1 188 ? 0.607 41.031 39.344 1 26.16 188 GLY B CA 1
ATOM 2741 C C . GLY B 1 188 ? 1.771 42 39.312 1 26.16 188 GLY B C 1
ATOM 2742 O O . GLY B 1 188 ? 2.771 41.781 40 1 26.16 188 GLY B O 1
ATOM 2743 N N . CYS B 1 189 ? 2.27 42.188 38.125 1 26.09 189 CYS B N 1
ATOM 2744 C CA . CYS B 1 189 ? 3.207 43.312 38.062 1 26.09 189 CYS B CA 1
ATOM 2745 C C . CYS B 1 189 ? 2.707 44.469 38.906 1 26.09 189 CYS B C 1
ATOM 2747 O O . CYS B 1 189 ? 1.719 45.125 38.531 1 26.09 189 CYS B O 1
ATOM 2749 N N . GLU B 1 190 ? 2.457 44.062 40.219 1 25.44 190 GLU B N 1
ATOM 2750 C CA . GLU B 1 190 ? 2.344 45.188 41.156 1 25.44 190 GLU B CA 1
ATOM 2751 C C . GLU B 1 190 ? 3.352 46.281 40.781 1 25.44 190 GLU B C 1
ATOM 2753 O O . GLU B 1 190 ? 4.562 46.062 40.875 1 25.44 190 GLU B O 1
ATOM 2758 N N . HIS B 1 191 ? 3.268 46.719 39.5 1 24.84 191 HIS B N 1
ATOM 2759 C CA . HIS B 1 191 ? 3.938 48 39.25 1 24.84 191 HIS B CA 1
ATOM 2760 C C . HIS B 1 191 ? 3.854 48.906 40.469 1 24.84 191 HIS B C 1
ATOM 2762 O O . HIS B 1 191 ? 2.758 49.25 40.938 1 24.84 191 HIS B O 1
ATOM 2768 N N . GLY B 1 192 ? 4.578 48.469 41.562 1 22.55 192 GLY B N 1
ATOM 2769 C CA . GLY B 1 192 ? 4.906 49.375 42.656 1 22.55 192 GLY B CA 1
ATOM 2770 C C . GLY B 1 192 ? 5.102 50.812 42.219 1 22.55 192 GLY B C 1
ATOM 2771 O O . GLY B 1 192 ? 6.109 51.156 41.594 1 22.55 192 GLY B O 1
ATOM 2772 N N . CYS B 1 193 ? 4.023 51.312 41.5 1 26.14 193 CYS B N 1
ATOM 2773 C CA . CYS B 1 193 ? 4.062 52.781 41.375 1 26.14 193 CYS B CA 1
ATOM 2774 C C . CYS B 1 193 ? 4.512 53.406 42.688 1 26.14 193 CYS B C 1
ATOM 2776 O O . CYS B 1 193 ? 3.805 53.344 43.688 1 26.14 193 CYS B O 1
ATOM 2778 N N . HIS B 1 194 ? 5.672 52.969 43.125 1 22.55 194 HIS B N 1
ATOM 2779 C CA . HIS B 1 194 ? 6.273 53.719 44.219 1 22.55 194 HIS B CA 1
ATOM 2780 C C . HIS B 1 194 ? 6.039 55.219 44.031 1 22.55 194 HIS B C 1
ATOM 2782 O O . HIS B 1 194 ? 6.285 55.75 42.969 1 22.55 194 HIS B O 1
ATOM 2788 N N . HIS B 1 195 ? 4.848 55.625 44.594 1 22.78 195 HIS B N 1
ATOM 2789 C CA . HIS B 1 195 ? 4.605 57.031 44.938 1 22.78 195 HIS B CA 1
ATOM 2790 C C . HIS B 1 195 ? 5.887 57.719 45.406 1 22.78 195 HIS B C 1
ATOM 2792 O O . HIS B 1 195 ? 6.402 57.375 46.469 1 22.78 195 HIS B O 1
ATOM 2798 N N . LYS B 1 196 ? 6.871 57.812 44.531 1 22.22 196 LYS B N 1
ATOM 2799 C CA . LYS B 1 196 ? 7.91 58.75 44.938 1 22.22 196 LYS B CA 1
ATOM 2800 C C . LYS B 1 196 ? 7.301 60.031 45.531 1 22.22 196 LYS B C 1
ATOM 2802 O O . LYS B 1 196 ? 6.594 60.75 44.812 1 22.22 196 LYS B O 1
ATOM 2807 N N . HIS B 1 197 ? 6.832 59.969 46.812 1 21.33 197 HIS B N 1
ATOM 2808 C CA . HIS B 1 197 ? 7.117 61.219 47.562 1 21.33 197 HIS B CA 1
ATOM 2809 C C . HIS B 1 197 ? 8.586 61.594 47.438 1 21.33 197 HIS B C 1
ATOM 2811 O O . HIS B 1 197 ? 9.461 60.719 47.531 1 21.33 197 HIS B O 1
#

InterPro domains:
  IPR006459 Casparian strip membrane protein [TIGR01569] (19-159)
  IPR006702 Casparian strip membrane protein domain [PF04535] (13-160)
  IPR044173 Casparian strip membrane protein/CASP-like protein [PTHR36488] (3-189)

Foldseek 3Di:
DVVVVLVVVVVVLVVVLLVLLVLLLVLLQVLLVLQQPFDWFFFADPVRDRDDTDHLVVDPLSVLSNVLSVVLSVLSVVLSCLVVPPVPPPPVNVPSNVVSLVVSLVSLVVSLVSLVVCLVQQWDQDVPPGTHHRCRRRPPPCNRNSVSSVVSSVSSNSSSVSSVVSVVSVVVSVCVVVPPPPPVPVPVCVVCPVPPD/DVVVVLVVVVVVLVVVLLVLLVLLLVLLQVLLVLQQPFDWFFFADPVRDRDDTDHLVVDPLSVLSNVLSVVLSVLSVVLSCLVVPPVPPPPVNVPSNVVSLVVSLVSLVVSLVSLVVCLVQQWDQDVPPGTHHRCRRGPPPCNRNSVSSVVSSVSSNVSSVSSVVSVVSVVVSVCVVVPPPPPCPVPVCVVCPVPPD

Radius of gyration: 28.02 Å; Cα contacts (8 Å, |Δi|>4): 548; chains: 2; bounding box: 41×109×68 Å

Sequence (394 aa):
MPCDGDKESKGRLNAVNIAARVAAMGLAVASAALMVTASQCTVVLPNGAEAHTVTYSDFGPFVYLVVANAIAAVMVGVAIFLSVWKKGSAKCSRVLVPLLDVAAPALLYSATGAAFATSEYMSYCSPGRGRISVCDGTVRGTNNFCSQVHMAMYISLSAAGAVSAAELVKNLTLPFGSSGSDSDSDAGCEHGCHHKHMPCDGDKESKGRLNAVNIAARVAAMGLAVASAALMVTASQCTVVLPNGAEAHTVTYSDFGPFVYLVVANAIAAVMVGVAIFLSVWKKGSAKCSRVLVPLLDVAAPALLYSATGAAFATSEYMSYCSPGRGRISVCDGTVRGTNNFCSQVHMAMYISLSAAGAVSAAELVKNLTLPFGSSGSDSDSDAGCEHGCHHKH

Nearest PDB structures (foldseek):
  6z0c-assembly1_A  TM=4.787E-01  e=4.643E-01  Escherichia coli
  8d9o-assembly1_A  TM=4.986E-01  e=7.796E-01  synthetic construct
  8dps-assembly1_B  TM=2.946E-01  e=4.093E+00  Homo sapiens
  3nce-assembly1_A  TM=2.439E-01  e=8.905E+00  Homo sapiens
  5vju-assembly1_A  TM=5.409E-01  e=2.974E-01  synthetic construct

pLDDT: mean 74.45, std 22.52, range [21.33, 97.94]

Secondary structure (DSSP, 8-state):
-TTHHHHHHHHHHHHHHHHHHHHHHHHHHHHHHHHHTPPPEEEEPTTS-EEEEE-GGGSHHHHHHHHHHHHHHHHHHHHHHHHHHTTS-HHHHHHHHHHHHHHHHHHHHHHHHHHHHHHHH-EEEETTTEEEEHHHHBSS--THHHHHHHHHHHHHHHHHHHHHHHHHHHHHHHHHTT-------------------/-TTHHHHHHHHHHHHHHHHHHHHHHHHHHHHHHHHHTPPPEEEEPTTS-EEEEE-GGGSHHHHHHHHHHHHHHHHHHHHHHHHHHTTS-HHHHHHHHHHHHHHHHHHHHHHHHHHHHHHHH-EEEETTTEEEEHHHHBSS--THHHHHHHHHHHHHHHHHHHHHHHHHHHHHHHHHTT-------------------

Organism: Triticum aestivum (NCBI:txid4565)

Solvent-accessible surface area (backbone atoms only — not comparable to full-atom values): 20010 Å² total; per-residue (Å²): 127,77,73,57,54,58,54,47,50,50,50,52,50,47,49,51,35,52,50,32,40,52,49,19,28,50,30,15,48,48,16,24,51,38,37,73,65,32,48,71,36,54,26,37,40,93,85,64,46,78,66,46,77,41,46,50,80,76,36,66,35,45,44,41,31,32,51,32,20,52,51,29,25,50,40,46,47,50,39,51,47,43,66,68,64,31,86,70,60,57,71,61,44,57,53,49,34,58,50,38,54,52,48,30,30,44,42,31,26,16,21,38,22,7,29,54,39,45,66,74,61,43,56,42,49,36,69,67,73,21,73,37,38,46,78,72,28,32,65,84,66,62,54,50,26,57,48,33,45,51,50,18,42,52,33,30,48,50,16,23,48,32,37,47,48,35,50,46,50,56,61,49,56,55,60,59,62,64,66,53,76,76,65,72,70,73,67,72,72,67,68,71,72,67,76,77,122,126,77,72,60,55,58,54,48,48,50,50,51,49,48,50,51,35,51,49,33,40,51,49,18,27,49,30,13,47,49,17,25,51,37,38,74,66,34,50,71,36,53,27,34,40,92,85,65,46,77,68,46,79,42,45,51,81,76,34,65,35,45,45,40,30,33,50,33,21,51,50,28,25,50,40,45,48,50,38,50,47,43,67,68,63,30,85,71,60,55,70,64,44,58,53,50,34,57,49,39,53,50,48,32,30,43,43,29,27,17,21,39,22,8,29,53,39,45,66,75,60,42,56,42,50,37,69,66,73,20,73,37,39,47,78,72,28,33,63,82,67,63,56,52,27,58,49,32,44,49,50,18,43,52,35,31,49,48,15,22,49,31,38,47,48,33,51,49,51,55,61,49,57,56,58,62,62,63,66,54,75,74,65,75,71,72,66,71,72,70,69,71,70,66,75,76,121